Protein AF-A0A1I5VU97-F1 (afdb_monomer_lite)

Secondary structure (DSSP, 8-state):
-------------------------PPPPPTTSTTTTTTTS---------------PPPPPPP-PPPPPPPPPPPPP--S---EEEEEEEE--TT---S-PPPTT--HHHHHHHHHHHHHHHHHHHHHHHS-TT----SEEEEEE-TTTT---GGG--SHHHHHHHHHHHHHHHHHHHHHHHHTS-HHHH-SEEEEE-EEEEEEE--PPPPPPPPPPSSPPPGGGSPEEEEEEEEEEEESSSPPPTTSPPPEEEEE--B--GGGGT-SS-EEEEETTEEEEEEEETTEEEEEESB-----EEEETTEEEESB---TTSS--EEEEETHHHHHTTSGGGHHHHTTBS-S--SEEEEEESSPPP-TTTS-B-TT--EEEEEE-STT-EEEEEEPPPPS-SSS-B---S-EEPP-EEEEEEETTEEEEEEEEE--TTSPPP----------PPPPPP-------

pLDDT: mean 73.2, std 24.42, range [22.86, 98.12]

Structure (mmCIF, N/CA/C/O backbone):
data_AF-A0A1I5VU97-F1
#
_entry.id   AF-A0A1I5VU97-F1
#
loop_
_atom_site.group_PDB
_atom_site.id
_atom_site.type_symbol
_atom_site.label_atom_id
_atom_site.label_alt_id
_atom_site.label_comp_id
_atom_site.label_asym_id
_atom_site.label_entity_id
_atom_site.label_seq_id
_atom_site.pdbx_PDB_ins_code
_atom_site.Cartn_x
_atom_site.Cartn_y
_atom_site.Cartn_z
_atom_site.occupancy
_atom_site.B_iso_or_equiv
_atom_site.auth_seq_id
_atom_site.auth_comp_id
_atom_site.auth_asym_id
_atom_site.auth_atom_id
_atom_site.pdbx_PDB_model_num
ATOM 1 N N . MET A 1 1 ? 37.909 -41.795 26.032 1.00 38.03 1 MET A N 1
ATOM 2 C CA . MET A 1 1 ? 39.005 -40.942 26.532 1.00 38.03 1 MET A CA 1
ATOM 3 C C . MET A 1 1 ? 38.363 -39.740 27.180 1.00 38.03 1 MET A C 1
ATOM 5 O O . MET A 1 1 ? 37.482 -39.140 26.585 1.00 38.03 1 MET A O 1
ATOM 9 N N . THR A 1 2 ? 38.707 -39.567 28.443 1.00 28.55 2 THR A N 1
ATOM 10 C CA . THR A 1 2 ? 38.132 -38.722 29.491 1.00 28.55 2 THR A CA 1
ATOM 11 C C . THR A 1 2 ? 38.685 -37.291 29.483 1.00 28.55 2 THR A C 1
ATOM 13 O O . THR A 1 2 ? 39.663 -37.031 28.785 1.00 28.55 2 THR A O 1
ATOM 16 N N . HIS A 1 3 ? 38.088 -36.463 30.357 1.00 28.72 3 HIS A N 1
ATOM 17 C CA . HIS A 1 3 ? 38.375 -35.072 30.772 1.00 28.72 3 HIS A CA 1
ATOM 18 C C . HIS A 1 3 ? 37.527 -34.014 30.045 1.00 28.72 3 HIS A C 1
ATOM 20 O O . HIS A 1 3 ? 37.720 -33.789 28.857 1.00 28.72 3 HIS A O 1
ATOM 26 N N . GLU A 1 4 ? 36.450 -33.447 30.619 1.00 29.94 4 GLU A N 1
ATOM 27 C CA . GLU A 1 4 ? 36.291 -32.687 31.891 1.00 29.94 4 GLU A CA 1
ATOM 28 C C . GLU A 1 4 ? 37.348 -31.588 32.076 1.00 29.94 4 GLU A C 1
ATOM 30 O O . GLU A 1 4 ? 38.508 -31.905 32.316 1.00 29.94 4 GLU A O 1
ATOM 35 N N . SER A 1 5 ? 36.953 -30.308 32.047 1.00 26.81 5 SER A N 1
ATOM 36 C CA . SER A 1 5 ? 36.620 -29.583 33.287 1.00 26.81 5 SER A CA 1
ATOM 37 C C . SER A 1 5 ? 36.140 -28.148 33.029 1.00 26.81 5 SER A C 1
ATOM 39 O O . SER A 1 5 ? 36.655 -27.436 32.168 1.00 26.81 5 SER A O 1
ATOM 41 N N . GLU A 1 6 ? 35.168 -27.762 33.847 1.00 29.27 6 GLU A N 1
ATOM 42 C CA . GLU A 1 6 ? 34.619 -26.433 34.112 1.00 29.27 6 GLU A CA 1
ATOM 43 C C . GLU A 1 6 ? 35.680 -25.395 34.518 1.00 29.27 6 GLU A C 1
ATOM 45 O O . GLU A 1 6 ? 36.731 -25.757 35.046 1.00 29.27 6 GLU A O 1
ATOM 50 N N . ALA A 1 7 ? 35.363 -24.105 34.354 1.00 27.75 7 ALA A N 1
ATOM 51 C CA . ALA A 1 7 ? 35.190 -23.186 35.489 1.00 27.75 7 ALA A CA 1
ATOM 52 C C . ALA A 1 7 ? 34.899 -21.750 35.014 1.00 27.75 7 ALA A C 1
ATOM 54 O O . ALA A 1 7 ? 35.710 -21.116 34.340 1.00 27.75 7 ALA A O 1
ATOM 55 N N . ASP A 1 8 ? 33.744 -21.254 35.443 1.00 29.73 8 ASP A N 1
ATOM 56 C CA . ASP A 1 8 ? 33.472 -19.845 35.735 1.00 29.73 8 ASP A CA 1
ATOM 57 C C . ASP A 1 8 ? 34.089 -19.508 37.114 1.00 29.73 8 ASP A C 1
ATOM 59 O O . ASP A 1 8 ? 34.199 -20.406 37.961 1.00 29.73 8 ASP A O 1
ATOM 63 N N . PRO A 1 9 ? 34.509 -18.256 37.375 1.00 35.50 9 PRO A N 1
ATOM 64 C CA . PRO A 1 9 ? 33.761 -17.547 38.408 1.00 35.50 9 PRO A CA 1
ATOM 65 C C . PRO A 1 9 ? 33.562 -16.039 38.181 1.00 35.50 9 PRO A C 1
ATOM 67 O O . PRO A 1 9 ? 34.461 -15.272 37.833 1.00 35.50 9 PRO A O 1
ATOM 70 N N . ASP A 1 10 ? 32.358 -15.655 38.580 1.00 27.02 10 ASP A N 1
ATOM 71 C CA . ASP A 1 10 ? 31.843 -14.363 39.010 1.00 27.02 10 ASP A CA 1
ATOM 72 C C . ASP A 1 10 ? 32.810 -13.524 39.883 1.00 27.02 10 ASP A C 1
ATOM 74 O O . ASP A 1 10 ? 33.375 -14.026 40.859 1.00 27.02 10 ASP A O 1
ATOM 78 N N . GLN A 1 11 ? 32.934 -12.218 39.592 1.00 26.27 11 GLN A N 1
ATOM 79 C CA . GLN A 1 11 ? 32.986 -11.172 40.627 1.00 26.27 11 GLN A CA 1
ATOM 80 C C . GLN A 1 11 ? 32.808 -9.739 40.084 1.00 26.27 11 GLN A C 1
ATOM 82 O O . GLN A 1 11 ? 33.503 -9.243 39.198 1.00 26.27 11 GLN A O 1
ATOM 87 N N . THR A 1 12 ? 31.874 -9.057 40.736 1.00 29.62 12 THR A N 1
ATOM 88 C CA . THR A 1 12 ? 31.460 -7.651 40.681 1.00 29.62 12 THR A CA 1
ATOM 89 C C . THR A 1 12 ? 32.563 -6.608 40.922 1.00 29.62 12 THR A C 1
ATOM 91 O O . THR A 1 12 ? 33.326 -6.749 41.871 1.00 29.62 12 THR A O 1
ATOM 94 N N . HIS A 1 13 ? 32.521 -5.466 40.212 1.00 27.02 13 HIS A N 1
ATOM 95 C CA . HIS A 1 13 ? 32.533 -4.120 40.824 1.00 27.02 13 HIS A CA 1
ATOM 96 C C . HIS A 1 13 ? 32.249 -2.984 39.818 1.00 27.02 13 HIS A C 1
ATOM 98 O O . HIS A 1 13 ? 32.734 -2.951 38.692 1.00 27.02 13 HIS A O 1
ATOM 104 N N . ALA A 1 14 ? 31.454 -2.019 40.279 1.00 26.58 14 ALA A N 1
ATOM 105 C CA . ALA A 1 14 ? 31.013 -0.816 39.586 1.00 26.58 14 ALA A CA 1
ATOM 106 C C . ALA A 1 14 ? 32.095 0.276 39.461 1.00 26.58 14 ALA A C 1
ATOM 108 O O . ALA A 1 14 ? 32.828 0.512 40.419 1.00 26.58 14 ALA A O 1
ATOM 109 N N . ARG A 1 15 ? 32.079 1.036 38.348 1.00 25.36 15 ARG A N 1
ATOM 110 C CA . ARG A 1 15 ? 32.108 2.523 38.290 1.00 25.36 15 ARG A CA 1
ATOM 111 C C . ARG A 1 15 ? 32.260 3.055 36.852 1.00 25.36 15 ARG A C 1
ATOM 113 O O . ARG A 1 15 ? 33.275 2.845 36.209 1.00 25.36 15 ARG A O 1
ATOM 120 N N . GLY A 1 16 ? 31.284 3.863 36.432 1.00 22.91 16 GLY A N 1
ATOM 121 C CA . GLY A 1 16 ? 31.522 5.244 35.988 1.00 22.91 16 GLY A CA 1
ATOM 122 C C . GLY A 1 16 ? 32.147 5.530 34.612 1.00 22.91 16 GLY A C 1
ATOM 123 O O . GLY A 1 16 ? 33.359 5.513 34.443 1.00 22.91 16 GLY A O 1
ATOM 124 N N . THR A 1 17 ? 31.302 6.098 33.740 1.00 24.47 17 THR A N 1
ATOM 125 C CA . THR A 1 17 ? 31.590 7.203 32.791 1.00 24.47 17 THR A CA 1
ATOM 126 C C . THR A 1 17 ? 32.536 6.973 31.600 1.00 24.47 17 THR A C 1
ATOM 128 O O . THR A 1 17 ? 33.747 7.092 31.721 1.00 24.47 17 THR A O 1
ATOM 131 N N . ARG A 1 18 ? 31.951 6.880 30.393 1.00 24.06 18 ARG A N 1
ATOM 132 C CA . ARG A 1 18 ? 32.000 7.889 29.295 1.00 24.06 18 ARG A CA 1
ATOM 133 C C . ARG A 1 18 ? 31.591 7.224 27.971 1.00 24.06 18 ARG A C 1
ATOM 135 O O . ARG A 1 18 ? 32.413 6.622 27.290 1.00 24.06 18 ARG A O 1
ATOM 142 N N . ARG A 1 19 ? 30.323 7.383 27.568 1.00 24.06 19 ARG A N 1
ATOM 143 C CA . ARG A 1 19 ? 29.886 7.111 26.189 1.00 24.06 19 ARG A CA 1
ATOM 144 C C . ARG A 1 19 ? 30.467 8.196 25.278 1.00 24.06 19 ARG A C 1
ATOM 146 O O . ARG A 1 19 ? 30.020 9.338 25.317 1.00 24.06 19 ARG A O 1
ATOM 153 N N . ARG A 1 20 ? 31.477 7.847 24.478 1.00 25.44 20 ARG A N 1
ATOM 154 C CA . ARG A 1 20 ? 31.863 8.611 23.286 1.00 25.44 20 ARG A CA 1
ATOM 155 C C . ARG A 1 20 ? 31.004 8.121 22.125 1.00 25.44 20 ARG A C 1
ATOM 157 O O . ARG A 1 20 ? 31.147 6.989 21.681 1.00 25.44 20 ARG A O 1
ATOM 164 N N . SER 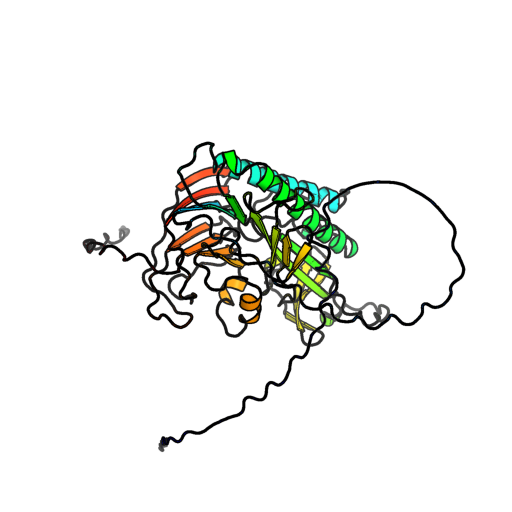A 1 21 ? 30.109 8.991 21.674 1.00 27.52 21 SER A N 1
ATOM 165 C CA . SER A 1 21 ? 29.416 8.893 20.396 1.00 27.52 21 SER A CA 1
ATOM 166 C C . SER A 1 21 ? 30.435 8.961 19.260 1.00 27.52 21 SER A C 1
ATOM 168 O O . SER A 1 21 ? 31.148 9.960 19.148 1.00 27.52 21 SER A O 1
ATOM 170 N N . LEU A 1 22 ? 30.489 7.947 18.405 1.00 23.66 22 LEU A N 1
ATOM 171 C CA . LEU A 1 22 ? 31.209 8.013 17.139 1.00 23.66 22 LEU A CA 1
ATOM 172 C C . LEU A 1 22 ? 30.379 7.335 16.048 1.00 23.66 22 LEU A C 1
ATOM 174 O O . LEU A 1 22 ? 29.815 6.270 16.270 1.00 23.66 22 LEU A O 1
ATOM 178 N N . LEU A 1 23 ? 30.379 8.002 14.888 1.00 24.00 23 LEU A N 1
ATOM 179 C CA . LEU A 1 23 ? 29.858 7.616 13.572 1.00 24.00 23 LEU A CA 1
ATOM 180 C C . LEU A 1 23 ? 28.367 7.873 13.288 1.00 24.00 23 LEU A C 1
ATOM 182 O O . LEU A 1 23 ? 27.556 6.968 13.142 1.00 24.00 23 LEU A O 1
ATOM 186 N N . LYS A 1 24 ? 28.060 9.157 13.045 1.00 25.44 24 LYS A N 1
ATOM 187 C CA . LYS A 1 24 ? 27.192 9.552 11.924 1.00 25.44 24 LYS A CA 1
ATOM 188 C C . LYS A 1 24 ? 28.055 9.574 10.658 1.00 25.44 24 LYS A C 1
ATOM 190 O O . LYS A 1 24 ? 28.861 10.485 10.495 1.00 25.44 24 LYS A O 1
ATOM 195 N N . ALA A 1 25 ? 27.891 8.588 9.784 1.00 23.70 25 ALA A N 1
ATOM 196 C CA . ALA A 1 25 ? 28.304 8.682 8.389 1.00 23.70 25 ALA A CA 1
ATOM 197 C C . ALA A 1 25 ? 27.022 8.829 7.563 1.00 23.70 25 ALA A C 1
ATOM 199 O O . ALA A 1 25 ? 26.215 7.906 7.491 1.00 23.70 25 ALA A O 1
ATOM 200 N N . GLY A 1 26 ? 26.791 10.037 7.046 1.00 22.92 26 GLY A N 1
ATOM 201 C CA . GLY A 1 26 ? 25.652 10.348 6.191 1.00 22.92 26 GLY A CA 1
ATOM 202 C C . GLY A 1 26 ? 25.842 9.709 4.823 1.00 22.92 26 GLY A C 1
ATOM 203 O O . GLY A 1 26 ? 26.776 10.058 4.105 1.00 22.92 26 GLY A O 1
ATOM 204 N N . LEU A 1 27 ? 24.958 8.777 4.481 1.00 23.53 27 LEU A N 1
ATOM 205 C CA . LEU A 1 27 ? 24.806 8.281 3.123 1.00 23.53 27 LEU A CA 1
ATOM 206 C C . LEU A 1 27 ? 23.837 9.223 2.397 1.00 23.53 27 LEU A C 1
ATOM 208 O O . LEU A 1 27 ? 22.723 9.455 2.867 1.00 23.53 27 LEU A O 1
ATOM 212 N N . ALA A 1 28 ? 24.291 9.816 1.296 1.00 23.06 28 ALA A N 1
ATOM 213 C CA . ALA A 1 28 ? 23.487 10.695 0.460 1.00 23.06 28 ALA A CA 1
ATOM 214 C C . ALA A 1 28 ? 22.327 9.917 -0.193 1.00 23.06 28 ALA A C 1
ATOM 216 O O . ALA A 1 28 ? 22.530 8.836 -0.744 1.00 23.06 28 ALA A O 1
ATOM 217 N N . LEU A 1 29 ? 21.120 10.482 -0.109 1.00 26.27 29 LEU A N 1
ATOM 218 C CA . LEU A 1 29 ? 19.880 9.973 -0.704 1.00 26.27 29 LEU A CA 1
ATOM 219 C C . LEU A 1 29 ? 19.894 10.150 -2.237 1.00 26.27 29 LEU A C 1
ATOM 221 O O . LEU A 1 29 ? 20.296 11.219 -2.707 1.00 26.27 29 LEU A O 1
ATOM 225 N N . PRO A 1 30 ? 19.414 9.180 -3.036 1.00 28.50 30 PRO A N 1
ATOM 226 C CA . PRO A 1 30 ? 19.186 9.401 -4.458 1.00 28.50 30 PRO A CA 1
ATOM 227 C C . PRO A 1 30 ? 17.975 10.328 -4.672 1.00 28.50 30 PRO A C 1
ATOM 229 O O . PRO A 1 30 ? 16.904 10.133 -4.104 1.00 28.50 30 PRO A O 1
ATOM 232 N N . LEU A 1 31 ? 18.153 11.326 -5.540 1.00 28.45 31 LEU A N 1
ATOM 233 C CA . LEU A 1 31 ? 17.228 12.412 -5.918 1.00 28.45 31 LEU A CA 1
ATOM 234 C C . LEU A 1 31 ? 15.900 11.974 -6.598 1.00 28.45 31 LEU A C 1
ATOM 236 O O . LEU A 1 31 ? 15.241 12.793 -7.234 1.00 28.45 31 LEU A O 1
ATOM 240 N N . GLY A 1 32 ? 15.488 10.707 -6.492 1.00 30.83 32 GLY A N 1
ATOM 241 C CA . GLY A 1 32 ? 14.339 10.150 -7.224 1.00 30.83 32 GLY A CA 1
ATOM 242 C C . GLY A 1 32 ? 12.992 10.181 -6.491 1.00 30.83 32 GLY A C 1
ATOM 243 O O . GLY A 1 32 ? 11.950 10.175 -7.140 1.00 30.83 32 GLY A O 1
ATOM 244 N N . THR A 1 33 ? 12.980 10.239 -5.156 1.00 36.78 33 THR A N 1
ATOM 245 C CA . THR A 1 33 ? 11.754 10.108 -4.339 1.00 36.78 33 THR A CA 1
ATOM 246 C C . THR A 1 33 ? 11.070 11.439 -4.007 1.00 36.78 33 THR A C 1
ATOM 248 O O . THR A 1 33 ? 9.874 11.465 -3.718 1.00 36.78 33 THR A O 1
ATOM 251 N N . SER A 1 34 ? 11.786 12.563 -4.099 1.00 33.72 34 SER A N 1
ATOM 252 C CA . SER A 1 34 ? 11.309 13.892 -3.669 1.00 33.72 34 SER A CA 1
ATOM 253 C C . SER A 1 34 ? 10.281 14.560 -4.598 1.00 33.72 34 SER A C 1
ATOM 255 O O . SER A 1 34 ? 9.814 15.651 -4.292 1.00 33.72 34 SER A O 1
ATOM 257 N N . ALA A 1 35 ? 9.939 13.950 -5.738 1.00 39.09 35 ALA A N 1
ATOM 258 C CA . ALA A 1 35 ? 9.003 14.517 -6.717 1.00 39.09 35 ALA A CA 1
ATOM 259 C C . ALA A 1 35 ? 7.691 13.722 -6.870 1.00 39.09 35 ALA A C 1
ATOM 261 O O . ALA A 1 35 ? 6.781 14.187 -7.553 1.00 39.09 35 ALA A O 1
ATOM 262 N N . LEU A 1 36 ? 7.568 12.541 -6.249 1.00 50.22 36 LEU A N 1
ATOM 263 C CA . LEU A 1 36 ? 6.483 11.602 -6.566 1.00 50.22 36 LEU A CA 1
ATOM 264 C C . LEU A 1 36 ? 5.145 11.972 -5.911 1.00 50.22 36 LEU A C 1
ATOM 266 O O . LEU A 1 36 ? 4.113 11.801 -6.542 1.00 50.22 36 LEU A O 1
ATOM 270 N N . LEU A 1 37 ? 5.131 12.525 -4.691 1.00 50.59 37 LEU A N 1
ATOM 271 C CA . LEU A 1 37 ? 3.867 12.822 -3.994 1.00 50.59 37 LEU A CA 1
ATOM 272 C C . LEU A 1 37 ? 3.253 14.187 -4.353 1.00 50.59 37 LEU A C 1
ATOM 274 O O . LEU A 1 37 ? 2.037 14.352 -4.230 1.00 50.59 37 LEU A O 1
ATOM 278 N N . ALA A 1 38 ? 4.064 15.145 -4.813 1.00 46.03 38 ALA A N 1
ATOM 279 C CA . ALA A 1 38 ? 3.636 16.514 -5.128 1.00 46.03 38 ALA A CA 1
ATOM 280 C C . ALA A 1 38 ? 3.144 16.699 -6.581 1.00 46.03 38 ALA A C 1
ATOM 282 O O . ALA A 1 38 ? 2.453 17.670 -6.889 1.00 46.03 38 ALA A O 1
ATOM 283 N N . ALA A 1 39 ? 3.487 15.784 -7.493 1.00 42.06 39 ALA A N 1
ATOM 284 C CA . ALA A 1 39 ? 3.278 15.947 -8.931 1.00 42.06 39 ALA A CA 1
ATOM 285 C C . ALA A 1 39 ? 1.869 15.534 -9.400 1.00 42.06 39 ALA A C 1
ATOM 287 O O . ALA A 1 39 ? 1.731 14.666 -10.251 1.00 42.06 39 ALA A O 1
ATOM 288 N N . CYS A 1 40 ? 0.814 16.154 -8.865 1.00 38.81 40 CYS A N 1
ATOM 289 C CA . CYS A 1 40 ? -0.550 16.063 -9.422 1.00 38.81 40 CYS A CA 1
ATOM 290 C C . CYS A 1 40 ? -1.382 17.352 -9.232 1.00 38.81 40 CYS A C 1
ATOM 292 O O . CYS A 1 40 ? -2.607 17.316 -9.328 1.00 38.81 40 CYS A O 1
ATOM 294 N N . GLY A 1 41 ? -0.739 18.500 -8.987 1.00 29.55 41 GLY A N 1
ATOM 295 C CA . GLY A 1 41 ? -1.403 19.802 -8.883 1.00 29.55 41 GLY A CA 1
ATOM 296 C C . GLY A 1 41 ? -1.122 20.709 -10.085 1.00 29.55 41 GLY A C 1
ATOM 297 O O . GLY A 1 41 ? -0.132 21.430 -10.083 1.00 29.55 41 GLY A O 1
ATOM 298 N N . GLY A 1 42 ? -2.015 20.717 -11.082 1.00 27.70 42 GLY A N 1
ATOM 299 C CA . GLY A 1 42 ? -2.169 21.839 -12.024 1.00 27.70 42 GLY A CA 1
ATOM 300 C C . GLY A 1 42 ? -1.597 21.659 -13.438 1.00 27.70 42 GLY A C 1
ATOM 301 O O . GLY A 1 42 ? -0.392 21.564 -13.644 1.00 27.70 42 GLY A O 1
ATOM 302 N N . GLY A 1 43 ? -2.487 21.686 -14.437 1.00 23.83 43 GLY A N 1
ATOM 303 C CA . GLY A 1 43 ? -2.155 21.841 -15.856 1.00 23.83 43 GLY A CA 1
ATOM 304 C C . GLY A 1 43 ? -2.210 23.304 -16.315 1.00 23.83 43 GLY A C 1
ATOM 305 O O . GLY A 1 43 ? -2.974 24.102 -15.776 1.00 23.83 43 GLY A O 1
ATOM 306 N N . GLY A 1 44 ? -1.427 23.641 -17.344 1.00 23.31 44 GLY A N 1
ATOM 307 C CA . GLY A 1 44 ? -1.468 24.940 -18.021 1.00 23.31 44 GLY A CA 1
ATOM 308 C C . GLY A 1 44 ? -0.412 25.062 -19.124 1.00 23.31 44 GLY A C 1
ATOM 309 O O . GLY A 1 44 ? 0.777 25.174 -18.852 1.00 23.31 44 GLY A O 1
ATOM 310 N N . SER A 1 45 ? -0.858 25.018 -20.377 1.00 25.09 45 SER A N 1
ATOM 311 C CA . SER A 1 45 ? -0.072 25.153 -21.608 1.00 25.09 45 SER A CA 1
ATOM 312 C C . SER A 1 45 ? 0.301 26.605 -21.937 1.00 25.09 45 SER A C 1
ATOM 314 O O . SER A 1 45 ? -0.585 27.455 -21.924 1.00 25.09 45 SER A O 1
ATOM 316 N N . SER A 1 46 ? 1.526 26.856 -22.418 1.00 25.56 46 SER A N 1
ATOM 317 C CA . SER A 1 46 ? 1.767 27.779 -23.546 1.00 25.56 46 SER A CA 1
ATOM 318 C C . SER A 1 46 ? 3.181 27.638 -24.123 1.00 25.56 46 SER A C 1
ATOM 320 O O . SER A 1 46 ? 4.174 27.635 -23.402 1.00 25.56 46 SER A O 1
ATOM 322 N N . SER A 1 47 ? 3.222 27.545 -25.448 1.00 25.77 47 SER A N 1
ATOM 323 C CA . SER A 1 47 ? 4.357 27.491 -26.373 1.00 25.77 47 SER A CA 1
ATOM 324 C C . SER A 1 47 ? 5.174 28.787 -26.469 1.00 25.77 47 SER A C 1
ATOM 326 O O . SER A 1 47 ? 4.596 29.872 -26.445 1.00 25.77 47 SER A O 1
ATOM 328 N N . GLY A 1 48 ? 6.475 28.675 -26.761 1.00 22.89 48 GLY A N 1
ATOM 329 C CA . GLY A 1 48 ? 7.306 29.772 -27.277 1.00 22.89 48 GLY A CA 1
ATOM 330 C C . GLY A 1 48 ? 8.716 29.301 -27.653 1.00 22.89 48 GLY A C 1
ATOM 331 O O . GLY A 1 48 ? 9.414 28.728 -26.827 1.00 22.89 48 GLY A O 1
ATOM 332 N N . PHE A 1 49 ? 9.108 29.500 -28.912 1.00 22.86 49 PHE A N 1
ATOM 333 C CA . PHE A 1 49 ? 10.319 28.970 -29.554 1.00 22.86 49 PHE A CA 1
ATOM 334 C C . PHE A 1 49 ? 11.427 30.051 -29.665 1.00 22.86 49 PHE A C 1
ATOM 336 O O . PHE A 1 49 ? 11.119 31.173 -30.056 1.00 22.86 49 PHE A O 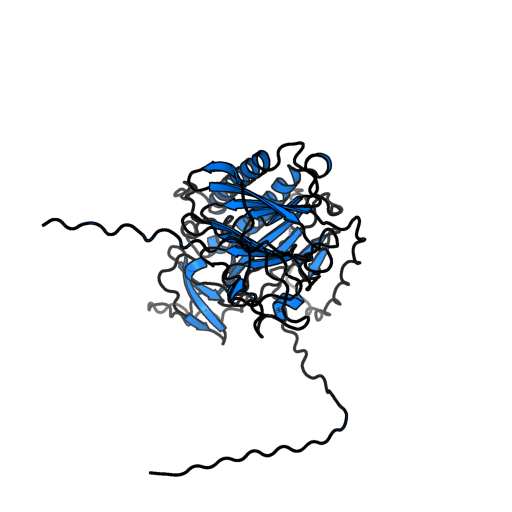1
ATOM 343 N N . SER A 1 50 ? 12.690 29.641 -29.432 1.00 25.98 50 SER A N 1
ATOM 344 C CA . SER A 1 50 ? 14.007 30.203 -29.861 1.00 25.98 50 SER A CA 1
ATOM 345 C C . SER A 1 50 ? 14.513 31.583 -29.366 1.00 25.98 50 SER A C 1
ATOM 347 O O . SER A 1 50 ? 13.700 32.429 -29.016 1.00 25.98 50 SER A O 1
ATOM 349 N N . PRO A 1 51 ? 15.848 31.881 -29.410 1.00 30.30 51 PRO A N 1
ATOM 350 C CA . PRO A 1 51 ? 17.005 31.087 -29.878 1.00 30.30 51 PRO A CA 1
ATOM 351 C C . PRO A 1 51 ? 18.165 30.916 -28.851 1.00 30.30 51 PRO A C 1
ATOM 353 O O . PRO A 1 51 ? 18.243 31.579 -27.822 1.00 30.30 51 PRO A O 1
ATOM 356 N N . THR A 1 52 ? 19.098 30.016 -29.175 1.00 33.31 52 THR A N 1
ATOM 357 C CA . THR A 1 52 ? 20.367 29.714 -28.476 1.00 33.31 52 THR A CA 1
ATOM 358 C C . THR A 1 52 ? 21.337 30.895 -28.349 1.00 33.31 52 THR A C 1
ATOM 360 O O . THR A 1 52 ? 21.579 31.573 -29.351 1.00 33.31 52 THR A O 1
ATOM 363 N N . PRO A 1 53 ? 22.050 31.010 -27.208 1.00 31.23 53 PRO A N 1
ATOM 364 C CA . PRO A 1 53 ? 23.367 31.626 -27.159 1.00 31.23 53 PRO A CA 1
ATOM 365 C C . PRO A 1 53 ? 24.489 30.655 -26.739 1.00 31.23 53 PRO A C 1
ATOM 367 O O . PRO A 1 53 ? 24.299 29.660 -26.046 1.00 31.23 53 PRO A O 1
ATOM 370 N N . VAL A 1 54 ? 25.669 31.015 -27.235 1.00 29.55 54 VAL A N 1
ATOM 371 C CA . VAL A 1 54 ? 27.024 30.464 -27.105 1.00 29.55 54 VAL A CA 1
ATOM 372 C C . VAL A 1 54 ? 27.366 29.862 -25.731 1.00 29.55 54 VAL A C 1
ATOM 374 O O . VAL A 1 54 ? 27.130 30.468 -24.689 1.00 29.55 54 VAL A O 1
ATOM 377 N N . ALA A 1 55 ? 27.997 28.683 -25.761 1.00 32.03 55 ALA A N 1
ATOM 378 C CA . ALA A 1 55 ? 28.471 27.938 -24.600 1.00 32.03 55 ALA A CA 1
ATOM 379 C C . ALA A 1 55 ? 29.574 28.688 -23.829 1.00 32.03 55 ALA A C 1
ATOM 381 O O . ALA A 1 55 ? 30.684 28.879 -24.325 1.00 32.03 55 ALA A O 1
ATOM 382 N N . VAL A 1 56 ? 29.268 29.045 -22.582 1.00 35.09 56 VAL A N 1
ATOM 383 C CA . VAL A 1 56 ? 30.240 29.393 -21.540 1.00 35.09 56 VAL A CA 1
ATOM 384 C C . VAL A 1 56 ? 30.168 28.282 -20.497 1.00 35.09 56 VAL A C 1
ATOM 386 O O . VAL A 1 56 ? 29.073 27.898 -20.085 1.00 35.09 56 VAL A O 1
ATOM 389 N N . ALA A 1 57 ? 31.319 27.727 -20.111 1.00 31.78 57 ALA A N 1
ATOM 390 C CA . ALA A 1 57 ? 31.392 26.678 -19.098 1.00 31.78 57 ALA A CA 1
ATOM 391 C C . ALA A 1 57 ? 30.685 27.134 -17.803 1.00 31.78 57 ALA A C 1
ATOM 393 O O . ALA A 1 57 ? 30.937 28.255 -17.349 1.00 31.78 57 ALA A O 1
ATOM 394 N N . PRO A 1 58 ? 29.798 26.310 -17.213 1.00 35.62 58 PRO A N 1
ATOM 395 C CA . PRO A 1 58 ? 29.104 26.687 -15.993 1.00 35.62 58 PRO A CA 1
ATOM 396 C C . PRO A 1 58 ? 30.112 26.811 -14.839 1.00 35.62 58 PRO A C 1
ATOM 398 O O . PRO A 1 58 ? 31.041 26.002 -14.747 1.00 35.62 58 PRO A O 1
ATOM 401 N N . PRO A 1 59 ? 29.961 27.809 -13.951 1.00 37.12 59 PRO A N 1
ATOM 402 C CA . PRO A 1 59 ? 30.762 27.881 -12.737 1.00 37.12 59 PRO A CA 1
ATOM 403 C C . PRO A 1 59 ? 30.521 26.631 -11.871 1.00 37.12 59 PRO A C 1
ATOM 405 O O . PRO A 1 59 ? 29.431 26.053 -11.927 1.00 37.12 59 PRO A O 1
ATOM 408 N N . PRO A 1 60 ? 31.516 26.203 -11.069 1.00 33.84 60 PRO A N 1
ATOM 409 C CA . PRO A 1 60 ? 31.375 25.047 -10.192 1.00 33.84 60 PRO A CA 1
ATOM 410 C C . PRO A 1 60 ? 30.148 25.222 -9.295 1.00 33.84 60 PRO A C 1
ATOM 412 O O . PRO A 1 60 ? 29.967 26.276 -8.678 1.00 33.84 60 PRO A O 1
ATOM 415 N N . SER A 1 61 ? 29.294 24.196 -9.254 1.00 36.91 61 SER A N 1
ATOM 416 C CA . SER A 1 61 ? 28.088 24.202 -8.433 1.00 36.91 61 SER A CA 1
ATOM 417 C C . SER A 1 61 ? 28.451 24.503 -6.976 1.00 36.91 61 SER A C 1
ATOM 419 O O . SER A 1 61 ? 29.371 23.876 -6.441 1.00 36.91 61 SER A O 1
ATOM 421 N N . PRO A 1 62 ? 27.760 25.448 -6.313 1.00 35.06 62 PRO A N 1
ATOM 422 C CA . PRO A 1 62 ? 27.954 25.663 -4.890 1.00 35.06 62 PRO A CA 1
ATOM 423 C C . PRO A 1 62 ? 27.642 24.363 -4.147 1.00 35.06 62 PRO A C 1
ATOM 425 O O . PRO A 1 62 ? 26.671 23.675 -4.466 1.00 35.06 62 PRO A O 1
ATOM 428 N N . ALA A 1 63 ? 28.492 24.021 -3.178 1.00 31.16 63 ALA A N 1
ATOM 429 C CA . ALA A 1 63 ? 28.293 22.868 -2.314 1.00 31.16 63 ALA A CA 1
ATOM 430 C C . ALA A 1 63 ? 26.864 22.887 -1.756 1.00 31.16 63 ALA A C 1
ATOM 432 O O . ALA A 1 63 ? 26.429 23.891 -1.186 1.00 31.16 63 ALA A O 1
ATOM 433 N N . VAL A 1 64 ? 26.136 21.786 -1.951 1.00 34.38 64 VAL A N 1
ATOM 434 C CA . VAL A 1 64 ? 24.792 21.600 -1.405 1.00 34.38 64 VAL A CA 1
ATOM 435 C C . VAL A 1 64 ? 24.914 21.647 0.112 1.00 34.38 64 VAL A C 1
ATOM 437 O O . VAL A 1 64 ? 25.394 20.706 0.743 1.00 34.38 64 VAL A O 1
ATOM 440 N N . VAL A 1 65 ? 24.523 22.777 0.697 1.00 33.50 65 VAL A N 1
ATOM 441 C CA . VAL A 1 65 ? 24.320 22.885 2.138 1.00 33.50 65 VAL A CA 1
ATOM 442 C C . VAL A 1 65 ? 23.157 21.946 2.462 1.00 33.50 65 VAL A C 1
ATOM 444 O O . VAL A 1 65 ? 22.081 22.136 1.890 1.00 33.50 65 VAL A O 1
ATOM 447 N N . PRO A 1 66 ? 23.339 20.917 3.309 1.00 32.50 66 PRO A N 1
ATOM 448 C CA . PRO A 1 66 ? 22.237 20.053 3.697 1.00 32.50 66 PRO A CA 1
ATOM 449 C C . PRO A 1 66 ? 21.151 20.924 4.322 1.00 32.50 66 PRO A C 1
ATOM 451 O O . PRO A 1 66 ? 21.407 21.662 5.278 1.00 32.50 66 PRO A O 1
ATOM 454 N N . THR A 1 67 ? 19.949 20.875 3.752 1.00 35.97 67 THR A N 1
ATOM 455 C CA . THR A 1 67 ? 18.781 21.488 4.369 1.00 35.97 67 THR A CA 1
ATOM 456 C C . THR A 1 67 ? 18.619 20.884 5.765 1.00 35.97 67 THR A C 1
ATOM 458 O O . THR A 1 67 ? 18.709 19.660 5.911 1.00 35.97 67 THR A O 1
ATOM 461 N N . PRO A 1 68 ? 18.436 21.710 6.810 1.00 33.72 68 PRO A N 1
ATOM 462 C CA . PRO A 1 68 ? 18.133 21.188 8.132 1.00 33.72 68 PRO A CA 1
ATOM 463 C C . PRO A 1 68 ? 16.877 20.308 8.044 1.00 33.72 68 PRO A C 1
ATOM 465 O O . PRO A 1 68 ? 16.011 20.583 7.205 1.00 33.72 68 PRO A O 1
ATOM 468 N N . PRO A 1 69 ? 16.780 19.241 8.860 1.00 40.31 69 PRO A N 1
ATOM 469 C CA . PRO A 1 69 ? 15.567 18.440 8.927 1.00 40.31 69 PRO A CA 1
ATOM 470 C C . PRO A 1 69 ? 14.386 19.381 9.166 1.00 40.31 69 PRO A C 1
ATOM 472 O O . PRO A 1 69 ? 14.429 20.221 10.063 1.00 40.31 69 PRO A O 1
ATOM 475 N N . VAL A 1 70 ? 13.382 19.288 8.295 1.00 52.72 70 VAL A N 1
ATOM 476 C CA . VAL A 1 70 ? 12.117 19.996 8.480 1.00 52.72 70 VAL A CA 1
ATOM 477 C C . VAL A 1 70 ? 11.538 19.485 9.792 1.00 52.72 70 VAL A C 1
ATOM 479 O O . VAL A 1 70 ? 11.473 18.269 9.985 1.00 52.72 70 VAL A O 1
ATOM 482 N N . ASP A 1 71 ? 11.187 20.399 10.696 1.00 47.47 71 ASP A N 1
ATOM 483 C CA . ASP A 1 71 ? 10.588 20.036 11.977 1.00 47.47 71 ASP A CA 1
ATOM 484 C C . ASP A 1 71 ? 9.392 19.095 11.742 1.00 47.47 71 ASP A C 1
ATOM 486 O O . ASP A 1 71 ? 8.631 19.308 10.784 1.00 47.47 71 ASP A O 1
ATOM 490 N N . PRO A 1 72 ? 9.224 18.049 12.575 1.00 50.84 72 PRO A N 1
ATOM 491 C CA . PRO A 1 72 ? 8.054 17.191 12.486 1.00 50.84 72 PRO A CA 1
ATOM 492 C C . PRO A 1 72 ? 6.785 18.047 12.607 1.00 50.84 72 PRO A C 1
ATOM 494 O O . PRO A 1 72 ? 6.802 19.077 13.298 1.00 50.84 72 PRO A O 1
ATOM 497 N N . PRO A 1 73 ? 5.692 17.669 11.923 1.00 50.47 73 PRO A N 1
ATOM 498 C CA . PRO A 1 73 ? 4.428 18.371 12.074 1.00 50.47 73 PRO A CA 1
ATOM 499 C C . PRO A 1 73 ? 4.043 18.445 13.563 1.00 50.47 73 PRO A C 1
ATOM 501 O O . PRO A 1 73 ? 4.366 17.545 14.341 1.00 50.47 73 PRO A O 1
ATOM 504 N N . PRO A 1 74 ? 3.400 19.540 14.005 1.00 50.19 74 PRO A N 1
ATOM 505 C CA . PRO A 1 74 ? 2.976 19.658 15.391 1.00 50.19 74 PRO A CA 1
ATOM 506 C C . PRO A 1 74 ? 2.001 18.521 15.749 1.00 50.19 74 PRO A C 1
ATOM 508 O O . PRO A 1 74 ? 1.150 18.180 14.922 1.00 50.19 74 PRO A O 1
ATOM 511 N N . PRO A 1 75 ? 2.078 17.963 16.974 1.00 52.66 75 PRO A N 1
ATOM 512 C CA . PRO A 1 75 ? 1.207 16.872 17.399 1.00 52.66 75 PRO A CA 1
ATOM 513 C C . PRO A 1 75 ? -0.265 17.277 17.286 1.00 52.66 75 PRO A C 1
ATOM 515 O O . PRO A 1 75 ? -0.664 18.368 17.713 1.00 52.66 75 PRO A O 1
ATOM 518 N N . ARG A 1 76 ? -1.077 16.399 16.691 1.00 59.78 76 ARG A N 1
ATOM 519 C CA . ARG A 1 76 ? -2.504 16.655 16.476 1.00 59.78 76 ARG A CA 1
ATOM 520 C C . ARG A 1 76 ? -3.278 16.607 17.799 1.00 59.78 76 ARG A C 1
ATOM 522 O O . ARG A 1 76 ? -3.038 15.719 18.617 1.00 59.78 76 ARG A O 1
ATOM 529 N N . PRO A 1 77 ? -4.234 17.525 18.027 1.00 52.84 77 PRO A N 1
ATOM 530 C CA . PRO A 1 77 ? -5.155 17.416 19.150 1.00 52.84 77 PRO A CA 1
ATOM 531 C C . PRO A 1 77 ? -5.997 16.141 19.023 1.00 52.84 77 PRO A C 1
ATOM 533 O O . PRO A 1 77 ? -6.610 15.912 17.982 1.00 52.84 77 PRO A O 1
ATOM 536 N N . VAL A 1 78 ? -6.073 15.342 20.089 1.00 56.06 78 VAL A N 1
ATOM 537 C CA . VAL A 1 78 ? -6.975 14.183 20.151 1.00 56.06 78 VAL A CA 1
ATOM 538 C C . VAL A 1 78 ? -8.414 14.703 20.243 1.00 56.06 78 VAL A C 1
ATOM 540 O O . VAL A 1 78 ? -8.853 15.138 21.305 1.00 56.06 78 VAL A O 1
ATOM 543 N N . GLU A 1 79 ? -9.151 14.703 19.127 1.00 55.69 79 GLU A N 1
ATOM 544 C CA . GLU A 1 79 ? -10.539 15.205 19.072 1.00 55.69 79 GLU A CA 1
ATOM 545 C C . GLU A 1 79 ? -11.502 14.378 19.939 1.00 55.69 79 GLU A C 1
ATOM 547 O O . GLU A 1 79 ? -12.461 14.911 20.498 1.00 55.69 79 GLU A O 1
ATOM 552 N N . LYS A 1 80 ? -11.262 13.067 20.037 1.00 61.84 80 LYS A N 1
ATOM 553 C CA . LYS A 1 80 ? -12.011 12.095 20.843 1.00 61.84 80 LYS A CA 1
ATOM 554 C C . LYS A 1 80 ? -11.224 10.787 20.829 1.00 61.84 80 LYS A C 1
ATOM 556 O O . LYS A 1 80 ? -10.742 10.392 19.774 1.00 61.84 80 LYS A O 1
ATOM 561 N N . ALA A 1 81 ? -11.129 10.099 21.966 1.00 70.94 81 ALA A N 1
ATOM 562 C CA . ALA A 1 81 ? -10.562 8.755 21.998 1.00 70.94 81 ALA A CA 1
ATOM 563 C C . ALA A 1 81 ? -11.370 7.830 21.073 1.00 70.94 81 ALA A C 1
ATOM 565 O O . ALA A 1 81 ? -12.554 7.592 21.327 1.00 70.94 81 ALA A O 1
ATOM 566 N N . VAL A 1 82 ? -10.735 7.349 20.006 1.00 78.00 82 VAL A N 1
ATOM 567 C CA . VAL A 1 82 ? -11.288 6.325 19.119 1.00 78.00 82 VAL A CA 1
ATOM 568 C C . VAL A 1 82 ? -11.326 5.016 19.897 1.00 78.00 82 VAL A C 1
ATOM 570 O O . VAL A 1 82 ? -10.318 4.607 20.474 1.00 78.00 82 VAL A O 1
ATOM 573 N N . LYS A 1 83 ? -12.499 4.387 19.952 1.00 82.56 83 LYS A N 1
ATOM 574 C CA . LYS A 1 83 ? -12.687 3.112 20.653 1.00 82.56 83 LYS A CA 1
ATOM 575 C C . LYS A 1 83 ? -13.211 2.030 19.735 1.00 82.56 83 LYS A C 1
ATOM 577 O O . LYS A 1 83 ? -12.798 0.893 19.872 1.00 82.56 83 LYS A O 1
ATOM 582 N N . ASN A 1 84 ? -14.059 2.391 18.778 1.00 87.25 84 ASN A N 1
ATOM 583 C CA . ASN A 1 84 ? -14.740 1.408 17.945 1.00 87.25 84 ASN A CA 1
ATOM 584 C C . ASN A 1 84 ? -14.177 1.481 16.526 1.00 87.25 84 ASN A C 1
ATOM 586 O O . ASN A 1 84 ? -14.411 2.469 15.814 1.00 87.25 84 ASN A O 1
ATOM 590 N N . VAL A 1 85 ? -13.448 0.442 16.122 1.00 91.00 85 VAL A N 1
ATOM 591 C CA . VAL A 1 85 ? -12.826 0.336 14.801 1.00 91.00 85 VAL A CA 1
ATOM 592 C C . VAL A 1 85 ? -13.621 -0.625 13.929 1.00 91.00 85 VAL A C 1
ATOM 594 O O . VAL A 1 85 ? -14.075 -1.681 14.370 1.00 91.00 85 VAL A O 1
ATOM 597 N N . ARG A 1 86 ? -13.778 -0.246 12.662 1.00 93.25 86 ARG A N 1
ATOM 598 C CA . ARG A 1 86 ? -14.298 -1.106 11.603 1.00 93.25 86 ARG A CA 1
ATOM 599 C C . ARG A 1 86 ? -13.224 -1.360 10.563 1.00 93.25 86 ARG A C 1
ATOM 601 O O . ARG A 1 86 ? -12.483 -0.445 10.206 1.00 93.25 86 ARG A O 1
ATOM 608 N N . VAL A 1 87 ? -13.169 -2.578 10.042 1.00 95.00 87 VAL A N 1
ATOM 609 C CA . VAL A 1 87 ? -12.291 -2.943 8.931 1.00 95.00 87 VAL A CA 1
ATOM 610 C C . VAL A 1 87 ? -13.130 -3.541 7.813 1.00 95.00 87 VAL A C 1
ATOM 612 O O . VAL A 1 87 ? -13.764 -4.579 7.983 1.00 95.00 87 VAL A O 1
ATOM 615 N N . LEU A 1 88 ? -13.086 -2.890 6.655 1.00 95.81 88 LEU A N 1
ATOM 616 C CA . LEU A 1 88 ? -13.546 -3.425 5.385 1.00 95.81 88 LEU A CA 1
ATOM 617 C C . LEU A 1 88 ? -12.351 -4.053 4.668 1.00 95.81 88 LEU A C 1
ATOM 619 O O . LEU A 1 88 ? -11.478 -3.347 4.164 1.00 95.81 88 LEU A O 1
ATOM 623 N N . ASN A 1 89 ? -12.293 -5.380 4.661 1.00 95.06 89 ASN A N 1
ATOM 624 C CA . ASN A 1 89 ? -11.157 -6.145 4.165 1.00 95.06 89 ASN A CA 1
ATOM 625 C C . ASN A 1 89 ? -11.526 -6.798 2.827 1.00 95.06 89 ASN A C 1
ATOM 627 O O . ASN A 1 89 ? -12.349 -7.714 2.782 1.00 95.06 89 ASN A O 1
ATOM 631 N N . LEU A 1 90 ? -10.978 -6.288 1.723 1.00 94.69 90 LEU A N 1
ATOM 632 C CA . LEU A 1 90 ? -11.266 -6.814 0.392 1.00 94.69 90 LEU A CA 1
ATOM 633 C C . LEU A 1 90 ? -10.361 -8.010 0.107 1.00 94.69 90 LEU A C 1
ATOM 635 O O . LEU A 1 90 ? -9.191 -7.831 -0.231 1.00 94.69 90 LEU A O 1
ATOM 639 N N . GLN A 1 91 ? -10.918 -9.216 0.182 1.00 92.62 91 GLN A N 1
ATOM 640 C CA . GLN A 1 91 ? -10.277 -10.401 -0.368 1.00 92.62 91 GLN A CA 1
ATOM 641 C C . GLN A 1 91 ? -10.347 -10.296 -1.884 1.00 92.62 91 GLN A C 1
ATOM 643 O O . GLN A 1 91 ? -11.430 -10.171 -2.452 1.00 92.62 91 GLN A O 1
ATOM 648 N N . THR A 1 92 ? -9.201 -10.344 -2.547 1.00 88.00 92 THR A N 1
ATOM 649 C CA . THR A 1 92 ? -9.134 -10.396 -4.004 1.00 88.00 92 THR A CA 1
ATOM 650 C C . THR A 1 92 ? -7.819 -11.035 -4.416 1.00 88.00 92 THR A C 1
ATOM 652 O O . THR A 1 92 ? -6.793 -10.693 -3.829 1.00 88.00 92 THR A O 1
ATOM 655 N N . PRO A 1 93 ? -7.798 -11.913 -5.431 1.00 79.31 93 PRO A N 1
ATOM 656 C CA . PRO A 1 93 ? -6.540 -12.408 -5.948 1.00 79.31 93 PRO A CA 1
ATOM 657 C C . PRO A 1 93 ? -5.734 -11.225 -6.490 1.00 79.31 93 PRO A C 1
ATOM 659 O O . PRO A 1 93 ? -6.238 -10.451 -7.309 1.00 79.31 93 PRO A O 1
ATOM 662 N N . SER A 1 94 ? -4.485 -11.079 -6.071 1.00 67.81 94 SER A N 1
ATOM 663 C CA . SER A 1 94 ? -3.549 -10.109 -6.638 1.00 67.81 94 SER A CA 1
ATOM 664 C C . SER A 1 94 ? -3.201 -10.454 -8.088 1.00 67.81 94 SER A C 1
ATOM 666 O O . SER A 1 94 ? -2.922 -9.563 -8.887 1.00 67.81 94 SER A O 1
ATOM 668 N N . THR A 1 95 ? -3.329 -11.735 -8.451 1.00 58.19 95 THR A N 1
ATOM 669 C CA . THR A 1 95 ? -3.221 -12.267 -9.817 1.00 58.19 95 THR A CA 1
ATOM 670 C C . THR A 1 95 ? -4.570 -12.435 -10.514 1.00 58.19 95 THR A C 1
ATOM 672 O O . THR A 1 95 ? -4.624 -13.074 -11.566 1.00 58.19 95 THR A O 1
ATOM 675 N N . ALA A 1 96 ? -5.669 -11.902 -9.952 1.00 50.91 96 ALA A N 1
ATOM 676 C CA . ALA A 1 96 ? -6.985 -12.019 -10.573 1.00 50.91 96 ALA A CA 1
ATOM 677 C C . ALA A 1 96 ? -6.852 -11.504 -12.004 1.00 50.91 96 ALA A C 1
ATOM 679 O O . ALA A 1 96 ? -6.435 -10.353 -12.182 1.00 50.91 96 ALA A O 1
ATOM 680 N N . PRO A 1 97 ? -7.141 -12.335 -13.019 1.00 44.78 97 PRO A N 1
ATOM 681 C CA . PRO A 1 97 ? -6.974 -11.930 -14.393 1.00 44.78 97 PRO A CA 1
ATOM 682 C C . PRO A 1 97 ? -7.991 -10.827 -14.643 1.00 44.78 97 PRO A C 1
ATOM 684 O O . PRO A 1 97 ? -9.158 -11.091 -14.924 1.00 44.78 97 PRO A O 1
ATOM 687 N N . LEU A 1 98 ? -7.559 -9.573 -14.550 1.00 52.00 98 LEU A N 1
ATOM 688 C CA . LEU A 1 98 ? -8.173 -8.573 -15.392 1.00 52.00 98 LEU A CA 1
ATOM 689 C C . LEU A 1 98 ? -7.806 -9.019 -16.809 1.00 52.00 98 LEU A C 1
ATOM 691 O O . LEU A 1 98 ? -6.616 -9.173 -17.096 1.00 52.00 98 LEU A O 1
ATOM 695 N N . PRO A 1 99 ? -8.803 -9.362 -17.644 1.00 51.06 99 PRO A N 1
ATOM 696 C CA . PRO A 1 99 ? -8.588 -9.929 -18.964 1.00 51.06 99 PRO A CA 1
ATOM 697 C C . PRO A 1 99 ? -8.058 -8.824 -19.862 1.00 51.06 99 PRO A C 1
ATOM 699 O O . PRO A 1 99 ? -8.798 -8.197 -20.612 1.00 51.06 99 PRO A O 1
ATOM 702 N N . ASP A 1 100 ? -6.782 -8.512 -19.711 1.00 65.06 100 ASP A N 1
ATOM 703 C CA . ASP A 1 100 ? -6.217 -7.371 -20.380 1.00 65.06 100 ASP A CA 1
ATOM 704 C C . ASP A 1 100 ? -4.759 -7.624 -20.720 1.00 65.06 100 ASP A C 1
ATOM 706 O O . ASP A 1 100 ? -3.838 -7.247 -19.998 1.00 65.06 100 ASP A O 1
ATOM 710 N N . GLN A 1 101 ? -4.553 -8.331 -21.826 1.00 81.88 101 GLN A N 1
ATOM 711 C CA . GLN A 1 101 ? -3.258 -8.369 -22.483 1.00 81.88 101 GLN A CA 1
ATOM 712 C C . GLN A 1 101 ? -3.088 -7.086 -23.293 1.00 81.88 101 GLN A C 1
ATOM 714 O O . GLN A 1 101 ? -3.991 -6.672 -24.025 1.00 81.88 101 GLN A O 1
ATOM 719 N N . ARG A 1 102 ? -1.903 -6.479 -23.198 1.00 90.06 102 ARG A N 1
ATOM 720 C CA . ARG A 1 102 ? -1.528 -5.332 -24.025 1.00 90.06 102 ARG A CA 1
ATOM 721 C C . ARG A 1 102 ? -1.655 -5.691 -25.504 1.00 90.06 102 ARG A C 1
ATOM 723 O O . ARG A 1 102 ? -1.077 -6.681 -25.957 1.00 90.06 102 ARG A O 1
ATOM 730 N N . LEU A 1 103 ? -2.364 -4.867 -26.277 1.00 90.31 103 LEU A N 1
ATOM 731 C CA . LEU A 1 103 ? -2.501 -5.106 -27.716 1.00 90.31 103 LEU A CA 1
ATOM 732 C C . LEU A 1 103 ? -1.146 -4.950 -28.426 1.00 90.31 103 LEU A C 1
ATOM 734 O O . LEU A 1 103 ? -0.254 -4.225 -27.975 1.00 90.31 103 LEU A O 1
ATOM 738 N N . LYS A 1 104 ? -0.991 -5.607 -29.583 1.00 89.19 104 LYS A N 1
ATOM 739 C CA . LYS A 1 104 ? 0.274 -5.635 -30.339 1.00 89.19 104 LYS A CA 1
ATOM 740 C C . LYS A 1 104 ? 0.871 -4.242 -30.571 1.00 89.19 104 LYS A C 1
ATOM 742 O O . LYS A 1 104 ? 2.062 -4.072 -30.347 1.00 89.19 104 LYS A O 1
ATOM 747 N N . ASP A 1 105 ? 0.060 -3.247 -30.910 1.00 92.31 105 ASP A N 1
ATOM 748 C CA . ASP A 1 105 ? 0.535 -1.895 -31.242 1.00 92.31 105 ASP A CA 1
ATOM 749 C C . ASP A 1 105 ? 0.102 -0.831 -30.209 1.00 92.31 105 ASP A C 1
ATOM 751 O O . ASP A 1 105 ? 0.222 0.367 -30.448 1.00 92.31 105 ASP A O 1
ATOM 755 N N . GLU A 1 106 ? -0.413 -1.247 -29.046 1.00 94.25 106 GLU A N 1
ATOM 756 C CA . GLU A 1 106 ? -0.806 -0.326 -27.971 1.00 94.25 106 GLU A CA 1
ATOM 757 C C . GLU A 1 106 ? 0.433 0.200 -27.235 1.00 94.25 106 GLU A C 1
ATOM 759 O O . GLU A 1 106 ? 1.329 -0.566 -26.878 1.00 94.25 106 GLU A O 1
ATOM 764 N N . ALA A 1 107 ? 0.497 1.510 -26.991 1.00 95.62 107 ALA A N 1
ATOM 765 C CA . ALA A 1 107 ? 1.548 2.117 -26.173 1.00 95.62 107 ALA A CA 1
ATOM 766 C C . ALA A 1 107 ? 1.458 1.633 -24.714 1.00 95.62 107 ALA A C 1
ATOM 768 O O . ALA A 1 107 ? 0.355 1.447 -24.189 1.00 95.62 107 ALA A O 1
ATOM 769 N N . ILE A 1 108 ? 2.603 1.447 -24.051 1.00 94.56 108 ILE A N 1
ATOM 770 C CA . ILE A 1 108 ? 2.652 0.881 -22.695 1.00 94.56 108 ILE A CA 1
ATOM 771 C C . ILE A 1 108 ? 1.866 1.735 -21.694 1.00 94.56 108 ILE A C 1
ATOM 773 O O . ILE A 1 108 ? 1.161 1.204 -20.840 1.00 94.56 108 ILE A O 1
ATOM 777 N N . GLU A 1 109 ? 1.890 3.057 -21.838 1.00 96.06 109 GLU A N 1
ATOM 778 C CA . GLU A 1 109 ? 1.184 3.989 -20.961 1.00 96.06 109 GLU A CA 1
ATOM 779 C C . GLU A 1 109 ? -0.336 3.927 -21.159 1.00 96.06 109 GLU A C 1
ATOM 781 O O . GLU A 1 109 ? -1.096 4.102 -20.207 1.00 96.06 109 GLU A O 1
ATOM 786 N N . THR A 1 110 ? -0.802 3.680 -22.389 1.00 95.69 110 THR A N 1
ATOM 787 C CA . THR A 1 110 ? -2.234 3.508 -22.690 1.00 95.69 110 THR A CA 1
ATOM 788 C C . THR A 1 110 ? -2.760 2.232 -22.046 1.00 95.69 110 THR A C 1
ATOM 790 O O . THR A 1 110 ? -3.760 2.276 -21.329 1.00 95.69 110 THR A O 1
ATOM 793 N N . TYR A 1 111 ? -2.034 1.129 -22.231 1.00 94.62 111 TYR A N 1
ATOM 794 C CA . TYR A 1 111 ? -2.343 -0.150 -21.603 1.00 94.62 111 TYR A CA 1
ATOM 795 C C . TYR A 1 111 ? -2.368 -0.044 -20.072 1.00 94.62 111 TYR A C 1
ATOM 797 O O . TYR A 1 111 ? -3.346 -0.419 -19.427 1.00 94.62 111 TYR A O 1
ATOM 805 N N . THR A 1 112 ? -1.321 0.549 -19.493 1.00 94.00 112 THR A N 1
ATOM 806 C CA . THR A 1 112 ? -1.167 0.699 -18.039 1.00 94.00 112 THR A CA 1
ATOM 807 C C . THR A 1 112 ? -2.327 1.489 -17.432 1.00 94.00 112 THR A C 1
ATOM 809 O O . THR A 1 112 ? -2.924 1.051 -16.451 1.00 94.00 112 THR A O 1
ATOM 812 N N . ARG A 1 113 ? -2.721 2.617 -18.046 1.00 95.75 113 ARG A N 1
ATOM 813 C CA . ARG A 1 113 ? -3.888 3.404 -17.603 1.00 95.75 113 ARG A CA 1
ATOM 814 C C . ARG A 1 113 ? -5.175 2.594 -17.614 1.00 95.75 113 ARG A C 1
ATOM 816 O O . ARG A 1 113 ? -5.962 2.680 -16.678 1.00 95.75 113 ARG A O 1
ATOM 823 N N . ARG A 1 114 ? -5.394 1.815 -18.672 1.00 93.12 114 ARG A N 1
ATOM 824 C CA . ARG A 1 114 ? -6.599 1.001 -18.842 1.00 93.12 114 ARG A CA 1
ATOM 825 C C . ARG A 1 114 ? -6.695 -0.092 -17.776 1.00 93.12 114 ARG A C 1
ATOM 827 O O . ARG A 1 114 ? -7.741 -0.221 -17.140 1.00 93.12 114 ARG A O 1
ATOM 834 N N . ALA A 1 115 ? -5.589 -0.787 -17.511 1.00 91.81 115 ALA A N 1
ATOM 835 C CA . ALA A 1 115 ? -5.505 -1.799 -16.462 1.00 91.81 115 ALA A CA 1
ATOM 836 C C . ALA A 1 115 ? -5.738 -1.206 -15.056 1.00 91.81 115 ALA A C 1
ATOM 838 O O . ALA A 1 115 ? -6.505 -1.756 -14.263 1.00 91.81 115 ALA A O 1
ATOM 839 N N . LEU A 1 116 ? -5.131 -0.053 -14.752 1.00 94.44 116 LEU A N 1
ATOM 840 C CA . LEU A 1 116 ? -5.301 0.630 -13.462 1.00 94.44 116 LEU A CA 1
ATOM 841 C C . LEU A 1 116 ? -6.716 1.194 -13.272 1.00 94.44 116 LEU A C 1
ATOM 843 O O . LEU A 1 116 ? -7.268 1.107 -12.175 1.00 94.44 116 LEU A O 1
ATOM 847 N N . GLN A 1 117 ? -7.347 1.686 -14.340 1.00 94.88 117 GLN A N 1
ATOM 848 C CA . GLN A 1 117 ? -8.733 2.155 -14.303 1.00 94.88 117 GLN A CA 1
ATOM 849 C C . GLN A 1 117 ? -9.710 1.026 -13.941 1.00 94.88 117 GLN A C 1
ATOM 851 O O . GLN A 1 117 ? -10.650 1.253 -13.180 1.00 94.88 117 GLN A O 1
ATOM 856 N N . ALA A 1 118 ? -9.495 -0.193 -14.444 1.00 91.25 118 ALA A N 1
ATOM 857 C CA . ALA A 1 118 ? -10.325 -1.343 -14.084 1.00 91.25 118 ALA A CA 1
ATOM 858 C C . ALA A 1 118 ? -10.207 -1.692 -12.587 1.00 91.25 118 ALA A C 1
ATOM 860 O O . ALA A 1 118 ? -11.219 -1.936 -11.929 1.00 91.25 118 ALA A O 1
ATOM 861 N N . LYS A 1 119 ? -8.991 -1.630 -12.027 1.00 92.56 119 LYS A N 1
ATOM 862 C CA . LYS A 1 119 ? -8.738 -1.816 -10.586 1.00 92.56 119 LYS A CA 1
ATOM 863 C C . LYS A 1 119 ? -9.405 -0.723 -9.747 1.00 92.56 119 LYS A C 1
ATOM 865 O O . LYS A 1 119 ? -10.040 -1.025 -8.740 1.00 92.56 119 LYS A O 1
ATOM 870 N N . PHE A 1 120 ? -9.334 0.534 -10.190 1.00 95.81 120 PHE A N 1
ATOM 871 C CA . PHE A 1 120 ? -10.047 1.642 -9.549 1.00 95.81 120 PHE A CA 1
ATOM 872 C C . PHE A 1 120 ? -11.563 1.414 -9.519 1.00 95.81 120 PHE A C 1
ATOM 874 O O . PHE A 1 120 ? -12.176 1.596 -8.468 1.00 95.81 120 PHE A O 1
ATOM 881 N N . ASN A 1 121 ? -12.160 0.986 -10.637 1.00 94.06 121 ASN A N 1
ATOM 882 C CA . ASN A 1 121 ? -13.596 0.705 -10.700 1.00 94.06 121 ASN A CA 1
ATOM 883 C C . ASN A 1 121 ? -13.986 -0.387 -9.692 1.00 94.06 121 ASN A C 1
ATOM 885 O O . ASN A 1 121 ? -14.940 -0.207 -8.944 1.00 94.06 121 ASN A O 1
ATOM 889 N N . LEU A 1 122 ? -13.193 -1.463 -9.599 1.00 92.81 122 LEU A N 1
ATOM 890 C CA . LEU A 1 122 ? -13.425 -2.536 -8.630 1.00 92.81 122 LEU A CA 1
ATOM 891 C C . LEU A 1 122 ? -13.400 -2.029 -7.180 1.00 92.81 122 LEU A C 1
ATOM 893 O O . LEU A 1 122 ? -14.295 -2.360 -6.404 1.00 92.81 122 LEU A O 1
ATOM 897 N N . LEU A 1 123 ? -12.405 -1.215 -6.802 1.00 95.12 123 LEU A N 1
ATOM 898 C CA . LEU A 1 123 ? -12.344 -0.659 -5.445 1.00 95.12 123 LEU A CA 1
ATOM 899 C C . LEU A 1 123 ? -13.490 0.314 -5.161 1.00 95.12 123 LEU A C 1
ATOM 901 O O . LEU A 1 123 ? -14.021 0.324 -4.051 1.00 95.12 123 LEU A O 1
ATOM 905 N N . SER A 1 124 ? -13.874 1.120 -6.152 1.00 95.44 124 SER A N 1
ATOM 906 C CA . SER A 1 124 ? -15.014 2.033 -6.050 1.00 95.44 124 SER A CA 1
ATOM 907 C C . SER A 1 124 ? -16.309 1.261 -5.785 1.00 95.44 124 SER A C 1
ATOM 909 O O . SER A 1 124 ? -17.045 1.599 -4.858 1.00 95.44 124 SER A O 1
ATOM 911 N N . ASP A 1 125 ? -16.557 0.193 -6.545 1.00 93.19 125 ASP A N 1
ATOM 912 C CA . ASP A 1 125 ? -17.742 -0.655 -6.390 1.00 93.19 125 ASP A CA 1
ATOM 913 C C . ASP A 1 125 ? -17.740 -1.410 -5.054 1.00 93.19 125 ASP A C 1
ATOM 915 O O . ASP A 1 125 ? -18.788 -1.530 -4.412 1.00 93.19 125 ASP A O 1
ATOM 919 N N . ALA A 1 126 ? -16.569 -1.881 -4.608 1.00 93.56 126 ALA A N 1
ATOM 920 C CA . ALA A 1 126 ? -16.394 -2.526 -3.309 1.00 93.56 126 ALA A CA 1
ATOM 921 C C . ALA A 1 126 ? -16.763 -1.579 -2.161 1.00 93.56 126 ALA A C 1
ATOM 923 O O . ALA A 1 126 ? -17.623 -1.894 -1.338 1.00 93.56 126 ALA A O 1
ATOM 924 N N . LEU A 1 127 ? -16.148 -0.395 -2.123 1.00 93.19 127 LEU A N 1
ATOM 925 C CA . LEU A 1 127 ? -16.400 0.596 -1.079 1.00 93.19 127 LEU A CA 1
ATOM 926 C C . LEU A 1 127 ? -17.849 1.085 -1.090 1.00 93.19 127 LEU A C 1
ATOM 928 O O . LEU A 1 127 ? -18.448 1.213 -0.025 1.00 93.19 127 LEU A O 1
ATOM 932 N N . ALA A 1 128 ? -18.441 1.303 -2.268 1.00 92.44 128 ALA A N 1
ATOM 933 C CA . ALA A 1 128 ? -19.840 1.709 -2.381 1.00 92.44 128 ALA A CA 1
ATOM 934 C C . ALA A 1 128 ? -20.807 0.677 -1.771 1.00 92.44 128 ALA A C 1
ATOM 936 O O . ALA A 1 128 ? -21.833 1.058 -1.206 1.00 92.44 128 ALA A O 1
ATOM 937 N N . GLN A 1 129 ? -20.474 -0.615 -1.846 1.00 90.00 129 GLN A N 1
ATOM 938 C CA . GLN A 1 129 ? -21.260 -1.692 -1.236 1.00 90.00 129 GLN A CA 1
ATOM 939 C C . GLN A 1 129 ? -20.967 -1.870 0.261 1.00 90.00 129 GLN A C 1
ATOM 941 O O . GLN A 1 129 ? -21.890 -2.109 1.037 1.00 90.00 129 GLN A O 1
ATOM 946 N N . GLY A 1 130 ? -19.706 -1.727 0.683 1.00 86.25 130 GLY A N 1
ATOM 947 C CA . GLY A 1 130 ? -19.288 -1.882 2.082 1.00 86.25 130 GLY A CA 1
ATOM 948 C C . GLY A 1 130 ? -19.613 -0.691 2.986 1.00 86.25 130 GLY A C 1
ATOM 949 O O . GLY A 1 130 ? -19.756 -0.855 4.199 1.00 86.25 130 GLY A O 1
ATOM 950 N N . LEU A 1 131 ? -19.768 0.508 2.423 1.00 85.12 131 LEU A N 1
ATOM 951 C CA . LEU A 1 131 ? -20.113 1.738 3.142 1.00 85.12 131 LEU A CA 1
ATOM 952 C C . LEU A 1 131 ? -21.522 2.237 2.776 1.00 85.12 131 LEU A C 1
ATOM 954 O O . LEU A 1 131 ? -21.665 3.337 2.231 1.00 85.12 131 LEU A O 1
ATOM 958 N N . PRO A 1 132 ? -22.597 1.482 3.080 1.00 68.75 132 PRO A N 1
ATOM 959 C CA . PRO A 1 132 ? -23.943 1.985 2.867 1.00 68.75 132 PRO A CA 1
ATOM 960 C C . PRO A 1 132 ? -24.182 3.204 3.769 1.00 68.75 132 PRO A C 1
ATOM 962 O O . PRO A 1 132 ? -23.829 3.212 4.952 1.00 68.75 132 PRO A O 1
ATOM 965 N N . LYS A 1 133 ? -24.806 4.249 3.215 1.00 58.62 133 LYS A N 1
ATOM 966 C CA . LYS A 1 133 ? -25.181 5.460 3.963 1.00 58.62 133 LYS A CA 1
ATOM 967 C C . LYS A 1 133 ? -25.987 5.054 5.207 1.00 58.62 133 LYS A C 1
ATOM 969 O O . LYS A 1 133 ? -27.003 4.378 5.061 1.00 58.62 133 LYS A O 1
ATOM 974 N N . LYS A 1 134 ? -25.576 5.521 6.398 1.00 55.38 134 LYS A N 1
ATOM 975 C CA . LYS A 1 134 ? -26.094 5.133 7.738 1.00 55.38 134 LYS A CA 1
ATOM 976 C C . LYS A 1 134 ? -25.560 3.803 8.312 1.00 55.38 134 LYS A C 1
ATOM 978 O O . LYS A 1 134 ? -26.299 3.097 8.997 1.00 55.38 134 LYS A O 1
ATOM 983 N N . SER A 1 135 ? -24.297 3.459 8.066 1.00 55.84 135 SER A N 1
ATOM 984 C CA . SER A 1 135 ? -23.614 2.368 8.778 1.00 55.84 135 SER A CA 1
ATOM 985 C C . SER A 1 135 ? -23.572 2.595 10.301 1.00 55.84 135 SER A C 1
ATOM 987 O O . SER A 1 135 ? -23.736 3.722 10.774 1.00 55.84 135 SER A O 1
ATOM 989 N N . ALA A 1 136 ? -23.356 1.518 11.066 1.00 57.56 136 ALA A N 1
ATOM 990 C CA . ALA A 1 136 ? -23.202 1.560 12.523 1.00 57.56 136 ALA A CA 1
ATOM 991 C C . ALA A 1 136 ? -22.192 2.645 12.967 1.00 57.56 136 ALA A C 1
ATOM 993 O O . ALA A 1 136 ? -21.232 2.905 12.237 1.00 57.56 136 ALA A O 1
ATOM 994 N N . PRO A 1 137 ? -22.385 3.282 14.138 1.00 63.91 137 PRO A N 1
ATOM 995 C CA . PRO A 1 137 ? -21.500 4.341 14.608 1.00 63.91 137 PRO A CA 1
ATOM 996 C C . PRO A 1 137 ? -20.116 3.769 14.940 1.00 63.91 137 PRO A C 1
ATOM 998 O O . PRO A 1 137 ? -19.905 3.196 16.007 1.00 63.91 137 PRO A O 1
ATOM 1001 N N . THR A 1 138 ? -19.173 3.931 14.018 1.00 75.81 138 THR A N 1
ATOM 1002 C CA . THR A 1 138 ? -17.751 3.634 14.220 1.00 75.81 138 THR A CA 1
ATOM 1003 C C . THR A 1 138 ? -16.990 4.937 14.337 1.00 75.81 138 THR A C 1
ATOM 1005 O O . THR A 1 138 ? -17.287 5.895 13.621 1.00 75.81 138 THR A O 1
ATOM 1008 N N . ASP A 1 139 ? -15.988 4.972 15.208 1.00 85.12 139 ASP A N 1
ATOM 1009 C CA . ASP A 1 139 ? -15.136 6.151 15.331 1.00 85.12 139 ASP A CA 1
ATOM 1010 C C . ASP A 1 139 ? -14.145 6.235 14.148 1.00 85.12 139 ASP A C 1
ATOM 1012 O O . ASP A 1 139 ? -13.795 7.340 13.731 1.00 85.12 139 ASP A O 1
ATOM 1016 N N . LEU A 1 140 ? -13.742 5.087 13.579 1.00 90.12 140 LEU A N 1
ATOM 1017 C CA . LEU A 1 140 ? -12.860 4.975 12.411 1.00 90.12 140 LEU A CA 1
ATOM 1018 C C . LEU A 1 140 ? -13.141 3.691 11.614 1.00 90.12 140 LEU A C 1
ATOM 1020 O O . LEU A 1 140 ? -13.260 2.608 12.187 1.00 90.12 140 LEU A O 1
ATOM 1024 N N . CYS A 1 141 ? -13.196 3.811 10.288 1.00 93.56 141 CYS A N 1
ATOM 1025 C CA . CYS A 1 141 ? -13.216 2.689 9.357 1.00 93.56 141 CYS A CA 1
ATOM 1026 C C . CYS A 1 141 ? -11.907 2.630 8.559 1.00 93.56 141 CYS A C 1
ATOM 1028 O O . CYS A 1 141 ? -11.504 3.627 7.962 1.00 93.56 141 CYS A O 1
ATOM 1030 N N . PHE A 1 142 ? -11.288 1.454 8.481 1.00 96.00 142 PHE A N 1
ATOM 1031 C CA . PHE A 1 142 ? -10.218 1.161 7.531 1.00 96.00 142 PHE A CA 1
ATOM 1032 C C . PHE A 1 142 ? -10.768 0.382 6.339 1.00 96.00 142 PHE A C 1
ATOM 1034 O O . PHE A 1 142 ? -11.590 -0.515 6.513 1.00 96.00 142 PHE A O 1
ATOM 1041 N N . PHE A 1 143 ? -10.293 0.692 5.138 1.00 96.94 143 PHE A N 1
ATOM 1042 C CA . PHE A 1 143 ? -10.479 -0.147 3.957 1.00 96.94 143 PHE A CA 1
ATOM 1043 C C . PHE A 1 143 ? -9.135 -0.701 3.510 1.00 96.94 143 PHE A C 1
ATOM 1045 O O . PHE A 1 143 ? -8.224 0.069 3.204 1.00 96.94 143 PHE A O 1
ATOM 1052 N N . VAL A 1 144 ? -9.019 -2.024 3.489 1.00 97.12 144 VAL A N 1
ATOM 1053 C CA . VAL A 1 144 ? -7.750 -2.736 3.326 1.00 97.12 144 VAL A CA 1
ATOM 1054 C C . VAL A 1 144 ? -7.834 -3.666 2.125 1.00 97.12 144 VAL A C 1
ATOM 1056 O O . VAL A 1 144 ? -8.819 -4.383 1.947 1.00 97.12 144 VAL A O 1
ATOM 1059 N N . VAL A 1 145 ? -6.789 -3.651 1.306 1.00 96.12 145 VAL A N 1
ATOM 1060 C CA . VAL A 1 145 ? -6.663 -4.398 0.046 1.00 96.12 145 VAL A CA 1
ATOM 1061 C C . VAL A 1 145 ? -5.249 -5.020 0.006 1.00 96.12 145 VAL A C 1
ATOM 1063 O O . VAL A 1 145 ? -4.331 -4.419 0.570 1.00 96.12 145 VAL A O 1
ATOM 1066 N N . PRO A 1 146 ? -5.035 -6.204 -0.605 1.00 94.62 146 PRO A N 1
ATOM 1067 C CA . PRO A 1 146 ? -3.780 -6.951 -0.457 1.00 94.62 146 PRO A CA 1
ATOM 1068 C C . PRO A 1 146 ? -2.573 -6.350 -1.193 1.00 94.62 146 PRO A C 1
ATOM 1070 O O . PRO A 1 146 ? -2.681 -5.416 -1.996 1.00 94.62 146 PRO A O 1
ATOM 1073 N N . GLU A 1 147 ? -1.398 -6.940 -0.944 1.00 93.31 147 GLU A N 1
ATOM 1074 C CA . GLU A 1 147 ? -0.184 -6.677 -1.726 1.00 93.31 147 GLU A CA 1
ATOM 1075 C C . GLU A 1 147 ? -0.424 -6.951 -3.221 1.00 93.31 147 GLU A C 1
ATOM 1077 O O . GLU A 1 147 ? -1.178 -7.849 -3.598 1.00 93.31 147 GLU A O 1
ATOM 1082 N N . PHE A 1 148 ? 0.226 -6.159 -4.076 1.00 90.56 148 PHE A N 1
ATOM 1083 C CA . PHE A 1 148 ? 0.189 -6.229 -5.539 1.00 90.56 148 PHE A CA 1
ATOM 1084 C C . PHE A 1 148 ? -1.161 -5.937 -6.186 1.00 90.56 148 PHE A C 1
ATOM 1086 O O . PHE A 1 148 ? -1.285 -6.057 -7.406 1.00 90.56 148 PHE A O 1
ATOM 1093 N N . PHE A 1 149 ? -2.165 -5.492 -5.427 1.00 92.50 149 PHE A N 1
ATOM 1094 C CA . PHE A 1 149 ? -3.455 -5.149 -6.011 1.00 92.50 149 PHE A CA 1
ATOM 1095 C C . PHE A 1 149 ? -3.338 -4.150 -7.163 1.00 92.50 149 PHE A C 1
ATOM 1097 O O . PHE A 1 149 ? -4.050 -4.306 -8.149 1.00 92.50 149 PHE A O 1
ATOM 1104 N N . TRP A 1 150 ? -2.442 -3.161 -7.091 1.00 93.69 150 TRP A N 1
ATOM 1105 C CA . TRP A 1 150 ? -2.254 -2.180 -8.164 1.00 93.69 150 TRP A CA 1
ATOM 1106 C C . TRP A 1 150 ? -1.303 -2.634 -9.272 1.00 93.69 150 TRP A C 1
ATOM 1108 O O . TRP A 1 150 ? -1.208 -1.946 -10.287 1.00 93.69 150 TRP A O 1
ATOM 1118 N N . ASN A 1 151 ? -0.631 -3.779 -9.134 1.00 90.06 151 ASN A N 1
ATOM 1119 C CA . ASN A 1 151 ? 0.343 -4.223 -10.126 1.00 90.06 151 ASN A CA 1
ATOM 1120 C C . ASN A 1 151 ? -0.314 -4.440 -11.489 1.00 90.06 151 ASN A C 1
ATOM 1122 O O . ASN A 1 151 ? -1.394 -5.024 -11.603 1.00 90.06 151 ASN A O 1
ATOM 1126 N N . VAL A 1 152 ? 0.378 -3.997 -12.529 1.00 88.56 152 VAL A N 1
ATOM 1127 C CA . VAL A 1 152 ? 0.086 -4.335 -13.922 1.00 88.56 152 VAL A CA 1
ATOM 1128 C C . VAL A 1 152 ? 1.141 -5.349 -14.367 1.00 88.56 152 VAL A C 1
ATOM 1130 O O . VAL A 1 152 ? 2.274 -5.283 -13.896 1.00 88.56 152 VAL A O 1
ATOM 1133 N N . ASN A 1 153 ? 0.772 -6.315 -15.213 1.00 85.06 153 ASN A N 1
ATOM 1134 C CA . ASN A 1 153 ? 1.682 -7.402 -15.576 1.00 85.06 153 ASN A CA 1
ATOM 1135 C C . ASN A 1 153 ? 2.937 -6.856 -16.288 1.00 85.06 153 ASN A C 1
ATOM 1137 O O . ASN A 1 153 ? 2.839 -6.152 -17.298 1.00 85.06 153 ASN A O 1
ATOM 1141 N N . TRP A 1 154 ? 4.104 -7.219 -15.761 1.00 86.06 154 TRP A N 1
ATOM 1142 C CA . TRP A 1 154 ? 5.410 -6.877 -16.304 1.00 86.06 154 TRP A CA 1
ATOM 1143 C C . TRP A 1 154 ? 5.692 -7.494 -17.680 1.00 86.06 154 TRP A C 1
ATOM 1145 O O . TRP A 1 154 ? 6.442 -6.895 -18.449 1.00 86.06 154 TRP A O 1
ATOM 1155 N N . ASP A 1 155 ? 5.021 -8.588 -18.058 1.00 85.12 155 ASP A N 1
ATOM 1156 C CA . ASP A 1 155 ? 5.082 -9.173 -19.411 1.00 85.12 155 ASP A CA 1
ATOM 1157 C C . ASP A 1 155 ? 4.658 -8.193 -20.515 1.00 85.12 155 ASP A C 1
ATOM 1159 O O . ASP A 1 155 ? 4.958 -8.383 -21.696 1.00 85.12 155 ASP A O 1
ATOM 1163 N N . ALA A 1 156 ? 3.927 -7.132 -20.155 1.00 87.38 156 ALA A N 1
ATOM 1164 C CA . ALA A 1 156 ? 3.531 -6.097 -21.096 1.00 87.38 156 ALA A CA 1
ATOM 1165 C C . ALA A 1 156 ? 4.700 -5.198 -21.529 1.00 87.38 156 ALA A C 1
ATOM 1167 O O . ALA A 1 156 ? 4.566 -4.510 -22.545 1.00 87.38 156 ALA A O 1
ATOM 1168 N N . VAL A 1 157 ? 5.808 -5.174 -20.783 1.00 89.75 157 VAL A N 1
ATOM 1169 C CA . VAL A 1 157 ? 6.995 -4.357 -21.063 1.00 89.75 157 VAL A CA 1
ATOM 1170 C C . VAL A 1 157 ? 7.878 -5.052 -22.097 1.00 89.75 157 VAL A C 1
ATOM 1172 O O . VAL A 1 157 ? 8.174 -6.239 -21.986 1.00 89.75 157 VAL A O 1
ATOM 1175 N N . ARG A 1 158 ? 8.300 -4.313 -23.131 1.00 88.88 158 ARG A N 1
ATOM 1176 C CA . ARG A 1 158 ? 8.989 -4.886 -24.299 1.00 88.88 158 ARG A CA 1
ATOM 1177 C C . ARG A 1 158 ? 10.439 -4.463 -24.485 1.00 88.88 158 ARG A C 1
ATOM 1179 O O . ARG A 1 158 ? 11.094 -4.966 -25.386 1.00 88.88 158 ARG A O 1
ATOM 1186 N N . ASN A 1 159 ? 10.916 -3.476 -23.744 1.00 89.31 159 ASN A N 1
ATOM 1187 C CA . ASN A 1 159 ? 12.291 -2.986 -23.823 1.00 89.31 159 ASN A CA 1
ATOM 1188 C C . ASN A 1 159 ? 12.612 -2.137 -22.587 1.00 89.31 159 ASN A C 1
ATOM 1190 O O . ASN A 1 159 ? 11.738 -1.855 -21.764 1.00 89.31 159 ASN A O 1
ATOM 1194 N N . GLU A 1 160 ? 13.877 -1.742 -22.456 1.00 86.69 160 GLU A N 1
ATOM 1195 C CA . GLU A 1 160 ? 14.356 -0.959 -21.317 1.00 86.69 160 GLU A CA 1
ATOM 1196 C C . GLU A 1 160 ? 13.705 0.435 -21.255 1.00 86.69 160 GLU A C 1
ATOM 1198 O O . GLU A 1 160 ? 13.399 0.931 -20.169 1.00 86.69 160 GLU A O 1
ATOM 1203 N N . GLU A 1 161 ? 13.439 1.069 -22.403 1.00 88.81 161 GLU A N 1
ATOM 1204 C CA . GLU A 1 161 ? 12.784 2.378 -22.462 1.00 88.81 161 GLU A CA 1
ATOM 1205 C C . GLU A 1 161 ? 11.368 2.334 -21.871 1.00 88.81 161 GLU A C 1
ATOM 1207 O O . GLU A 1 161 ? 10.955 3.244 -21.140 1.00 88.81 161 GLU A O 1
ATOM 1212 N N . GLU A 1 162 ? 10.636 1.252 -22.137 1.00 92.56 162 GLU A N 1
ATOM 1213 C CA . GLU A 1 162 ? 9.288 1.042 -21.622 1.00 92.56 162 GLU A CA 1
ATOM 1214 C C . GLU A 1 162 ? 9.256 0.799 -20.109 1.00 92.56 162 GLU A C 1
ATOM 1216 O O . GLU A 1 162 ? 8.260 1.173 -19.494 1.00 92.56 162 GLU A O 1
ATOM 1221 N N . ILE A 1 163 ? 10.322 0.283 -19.476 1.00 91.56 163 ILE A N 1
ATOM 1222 C CA . ILE A 1 163 ? 10.381 0.129 -18.006 1.00 91.56 163 ILE A CA 1
ATOM 1223 C C . ILE A 1 163 ? 10.130 1.481 -17.330 1.00 91.56 163 ILE A C 1
ATOM 1225 O O . ILE A 1 163 ? 9.304 1.597 -16.424 1.00 91.56 163 ILE A O 1
ATOM 1229 N N . LYS A 1 164 ? 10.803 2.539 -17.798 1.00 91.06 164 LYS A N 1
ATOM 1230 C CA . LYS A 1 164 ? 10.643 3.884 -17.231 1.00 91.06 164 LYS A CA 1
ATOM 1231 C C . LYS A 1 164 ? 9.239 4.436 -17.468 1.00 91.06 164 LYS A C 1
ATOM 1233 O O . LYS A 1 164 ? 8.654 5.013 -16.548 1.00 91.06 164 LYS A O 1
ATOM 1238 N N . ALA A 1 165 ? 8.717 4.299 -18.686 1.00 93.50 165 ALA A N 1
ATOM 1239 C CA . ALA A 1 165 ? 7.388 4.792 -19.045 1.00 93.50 165 ALA A CA 1
ATOM 1240 C C . ALA A 1 165 ? 6.284 4.077 -18.248 1.00 93.50 165 ALA A C 1
ATOM 1242 O O . ALA A 1 165 ? 5.393 4.731 -17.700 1.00 93.50 165 ALA A O 1
ATOM 1243 N N . PHE A 1 166 ? 6.397 2.755 -18.114 1.00 93.06 166 PHE A N 1
ATOM 1244 C CA . PHE A 1 166 ? 5.526 1.911 -17.305 1.00 93.06 166 PHE A CA 1
ATOM 1245 C C . PHE A 1 166 ? 5.556 2.324 -15.832 1.00 93.06 166 PHE A C 1
ATOM 1247 O O . PHE A 1 166 ? 4.531 2.746 -15.300 1.00 93.06 166 PHE A O 1
ATOM 1254 N N . SER A 1 167 ? 6.737 2.313 -15.200 1.00 94.06 167 SER A N 1
ATOM 1255 C CA . SER A 1 167 ? 6.901 2.673 -13.787 1.00 94.06 167 SER A CA 1
ATOM 1256 C C . SER A 1 167 ? 6.367 4.075 -13.487 1.00 94.06 167 SER A C 1
ATOM 1258 O O . SER A 1 167 ? 5.650 4.274 -12.509 1.00 94.06 167 SER A O 1
ATOM 1260 N N . THR A 1 168 ? 6.664 5.050 -14.353 1.00 94.50 168 THR A N 1
ATOM 1261 C CA . THR A 1 168 ? 6.189 6.433 -14.189 1.00 94.50 168 THR A CA 1
ATOM 1262 C C . THR A 1 168 ? 4.664 6.512 -14.294 1.00 94.50 168 THR A C 1
ATOM 1264 O O . THR A 1 168 ? 4.025 7.183 -13.485 1.00 94.50 168 THR A O 1
ATOM 1267 N N . THR A 1 169 ? 4.070 5.807 -15.262 1.00 95.75 169 THR A N 1
ATOM 1268 C CA . THR A 1 169 ? 2.611 5.773 -15.441 1.00 95.75 169 THR A CA 1
ATOM 1269 C C . THR A 1 169 ? 1.926 5.120 -14.244 1.00 95.75 169 THR A C 1
ATOM 1271 O O . THR A 1 169 ? 0.956 5.680 -13.736 1.00 95.75 169 THR A O 1
ATOM 1274 N N . CYS A 1 170 ? 2.453 3.995 -13.747 1.00 95.19 170 CYS A N 1
ATOM 1275 C CA . CYS A 1 170 ? 1.944 3.331 -12.549 1.00 95.19 170 CYS A CA 1
ATOM 1276 C C . CYS A 1 170 ? 1.933 4.272 -11.343 1.00 95.19 170 CYS A C 1
ATOM 1278 O O . CYS A 1 170 ? 0.895 4.408 -10.698 1.00 95.19 170 CYS A O 1
ATOM 1280 N N . VAL A 1 171 ? 3.039 4.971 -11.060 1.00 94.94 171 VAL A N 1
ATOM 1281 C CA . VAL A 1 171 ? 3.087 5.861 -9.889 1.00 94.94 171 VAL A CA 1
ATOM 1282 C C . VAL A 1 171 ? 2.065 6.994 -9.990 1.00 94.94 171 VAL A C 1
ATOM 1284 O O . VAL A 1 171 ? 1.315 7.226 -9.039 1.00 94.94 171 VAL A O 1
ATOM 1287 N N . ILE A 1 172 ? 1.998 7.666 -11.144 1.00 95.62 172 ILE A N 1
ATOM 1288 C CA . ILE A 1 172 ? 1.088 8.801 -11.358 1.00 95.62 172 ILE A CA 1
ATOM 1289 C C . ILE A 1 172 ? -0.376 8.359 -11.251 1.00 95.62 172 ILE A C 1
ATOM 1291 O O . ILE A 1 172 ? -1.167 8.972 -10.530 1.00 95.62 172 ILE A O 1
ATOM 1295 N N . GLU A 1 173 ? -0.760 7.299 -11.964 1.00 97.38 173 GLU A N 1
ATOM 1296 C CA . GLU A 1 173 ? -2.167 6.901 -12.045 1.00 97.38 173 GLU A CA 1
ATOM 1297 C C . GLU A 1 173 ? -2.643 6.222 -10.758 1.00 97.38 173 GLU A C 1
ATOM 1299 O O . GLU A 1 173 ? -3.758 6.499 -10.327 1.00 97.38 173 GLU A O 1
ATOM 1304 N N . VAL A 1 174 ? -1.812 5.422 -10.074 1.00 97.44 174 VAL A N 1
ATOM 1305 C CA . VAL A 1 174 ? -2.176 4.860 -8.758 1.00 97.44 174 VAL A CA 1
ATOM 1306 C C . VAL A 1 174 ? -2.433 5.981 -7.756 1.00 97.44 174 VAL A C 1
ATOM 1308 O O . VAL A 1 174 ? -3.466 5.977 -7.087 1.00 97.44 174 VAL A O 1
ATOM 1311 N N . GLN A 1 175 ? -1.559 6.991 -7.684 1.00 96.38 175 GLN A N 1
ATOM 1312 C CA . GLN A 1 175 ? -1.775 8.122 -6.781 1.00 96.38 175 GLN A CA 1
ATOM 1313 C C . GLN A 1 175 ? -3.076 8.869 -7.111 1.00 96.38 175 GLN A C 1
ATOM 1315 O O . GLN A 1 175 ? -3.870 9.172 -6.216 1.00 96.38 175 GLN A O 1
ATOM 1320 N N . LYS A 1 176 ? -3.325 9.142 -8.395 1.00 96.69 176 LYS A N 1
ATOM 1321 C CA . LYS A 1 176 ? -4.557 9.786 -8.865 1.00 96.69 176 LYS A CA 1
ATOM 1322 C C . LYS A 1 176 ? -5.801 8.962 -8.525 1.00 96.69 176 LYS A C 1
ATOM 1324 O O . LYS A 1 176 ? -6.777 9.530 -8.039 1.00 96.69 176 LYS A O 1
ATOM 1329 N N . HIS A 1 177 ? -5.770 7.648 -8.732 1.00 98.12 177 HIS A N 1
ATOM 1330 C CA . HIS A 1 177 ? -6.878 6.750 -8.418 1.00 98.12 177 HIS A CA 1
ATOM 1331 C C . HIS A 1 177 ? -7.156 6.676 -6.919 1.00 98.12 177 HIS A C 1
ATOM 1333 O O . HIS A 1 177 ? -8.310 6.794 -6.526 1.00 98.12 177 HIS A O 1
ATOM 1339 N N . VAL A 1 178 ? -6.128 6.566 -6.075 1.00 97.94 178 VAL A N 1
ATOM 1340 C CA . VAL A 1 178 ? -6.288 6.551 -4.611 1.00 97.94 178 VAL A CA 1
ATOM 1341 C C . VAL A 1 178 ? -6.895 7.866 -4.104 1.00 97.94 178 VAL A C 1
ATOM 1343 O O . VAL A 1 178 ? -7.820 7.852 -3.290 1.00 97.94 178 VAL A O 1
ATOM 1346 N N . ARG A 1 179 ? -6.450 9.011 -4.640 1.00 96.94 179 ARG A N 1
ATOM 1347 C CA . ARG A 1 179 ? -7.033 10.330 -4.330 1.00 96.94 179 ARG A CA 1
ATOM 1348 C C . ARG A 1 179 ? -8.477 10.465 -4.810 1.00 96.94 179 ARG A C 1
ATOM 1350 O O . ARG A 1 179 ? -9.312 11.001 -4.086 1.00 96.94 179 ARG A O 1
ATOM 1357 N N . ALA A 1 180 ? -8.775 9.992 -6.017 1.00 97.62 180 ALA A N 1
ATOM 1358 C CA . ALA A 1 180 ? -10.136 9.990 -6.540 1.00 97.62 180 ALA A CA 1
ATOM 1359 C C . ALA A 1 180 ? -11.049 9.087 -5.701 1.00 97.62 180 ALA A C 1
ATOM 1361 O O . ALA A 1 180 ? -12.178 9.470 -5.415 1.00 97.62 180 ALA A O 1
ATOM 1362 N N . LEU A 1 181 ? -10.545 7.931 -5.259 1.00 97.75 181 LEU A N 1
ATOM 1363 C CA . LEU A 1 181 ? -11.303 6.944 -4.500 1.00 97.75 181 LEU A CA 1
ATOM 1364 C C . LEU A 1 181 ? -11.765 7.508 -3.157 1.00 97.75 181 LEU A C 1
ATOM 1366 O O . LEU A 1 181 ? -12.957 7.474 -2.875 1.00 97.75 181 LEU A O 1
ATOM 1370 N N . ILE A 1 182 ? -10.864 8.095 -2.359 1.00 96.12 182 ILE A N 1
ATOM 1371 C CA . ILE A 1 182 ? -11.249 8.685 -1.065 1.00 96.12 182 ILE A CA 1
ATOM 1372 C C . ILE A 1 182 ? -12.235 9.853 -1.230 1.00 96.12 182 ILE A C 1
ATOM 1374 O O . ILE A 1 182 ? -13.122 10.045 -0.400 1.00 96.12 182 ILE A O 1
ATOM 1378 N N . ALA A 1 183 ? -12.126 10.619 -2.321 1.00 95.50 183 ALA A N 1
ATOM 1379 C CA . ALA A 1 183 ? -12.988 11.769 -2.577 1.00 95.50 183 ALA A CA 1
ATOM 1380 C C . ALA A 1 183 ? -14.456 11.379 -2.838 1.00 95.50 183 ALA A C 1
ATOM 1382 O O . ALA A 1 183 ? -15.345 12.202 -2.624 1.00 95.50 183 ALA A O 1
ATOM 1383 N N . LEU A 1 184 ? -14.724 10.132 -3.249 1.00 95.06 184 LEU A N 1
ATOM 1384 C CA . LEU A 1 184 ? -16.085 9.603 -3.412 1.00 95.06 184 LEU A CA 1
ATOM 1385 C C . LEU A 1 184 ? -16.821 9.416 -2.074 1.00 95.06 184 LEU A C 1
ATOM 1387 O O . LEU A 1 184 ? -18.052 9.344 -2.060 1.00 95.06 184 LEU A O 1
ATOM 1391 N N . PHE A 1 185 ? -16.088 9.371 -0.956 1.00 93.81 185 PHE A N 1
ATOM 1392 C CA . PHE A 1 185 ? -16.616 9.054 0.371 1.00 93.81 185 PHE A CA 1
ATOM 1393 C C . PHE A 1 185 ? -16.346 10.194 1.367 1.00 93.81 185 PHE A C 1
ATOM 1395 O O . PHE A 1 185 ? -15.513 10.049 2.264 1.00 93.81 185 PHE A O 1
ATOM 1402 N N . PRO A 1 186 ? -17.020 11.353 1.242 1.00 92.31 186 PRO A N 1
ATOM 1403 C CA . PRO A 1 186 ? -16.818 12.475 2.151 1.00 92.31 186 PRO A CA 1
ATOM 1404 C C . PRO A 1 186 ? -17.255 12.151 3.592 1.00 92.31 186 PRO A C 1
ATOM 1406 O O . PRO A 1 186 ? -18.240 11.446 3.833 1.00 92.31 186 PRO A O 1
ATOM 1409 N N . GLN A 1 187 ? -16.501 12.678 4.562 1.00 90.31 187 GLN A N 1
ATOM 1410 C CA . GLN A 1 187 ? -16.632 12.344 5.986 1.00 90.31 187 GLN A CA 1
ATOM 1411 C C . GLN A 1 187 ? -18.035 12.606 6.557 1.00 90.31 187 GLN A C 1
ATOM 1413 O O . GLN A 1 187 ? -18.513 11.843 7.392 1.00 90.31 187 GLN A O 1
ATOM 1418 N N . ASP A 1 188 ? -18.710 13.665 6.112 1.00 88.75 188 ASP A N 1
ATOM 1419 C CA . ASP A 1 188 ? -20.048 14.058 6.571 1.00 88.75 188 ASP A CA 1
ATOM 1420 C C . ASP A 1 188 ? -21.135 13.023 6.233 1.00 88.75 188 ASP A C 1
ATOM 1422 O O . ASP A 1 188 ? -22.151 12.946 6.924 1.00 88.75 188 ASP A O 1
ATOM 1426 N N . GLN A 1 189 ? -20.920 12.211 5.195 1.00 88.31 189 GLN A N 1
ATOM 1427 C CA . GLN A 1 189 ? -21.874 11.195 4.741 1.00 88.31 189 GLN A CA 1
ATOM 1428 C C . GLN A 1 189 ? -21.485 9.771 5.142 1.00 88.31 189 GLN A C 1
ATOM 1430 O O . GLN A 1 189 ? -22.374 8.940 5.341 1.00 88.31 189 GLN A O 1
ATOM 1435 N N . TYR A 1 190 ? -20.184 9.488 5.236 1.00 89.62 190 TYR A N 1
ATOM 1436 C CA . TYR A 1 190 ? -19.660 8.127 5.402 1.00 89.62 190 TYR A CA 1
ATOM 1437 C C . TYR A 1 190 ? -18.872 7.917 6.701 1.00 89.62 190 TYR A C 1
ATOM 1439 O O . TYR A 1 190 ? -18.447 6.799 6.982 1.00 89.62 190 TYR A O 1
ATOM 1447 N N . GLY A 1 191 ? -18.698 8.960 7.516 1.00 89.25 191 GLY A N 1
ATOM 1448 C CA . GLY A 1 191 ? -17.854 8.911 8.707 1.00 89.25 191 GLY A CA 1
ATOM 1449 C C . GLY A 1 191 ? -16.360 8.951 8.375 1.00 89.25 191 GLY A C 1
ATOM 1450 O O . GLY A 1 191 ? -15.959 9.195 7.235 1.00 89.25 191 GLY A O 1
ATOM 1451 N N . LYS A 1 192 ? -15.522 8.750 9.397 1.00 90.81 192 LYS A N 1
ATOM 1452 C CA . LYS A 1 192 ? -14.059 8.765 9.265 1.00 90.81 192 LYS A CA 1
ATOM 1453 C C . LYS A 1 192 ? -13.586 7.483 8.566 1.00 90.81 192 LYS A C 1
ATOM 1455 O O . LYS A 1 192 ? -13.816 6.387 9.074 1.00 90.81 192 LYS A O 1
ATOM 1460 N N . LEU A 1 193 ? -12.926 7.635 7.418 1.00 93.50 193 LEU A N 1
ATOM 1461 C CA . LEU A 1 193 ? -12.428 6.546 6.574 1.00 93.50 193 LEU A CA 1
ATOM 1462 C C . LEU A 1 193 ? -10.943 6.748 6.265 1.00 93.50 193 LEU A C 1
ATOM 1464 O O . LEU A 1 193 ? -10.563 7.814 5.780 1.00 93.50 193 LEU A O 1
ATOM 1468 N N . ALA A 1 194 ? -10.142 5.706 6.481 1.00 95.06 194 ALA A N 1
ATOM 1469 C CA . ALA A 1 194 ? -8.757 5.601 6.031 1.00 95.06 194 ALA A CA 1
ATOM 1470 C C . ALA A 1 194 ? -8.606 4.438 5.035 1.00 95.06 194 ALA A C 1
ATOM 1472 O O . ALA A 1 194 ? -9.184 3.366 5.225 1.00 95.06 194 ALA A O 1
ATOM 1473 N N . LEU A 1 195 ? -7.838 4.640 3.965 1.00 96.94 195 LEU A N 1
ATOM 1474 C CA . LEU A 1 195 ? -7.596 3.640 2.924 1.00 96.94 195 LEU A CA 1
ATOM 1475 C C . LEU A 1 195 ? -6.163 3.119 3.004 1.00 96.94 195 LEU A C 1
ATOM 1477 O O . LEU A 1 195 ? -5.218 3.904 2.993 1.00 96.94 195 LEU A O 1
ATOM 1481 N N . LEU A 1 196 ? -6.026 1.795 2.976 1.00 97.38 196 LEU A N 1
ATOM 1482 C CA . LEU A 1 196 ? -4.811 1.050 2.660 1.00 97.38 196 LEU A CA 1
ATOM 1483 C C . LEU A 1 196 ? -5.127 0.209 1.409 1.00 97.38 196 LEU A C 1
ATOM 1485 O O . LEU A 1 196 ? -5.357 -0.998 1.507 1.00 97.38 196 LEU A O 1
ATOM 1489 N N . PRO A 1 197 ? -5.226 0.835 0.221 1.00 95.44 197 PRO A N 1
ATOM 1490 C CA . PRO A 1 197 ? -5.834 0.244 -0.962 1.00 95.44 197 PRO A CA 1
ATOM 1491 C C . PRO A 1 197 ? -4.874 -0.703 -1.698 1.00 95.44 197 PRO A C 1
ATOM 1493 O O . PRO A 1 197 ? -4.949 -0.819 -2.914 1.00 95.44 197 PRO A O 1
ATOM 1496 N N . GLY A 1 198 ? -4.002 -1.404 -0.972 1.00 94.94 198 GLY A N 1
ATOM 1497 C CA . GLY A 1 198 ? -3.056 -2.365 -1.521 1.00 94.94 198 GLY A CA 1
ATOM 1498 C C . GLY A 1 198 ? -1.794 -1.710 -2.052 1.00 94.94 198 GLY A C 1
ATOM 1499 O O . GLY A 1 198 ? -1.635 -0.485 -2.011 1.00 94.94 198 GLY A O 1
ATOM 1500 N N . THR A 1 199 ? -0.870 -2.539 -2.532 1.00 95.25 199 THR A N 1
ATOM 1501 C CA . THR A 1 199 ? 0.440 -2.060 -2.979 1.00 95.25 199 THR A CA 1
ATOM 1502 C C . THR A 1 199 ? 0.575 -1.990 -4.493 1.00 95.25 199 THR A C 1
ATOM 1504 O O . THR A 1 199 ? -0.131 -2.676 -5.237 1.00 95.25 199 THR A O 1
ATOM 1507 N N . SER A 1 200 ? 1.490 -1.128 -4.933 1.00 93.81 200 SER A N 1
ATOM 1508 C CA . SER A 1 200 ? 1.968 -1.023 -6.309 1.00 93.81 200 SER A CA 1
ATOM 1509 C C . SER A 1 200 ? 3.466 -1.283 -6.328 1.00 93.81 200 SER A C 1
ATOM 1511 O O . SER A 1 200 ? 4.198 -0.697 -5.531 1.00 93.81 200 SER A O 1
ATOM 1513 N N . GLN A 1 201 ? 3.920 -2.143 -7.231 1.00 91.88 201 GLN A N 1
ATOM 1514 C CA . GLN A 1 201 ? 5.328 -2.410 -7.472 1.00 91.88 201 GLN A CA 1
ATOM 1515 C C . GLN A 1 201 ? 5.772 -1.804 -8.803 1.00 91.88 201 GLN A C 1
ATOM 1517 O O . GLN A 1 201 ? 5.188 -2.060 -9.853 1.00 91.88 201 GLN A O 1
ATOM 1522 N N . VAL A 1 202 ? 6.855 -1.032 -8.760 1.00 93.12 202 VAL A N 1
ATOM 1523 C CA . VAL A 1 202 ? 7.507 -0.439 -9.932 1.00 93.12 202 VAL A CA 1
ATOM 1524 C C . VAL A 1 202 ? 9.025 -0.612 -9.858 1.00 93.12 202 VAL A C 1
ATOM 1526 O O . VAL A 1 202 ? 9.580 -0.871 -8.789 1.00 93.12 202 VAL A O 1
ATOM 1529 N N . LEU A 1 203 ? 9.712 -0.443 -10.988 1.00 92.38 203 LEU A N 1
ATOM 1530 C CA . LEU A 1 203 ? 11.174 -0.469 -11.074 1.00 92.38 203 LEU A CA 1
ATOM 1531 C C . LEU A 1 203 ? 11.724 0.946 -11.247 1.00 92.38 203 LEU A C 1
ATOM 1533 O O . LEU A 1 203 ? 11.316 1.681 -12.151 1.00 92.38 203 LEU A O 1
ATOM 1537 N N . MET A 1 204 ? 12.687 1.310 -10.407 1.00 87.94 204 MET A N 1
ATOM 1538 C CA . MET A 1 204 ? 13.449 2.550 -10.491 1.00 87.94 204 MET A CA 1
ATOM 1539 C C . MET A 1 204 ? 14.880 2.213 -10.899 1.00 87.94 204 MET A C 1
ATOM 1541 O O . MET A 1 204 ? 15.555 1.428 -10.232 1.00 87.94 204 MET A O 1
ATOM 1545 N N . LYS A 1 205 ? 15.361 2.786 -12.005 1.00 78.12 205 LYS A N 1
ATOM 1546 C CA . LYS A 1 205 ? 16.751 2.584 -12.432 1.00 78.12 205 LYS A CA 1
ATOM 1547 C C . LYS A 1 205 ? 17.679 3.112 -11.341 1.00 78.12 205 LYS A C 1
ATOM 1549 O O . LYS A 1 205 ? 17.569 4.284 -10.972 1.00 78.12 205 LYS A O 1
ATOM 1554 N N . GLN A 1 206 ? 18.578 2.272 -10.823 1.00 68.00 206 GLN A N 1
ATOM 1555 C CA . GLN A 1 206 ? 19.570 2.768 -9.877 1.00 68.00 206 GLN A CA 1
ATOM 1556 C C . GLN A 1 206 ? 20.535 3.676 -10.638 1.00 68.00 206 GLN A C 1
ATOM 1558 O O . GLN A 1 206 ? 21.192 3.256 -11.588 1.00 68.00 206 GLN A O 1
ATOM 1563 N N . LEU A 1 207 ? 20.623 4.937 -10.211 1.00 55.12 207 LEU A N 1
ATOM 1564 C CA . LEU A 1 207 ? 21.674 5.857 -10.637 1.00 55.12 207 LEU A CA 1
ATOM 1565 C C . LEU A 1 207 ? 22.970 5.489 -9.903 1.00 55.12 207 LEU A C 1
ATOM 1567 O O . LEU A 1 207 ? 23.477 6.249 -9.087 1.00 55.12 207 LEU A O 1
ATOM 1571 N N . VAL A 1 208 ? 23.483 4.287 -10.146 1.00 51.84 208 VAL A N 1
ATOM 1572 C CA . VAL A 1 208 ? 24.922 4.063 -10.036 1.00 51.84 208 VAL A CA 1
ATOM 1573 C C . VAL A 1 208 ? 25.443 4.467 -11.405 1.00 51.84 208 VAL A C 1
ATOM 1575 O O . VAL A 1 208 ? 24.942 3.947 -12.403 1.00 51.84 208 VAL A O 1
ATOM 1578 N N . GLU A 1 209 ? 26.339 5.456 -11.481 1.00 45.16 209 GLU A N 1
ATOM 1579 C CA . GLU A 1 209 ? 26.966 5.799 -12.761 1.00 45.16 209 GLU A CA 1
ATOM 1580 C C . GLU A 1 209 ? 27.469 4.497 -13.394 1.00 45.16 209 GLU A C 1
ATOM 1582 O O . GLU A 1 209 ? 28.266 3.794 -12.763 1.00 45.16 209 GLU A O 1
ATOM 1587 N N . PRO A 1 210 ? 26.965 4.107 -14.577 1.00 46.62 210 PRO A N 1
ATOM 1588 C CA . PRO A 1 210 ? 27.431 2.881 -15.185 1.00 46.62 210 PRO A CA 1
ATOM 1589 C C . PRO A 1 210 ? 28.922 3.070 -15.484 1.00 46.62 210 PRO A C 1
ATOM 1591 O O . PRO A 1 210 ? 29.285 4.091 -16.083 1.00 46.62 210 PRO A O 1
ATOM 1594 N N . PRO A 1 211 ? 29.811 2.126 -15.126 1.00 47.34 211 PRO A N 1
ATOM 1595 C CA . PRO A 1 211 ? 31.094 2.082 -15.802 1.00 47.34 211 PRO A CA 1
ATOM 1596 C C . PRO A 1 211 ? 30.806 1.976 -17.304 1.00 47.34 211 PRO A C 1
ATOM 1598 O O . PRO A 1 211 ? 29.903 1.245 -17.720 1.00 47.34 211 PRO A O 1
ATOM 1601 N N . ALA A 1 212 ? 31.515 2.769 -18.110 1.00 43.22 212 ALA A N 1
ATOM 1602 C CA . ALA A 1 212 ? 31.320 2.796 -19.554 1.00 43.22 212 ALA A CA 1
ATOM 1603 C C . ALA A 1 212 ? 31.339 1.362 -20.104 1.00 43.22 212 ALA A C 1
ATOM 1605 O O . ALA A 1 212 ? 32.317 0.638 -19.905 1.00 43.22 212 ALA A O 1
ATOM 1606 N N . ALA A 1 213 ? 30.253 0.951 -20.763 1.00 51.72 213 ALA A N 1
ATOM 1607 C CA . ALA A 1 213 ? 30.159 -0.386 -21.325 1.00 51.72 213 ALA A CA 1
ATOM 1608 C C . ALA A 1 213 ? 31.305 -0.599 -22.332 1.00 51.72 213 ALA A C 1
ATOM 1610 O O . ALA A 1 213 ? 31.474 0.225 -23.241 1.00 51.72 213 ALA A O 1
ATOM 1611 N N . PRO A 1 214 ? 32.100 -1.678 -22.217 1.00 52.50 214 PRO A N 1
ATOM 1612 C CA . PRO A 1 214 ? 32.963 -2.082 -23.312 1.00 52.50 214 PRO A CA 1
ATOM 1613 C C . PRO A 1 214 ? 32.091 -2.482 -24.512 1.00 52.50 214 PRO A C 1
ATOM 1615 O O . PRO A 1 214 ? 31.025 -3.078 -24.358 1.00 52.50 214 PRO A O 1
ATOM 1618 N N . ALA A 1 215 ? 32.537 -2.127 -25.719 1.00 50.38 215 ALA A N 1
ATOM 1619 C CA . ALA A 1 215 ? 31.830 -2.457 -26.954 1.00 50.38 215 ALA A CA 1
ATOM 1620 C C . ALA A 1 215 ? 31.615 -3.983 -27.084 1.00 50.38 215 ALA A C 1
ATOM 1622 O O . ALA A 1 215 ? 32.506 -4.746 -26.695 1.00 50.38 215 ALA A O 1
ATOM 1623 N N . PRO A 1 216 ? 30.490 -4.455 -27.661 1.00 56.53 216 PRO A N 1
ATOM 1624 C CA . PRO A 1 216 ? 30.195 -5.881 -27.713 1.00 56.53 216 PRO A CA 1
ATOM 1625 C C . PRO A 1 216 ? 31.223 -6.627 -28.570 1.00 56.53 216 PRO A C 1
ATOM 1627 O O . PRO A 1 216 ? 31.344 -6.396 -29.773 1.00 56.53 216 PRO A O 1
ATOM 1630 N N . GLN A 1 217 ? 31.920 -7.578 -27.957 1.00 52.16 217 GLN A N 1
ATOM 1631 C CA . GLN A 1 217 ? 32.415 -8.768 -28.642 1.00 52.16 217 GLN A CA 1
ATOM 1632 C C . GLN A 1 217 ? 31.358 -9.841 -28.367 1.00 52.16 217 GLN A C 1
ATOM 1634 O O . GLN A 1 217 ? 31.040 -10.059 -27.205 1.00 52.16 217 GLN A O 1
ATOM 1639 N N . GLY A 1 218 ? 30.756 -10.417 -29.417 1.00 53.41 218 GLY A N 1
ATOM 1640 C CA . GLY A 1 218 ? 29.511 -11.213 -29.406 1.00 53.41 218 GLY A CA 1
ATOM 1641 C C . GLY A 1 218 ? 29.486 -12.506 -28.574 1.00 53.41 218 GLY A C 1
ATOM 1642 O O . GLY A 1 218 ? 29.185 -13.569 -29.111 1.00 53.41 218 GLY A O 1
ATOM 1643 N N . GLY A 1 219 ? 29.788 -12.421 -27.281 1.00 59.41 219 GLY A N 1
ATOM 1644 C CA . GLY A 1 219 ? 29.546 -13.443 -26.269 1.00 59.41 219 GLY A CA 1
ATOM 1645 C C . GLY A 1 219 ? 28.328 -13.110 -25.395 1.00 59.41 219 GLY A C 1
ATOM 1646 O O . GLY A 1 219 ? 27.797 -12.000 -25.476 1.00 59.41 219 GLY A O 1
ATOM 1647 N N . PRO A 1 220 ? 27.866 -14.065 -24.568 1.00 66.62 220 PRO A N 1
ATOM 1648 C CA . PRO A 1 220 ? 26.781 -13.832 -23.618 1.00 66.62 220 PRO A CA 1
ATOM 1649 C C . PRO A 1 220 ? 27.160 -12.730 -22.617 1.00 66.62 220 PRO A C 1
ATOM 1651 O O . PRO A 1 220 ? 28.292 -12.697 -22.128 1.00 66.62 220 PRO A O 1
ATOM 1654 N N . VAL A 1 221 ? 26.209 -11.839 -22.320 1.00 71.94 221 VAL A N 1
ATOM 1655 C CA . VAL A 1 221 ? 26.340 -10.833 -21.255 1.00 71.94 221 VAL A CA 1
ATOM 1656 C C . VAL A 1 221 ? 26.466 -11.576 -19.928 1.00 71.94 221 VAL A C 1
ATOM 1658 O O . VAL A 1 221 ? 25.696 -12.500 -19.668 1.00 7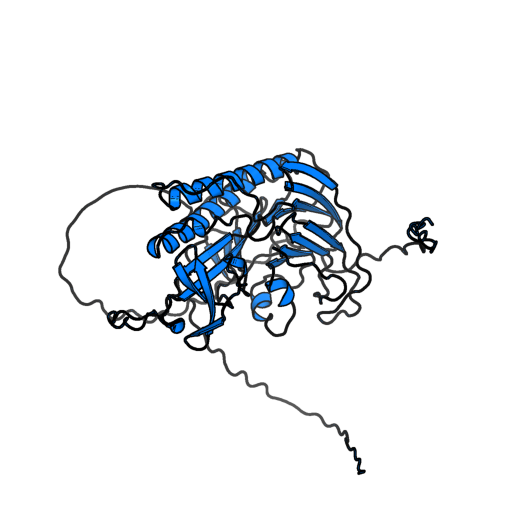1.94 221 VAL A O 1
ATOM 1661 N N . LYS A 1 222 ? 27.457 -11.216 -19.111 1.00 83.12 222 LYS A N 1
ATOM 1662 C CA . LYS A 1 222 ? 27.606 -11.821 -17.787 1.00 83.12 222 LYS A CA 1
ATOM 1663 C C . LYS A 1 222 ? 26.548 -11.267 -16.839 1.00 83.12 222 LYS A C 1
ATOM 1665 O O . LYS A 1 222 ? 26.137 -10.118 -16.980 1.00 83.12 222 LYS A O 1
ATOM 1670 N N . ASP A 1 223 ? 26.145 -12.054 -15.848 1.00 83.31 223 ASP A N 1
ATOM 1671 C CA . ASP A 1 223 ? 25.096 -11.654 -14.906 1.00 83.31 223 ASP A CA 1
ATOM 1672 C C . ASP A 1 223 ? 25.456 -10.364 -14.149 1.00 83.31 223 ASP A C 1
ATOM 1674 O O . ASP A 1 223 ? 24.594 -9.518 -13.924 1.00 83.31 223 ASP A O 1
ATOM 1678 N N . GLU A 1 224 ? 26.733 -10.154 -13.818 1.00 80.00 224 GLU A N 1
ATOM 1679 C CA . GLU A 1 224 ? 27.220 -8.924 -13.183 1.00 80.00 224 GLU A CA 1
ATOM 1680 C C . GLU A 1 224 ? 27.123 -7.672 -14.078 1.00 80.00 224 GLU A C 1
ATOM 1682 O O . GLU A 1 224 ? 27.058 -6.548 -13.569 1.00 80.00 224 GLU A O 1
ATOM 1687 N N . ASP A 1 225 ? 27.055 -7.846 -15.398 1.00 83.25 225 ASP A N 1
ATOM 1688 C CA . ASP A 1 225 ? 26.970 -6.760 -16.379 1.00 83.25 225 ASP A CA 1
ATOM 1689 C C . ASP A 1 225 ? 25.515 -6.354 -16.677 1.00 83.25 225 ASP A C 1
ATOM 1691 O O . ASP A 1 225 ? 25.275 -5.349 -17.350 1.00 83.25 225 ASP A O 1
ATOM 1695 N N . LEU A 1 226 ? 24.531 -7.082 -16.134 1.00 86.50 226 LEU A N 1
ATOM 1696 C CA . LEU A 1 226 ? 23.114 -6.779 -16.315 1.00 86.50 226 LEU A CA 1
ATOM 1697 C C . LEU A 1 226 ? 22.719 -5.421 -15.682 1.00 86.50 226 LEU A C 1
ATOM 1699 O O . LEU A 1 226 ? 23.298 -5.004 -14.660 1.00 86.50 226 LEU A O 1
ATOM 1703 N N . PRO A 1 227 ? 21.725 -4.711 -16.258 1.00 88.00 227 PRO A N 1
ATOM 1704 C CA . PRO A 1 227 ? 21.273 -3.416 -15.753 1.00 88.00 227 PRO A CA 1
ATOM 1705 C C . PRO A 1 227 ? 20.692 -3.506 -14.326 1.00 88.00 227 PRO A C 1
ATOM 1707 O O . PRO A 1 227 ? 19.778 -4.303 -14.093 1.00 88.00 227 PRO A O 1
ATOM 1710 N N . PRO A 1 228 ? 21.178 -2.692 -13.367 1.00 89.50 228 PRO A N 1
ATOM 1711 C CA . PRO A 1 228 ? 20.682 -2.703 -11.996 1.00 89.50 228 PRO A CA 1
ATOM 1712 C C . PRO A 1 228 ? 19.473 -1.778 -11.786 1.00 89.50 228 PRO A C 1
ATOM 1714 O O . PRO A 1 228 ? 19.467 -0.603 -12.167 1.00 89.50 228 PRO A O 1
ATOM 1717 N N . TYR A 1 229 ? 18.479 -2.301 -11.078 1.00 91.44 229 TYR A N 1
ATOM 1718 C CA . TYR A 1 229 ? 17.260 -1.618 -10.668 1.00 91.44 229 TYR A CA 1
ATOM 1719 C C . TYR A 1 229 ? 17.021 -1.762 -9.166 1.00 91.44 229 TYR A C 1
ATOM 1721 O O . TYR A 1 229 ? 17.460 -2.708 -8.513 1.00 91.44 229 TYR A O 1
ATOM 1729 N N . GLU A 1 230 ? 16.275 -0.812 -8.621 1.00 91.56 230 GLU A N 1
ATOM 1730 C CA . GLU A 1 230 ? 15.649 -0.913 -7.313 1.00 91.56 230 GLU A CA 1
ATOM 1731 C C . GLU A 1 230 ? 14.139 -1.055 -7.493 1.00 91.56 230 GLU A C 1
ATOM 1733 O O . GLU A 1 230 ? 13.523 -0.296 -8.244 1.00 91.56 230 GLU A O 1
ATOM 1738 N N . ALA A 1 231 ? 13.539 -2.020 -6.801 1.00 91.38 231 ALA A N 1
ATOM 1739 C CA . ALA A 1 231 ? 12.091 -2.139 -6.749 1.00 91.38 231 ALA A CA 1
ATOM 1740 C C . ALA A 1 231 ? 11.519 -1.156 -5.725 1.00 91.38 231 ALA A C 1
ATOM 1742 O O . ALA A 1 231 ? 11.992 -1.083 -4.591 1.00 91.38 231 ALA A O 1
ATOM 1743 N N . LEU A 1 232 ? 10.459 -0.454 -6.111 1.00 92.44 232 LEU A N 1
ATOM 1744 C CA . LEU A 1 232 ? 9.595 0.286 -5.204 1.00 92.44 232 LEU A CA 1
ATOM 1745 C C . LEU A 1 232 ? 8.247 -0.431 -5.156 1.00 92.44 232 LEU A C 1
ATOM 1747 O O . LEU A 1 232 ? 7.418 -0.251 -6.042 1.00 92.44 232 LEU A O 1
ATOM 1751 N N . ASN A 1 233 ? 8.046 -1.259 -4.133 1.00 93.44 233 ASN A N 1
ATOM 1752 C CA . ASN A 1 233 ? 6.746 -1.826 -3.777 1.00 93.44 233 ASN A CA 1
ATOM 1753 C C . ASN A 1 233 ? 6.210 -1.024 -2.592 1.00 93.44 233 ASN A C 1
ATOM 1755 O O . ASN A 1 233 ? 6.896 -0.938 -1.583 1.00 93.44 233 ASN A O 1
ATOM 1759 N N . TYR A 1 234 ? 5.062 -0.368 -2.717 1.00 95.00 234 TYR A N 1
ATOM 1760 C CA . TYR A 1 234 ? 4.598 0.591 -1.714 1.00 95.00 234 TYR A CA 1
ATOM 1761 C C . TYR A 1 234 ? 3.083 0.599 -1.578 1.00 95.00 234 TYR A C 1
ATOM 1763 O O . TYR A 1 234 ? 2.368 0.401 -2.559 1.00 95.00 234 TYR A O 1
ATOM 1771 N N . VAL A 1 235 ? 2.600 0.895 -0.371 1.00 96.50 235 VAL A N 1
ATOM 1772 C CA . VAL A 1 235 ? 1.205 1.279 -0.125 1.00 96.50 235 VAL A CA 1
ATOM 1773 C C . VAL A 1 235 ? 1.106 2.796 -0.010 1.00 96.50 235 VAL A C 1
ATOM 1775 O O . VAL A 1 235 ? 1.994 3.457 0.537 1.00 96.50 235 VAL A O 1
ATOM 1778 N N . LEU A 1 236 ? 0.010 3.349 -0.524 1.00 96.81 236 LEU A N 1
ATOM 1779 C CA . LEU A 1 236 ? -0.404 4.716 -0.233 1.00 96.81 236 LEU A CA 1
ATOM 1780 C C . LEU A 1 236 ? -1.478 4.699 0.846 1.00 96.81 236 LEU A C 1
ATOM 1782 O O . LEU A 1 236 ? -2.447 3.960 0.719 1.00 96.81 236 LEU A O 1
ATOM 1786 N N . VAL A 1 237 ? -1.340 5.539 1.864 1.00 96.19 237 VAL A N 1
ATOM 1787 C CA . VAL A 1 237 ? -2.339 5.696 2.919 1.00 96.19 237 VAL A CA 1
ATOM 1788 C C . VAL A 1 237 ? -2.925 7.095 2.860 1.00 96.19 237 VAL A C 1
ATOM 1790 O O . VAL A 1 237 ? -2.197 8.085 2.797 1.00 96.19 237 VAL A O 1
ATOM 1793 N N . ILE A 1 238 ? -4.250 7.168 2.814 1.00 95.88 238 ILE A N 1
ATOM 1794 C CA . ILE A 1 238 ? -5.008 8.412 2.671 1.00 95.88 238 ILE A CA 1
ATOM 1795 C C . ILE A 1 238 ? -6.295 8.325 3.478 1.00 95.88 238 ILE A C 1
ATOM 1797 O O . ILE A 1 238 ? -6.838 7.238 3.672 1.00 95.88 238 ILE A O 1
ATOM 1801 N N . ASP A 1 239 ? -6.824 9.468 3.889 1.00 94.94 239 ASP A N 1
ATOM 1802 C CA . ASP A 1 239 ? -8.060 9.535 4.651 1.00 94.94 239 ASP A CA 1
ATOM 1803 C C . ASP A 1 239 ? -8.976 10.696 4.206 1.00 94.94 239 ASP A C 1
ATOM 1805 O O . ASP A 1 239 ? -8.571 11.592 3.455 1.00 94.94 239 ASP A O 1
ATOM 1809 N N . ASN A 1 240 ? -10.246 10.656 4.630 1.00 93.94 240 ASN A N 1
ATOM 1810 C CA . ASN A 1 240 ? -11.257 11.664 4.280 1.00 93.94 240 ASN A CA 1
ATOM 1811 C C . ASN A 1 240 ? -11.458 12.770 5.334 1.00 93.94 240 ASN A C 1
ATOM 1813 O O . ASN A 1 240 ? -12.322 13.630 5.130 1.00 93.94 240 ASN A O 1
ATOM 1817 N N . PHE A 1 241 ? -10.701 12.770 6.433 1.00 91.75 241 PHE A N 1
ATOM 1818 C CA . PHE A 1 241 ? -10.969 13.600 7.614 1.00 91.75 241 PHE A CA 1
ATOM 1819 C C . PHE A 1 241 ? -9.829 14.563 7.968 1.00 91.75 241 PHE A C 1
ATOM 1821 O O . PHE A 1 241 ? -10.085 15.656 8.473 1.00 91.75 241 PHE A O 1
ATOM 1828 N N . SER A 1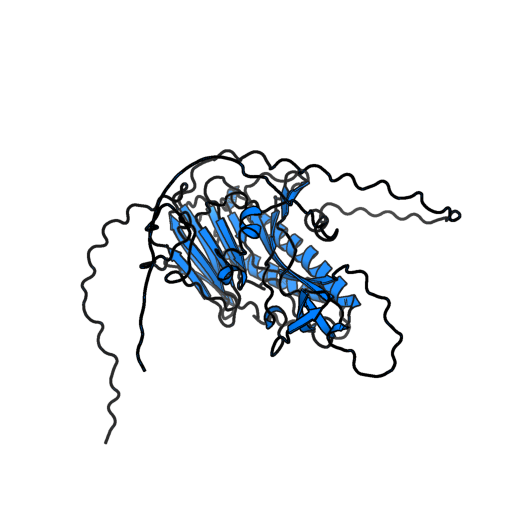 242 ? -8.587 14.218 7.643 1.00 90.50 242 SER A N 1
ATOM 1829 C CA . SER A 1 242 ? -7.402 15.051 7.790 1.00 90.50 242 SER A CA 1
ATOM 1830 C C . SER A 1 242 ? -7.567 16.328 6.987 1.00 90.50 242 SER A C 1
ATOM 1832 O O . SER A 1 242 ? -8.109 16.337 5.874 1.00 90.50 242 SER A O 1
ATOM 1834 N N . LYS A 1 243 ? -7.081 17.432 7.553 1.00 89.88 243 LYS A N 1
ATOM 1835 C CA . LYS A 1 243 ? -7.140 18.754 6.932 1.00 89.88 243 LYS A CA 1
ATOM 1836 C C . LYS A 1 243 ? -6.580 18.698 5.507 1.00 89.88 243 LYS A C 1
ATOM 1838 O O . LYS A 1 243 ? -5.463 18.241 5.289 1.00 89.88 243 LYS A O 1
ATOM 1843 N N . ALA A 1 244 ? -7.362 19.181 4.543 1.00 91.94 244 ALA A N 1
ATOM 1844 C CA . ALA A 1 244 ? -6.928 19.250 3.154 1.00 91.94 244 ALA A CA 1
ATOM 1845 C C . ALA A 1 244 ? -5.727 20.198 2.982 1.00 91.94 244 ALA A C 1
ATOM 1847 O O . ALA A 1 244 ? -5.597 21.211 3.676 1.00 91.94 244 ALA A O 1
ATOM 1848 N N . ASN A 1 245 ? -4.879 19.872 2.013 1.00 90.69 245 ASN A N 1
ATOM 1849 C CA . ASN A 1 245 ? -3.806 20.720 1.521 1.00 90.69 245 ASN A CA 1
ATOM 1850 C C . ASN A 1 245 ? -4.361 22.028 0.925 1.00 90.69 245 ASN A C 1
ATOM 1852 O O . ASN A 1 245 ? -5.539 22.094 0.561 1.00 90.69 245 ASN A O 1
ATOM 1856 N N . PRO A 1 246 ? -3.518 23.065 0.751 1.00 91.38 246 PRO A N 1
ATOM 1857 C CA . PRO A 1 246 ? -3.930 24.321 0.118 1.00 91.38 246 PRO A CA 1
ATOM 1858 C C . PRO A 1 246 ? -4.517 24.164 -1.294 1.00 91.38 246 PRO A C 1
ATOM 1860 O O . PRO A 1 246 ? -5.320 24.993 -1.712 1.00 91.38 246 PRO A O 1
ATOM 1863 N N . ASP A 1 247 ? -4.137 23.110 -2.021 1.00 88.44 247 ASP A N 1
ATOM 1864 C CA . ASP A 1 247 ? -4.660 22.777 -3.353 1.00 88.44 247 ASP A CA 1
ATOM 1865 C C . ASP A 1 247 ? -5.988 21.989 -3.320 1.00 88.44 247 ASP A C 1
ATOM 1867 O O . ASP A 1 247 ? -6.509 21.603 -4.364 1.00 88.44 247 ASP A O 1
ATOM 1871 N N . GLY A 1 248 ? -6.540 21.739 -2.128 1.00 89.50 248 GLY A N 1
ATOM 1872 C CA . GLY A 1 248 ? -7.767 20.972 -1.910 1.00 89.50 248 GLY A CA 1
ATOM 1873 C C . GLY A 1 248 ? -7.573 19.454 -1.866 1.00 89.50 248 GLY A C 1
ATOM 1874 O O . GLY A 1 248 ? -8.519 18.734 -1.544 1.00 89.50 248 GLY A O 1
ATOM 1875 N N . SER A 1 249 ? -6.371 18.940 -2.144 1.00 90.44 249 SER A N 1
ATOM 1876 C CA . SER A 1 249 ? -6.082 17.508 -2.047 1.00 90.44 249 SER A CA 1
ATOM 1877 C C . SER A 1 249 ? -5.988 17.052 -0.585 1.00 90.44 249 SER A C 1
ATOM 1879 O O . SER A 1 249 ? -5.601 17.815 0.297 1.00 90.44 249 SER A O 1
ATOM 1881 N N . ARG A 1 250 ? -6.329 15.792 -0.291 1.00 92.19 250 ARG A N 1
ATOM 1882 C CA . ARG A 1 250 ? -6.118 15.225 1.054 1.00 92.19 250 ARG A CA 1
ATOM 1883 C C . ARG A 1 250 ? -4.640 14.886 1.287 1.00 92.19 250 ARG A C 1
ATOM 1885 O O . ARG A 1 250 ? -3.943 14.575 0.313 1.00 92.19 250 ARG A O 1
ATOM 1892 N N . PRO A 1 251 ? -4.144 14.927 2.532 1.00 92.56 251 PRO A N 1
ATOM 1893 C CA . PRO A 1 251 ? -2.819 14.412 2.840 1.00 92.56 251 PRO A CA 1
ATOM 1894 C C . PRO A 1 251 ? -2.670 12.942 2.445 1.00 92.56 251 PRO A C 1
ATOM 1896 O O . PRO A 1 251 ? -3.654 12.208 2.417 1.00 92.56 251 PRO A O 1
ATOM 1899 N N . ILE A 1 252 ? -1.463 12.521 2.078 1.00 94.12 252 ILE A N 1
ATOM 1900 C CA . ILE A 1 252 ? -1.207 11.141 1.646 1.00 94.12 252 ILE A CA 1
ATOM 1901 C C . ILE A 1 252 ? 0.178 10.691 2.093 1.00 94.12 252 ILE A C 1
ATOM 1903 O O . ILE A 1 252 ? 1.161 11.410 1.901 1.00 94.12 252 ILE A O 1
ATOM 1907 N N . ALA A 1 253 ? 0.254 9.504 2.681 1.00 94.44 253 ALA A N 1
ATOM 1908 C CA . ALA A 1 253 ? 1.491 8.867 3.106 1.00 94.44 253 ALA A CA 1
ATOM 1909 C C . ALA A 1 253 ? 1.857 7.719 2.162 1.00 94.44 253 ALA A C 1
ATOM 1911 O O . ALA A 1 253 ? 0.988 7.067 1.592 1.00 94.44 253 ALA A O 1
ATOM 1912 N N . MET A 1 254 ? 3.150 7.468 1.999 1.00 95.06 254 MET A N 1
ATOM 1913 C CA . MET A 1 254 ? 3.699 6.336 1.267 1.00 95.06 254 MET A CA 1
ATOM 1914 C C . MET A 1 254 ? 4.534 5.498 2.226 1.00 95.06 254 MET A C 1
ATOM 1916 O O . MET A 1 254 ? 5.508 5.996 2.798 1.00 95.06 254 MET A O 1
ATOM 1920 N N . TRP A 1 255 ? 4.196 4.217 2.337 1.00 95.00 255 TRP A N 1
ATOM 1921 C CA . TRP A 1 255 ? 5.001 3.237 3.054 1.00 95.00 255 TRP A CA 1
ATOM 1922 C C . TRP A 1 255 ? 5.587 2.226 2.059 1.00 95.00 255 TRP A C 1
ATOM 1924 O O . TRP A 1 255 ? 4.835 1.438 1.478 1.00 95.00 255 TRP A O 1
ATOM 1934 N N . PRO A 1 256 ? 6.906 2.264 1.789 1.00 93.19 256 PRO A N 1
ATOM 1935 C CA . PRO A 1 256 ? 7.550 1.306 0.895 1.00 93.19 256 PRO A CA 1
ATOM 1936 C C . PRO A 1 256 ? 7.796 -0.021 1.623 1.00 93.19 256 PRO A C 1
ATOM 1938 O O . PRO A 1 256 ? 7.939 -0.004 2.839 1.00 93.19 256 PRO A O 1
ATOM 1941 N N . LYS A 1 257 ? 7.925 -1.133 0.893 1.00 92.19 257 LYS A N 1
ATOM 1942 C CA . LYS A 1 257 ? 8.477 -2.448 1.277 1.00 92.19 257 LYS A CA 1
ATOM 1943 C C . LYS A 1 257 ? 9.999 -2.416 1.136 1.00 92.19 257 LYS A C 1
ATOM 1945 O O . LYS A 1 257 ? 10.514 -1.785 0.215 1.00 92.19 257 LYS A O 1
ATOM 1950 N N . ARG A 1 258 ? 10.725 -3.098 2.025 1.00 88.81 258 ARG A N 1
ATOM 1951 C CA . ARG A 1 258 ? 12.198 -3.099 2.038 1.00 88.81 258 ARG A CA 1
ATOM 1952 C C . ARG A 1 258 ? 12.759 -4.397 1.496 1.00 88.81 258 ARG A C 1
ATOM 1954 O O . ARG A 1 258 ? 13.685 -4.358 0.695 1.00 88.81 258 ARG A O 1
ATOM 1961 N N . ASN A 1 259 ? 12.230 -5.528 1.945 1.00 89.94 259 ASN A N 1
ATOM 1962 C CA . ASN A 1 259 ? 12.753 -6.842 1.596 1.00 89.94 259 ASN A CA 1
ATOM 1963 C C . ASN A 1 259 ? 12.072 -7.335 0.319 1.00 89.94 259 ASN A C 1
ATOM 1965 O O . ASN A 1 259 ? 10.929 -7.776 0.359 1.00 89.94 259 ASN A O 1
ATOM 1969 N N . VAL A 1 260 ? 12.756 -7.239 -0.817 1.00 89.31 260 VAL A N 1
ATOM 1970 C CA . VAL A 1 260 ? 12.223 -7.622 -2.130 1.00 89.31 260 VAL A CA 1
ATOM 1971 C C . VAL A 1 260 ? 12.336 -9.132 -2.306 1.00 89.31 260 VAL A C 1
ATOM 1973 O O . VAL A 1 260 ? 13.410 -9.708 -2.109 1.00 89.31 260 VAL A O 1
ATOM 1976 N N . SER A 1 261 ? 11.241 -9.777 -2.707 1.00 86.25 261 SER A N 1
ATOM 1977 C CA . SER A 1 261 ? 11.265 -11.196 -3.061 1.00 86.25 261 SER A CA 1
ATOM 1978 C C . SER A 1 261 ? 11.463 -11.372 -4.559 1.00 86.25 261 SER A C 1
ATOM 1980 O O . SER A 1 261 ? 10.992 -10.562 -5.354 1.00 86.25 261 SER A O 1
ATOM 1982 N N . TRP A 1 262 ? 12.096 -12.472 -4.961 1.00 80.62 262 TRP A N 1
ATOM 1983 C CA . TRP A 1 262 ? 12.189 -12.843 -6.375 1.00 80.62 262 TRP A CA 1
ATOM 1984 C C . TRP A 1 262 ? 10.815 -13.174 -6.984 1.00 80.62 262 TRP A C 1
ATOM 1986 O O . TRP A 1 262 ? 10.602 -12.927 -8.170 1.00 80.62 262 TRP A O 1
ATOM 1996 N N . ILE A 1 263 ? 9.860 -13.656 -6.171 1.00 79.50 263 ILE A N 1
ATOM 1997 C CA . ILE A 1 263 ? 8.479 -13.919 -6.622 1.00 79.50 263 ILE A CA 1
ATOM 1998 C C . ILE A 1 263 ? 7.745 -12.635 -7.006 1.00 79.50 263 ILE A C 1
ATOM 2000 O O . ILE A 1 263 ? 6.753 -12.700 -7.724 1.00 79.50 263 ILE A O 1
ATOM 2004 N N . ASP A 1 264 ? 8.227 -11.468 -6.555 1.00 81.81 264 ASP A N 1
ATOM 2005 C CA . ASP A 1 264 ? 7.579 -10.195 -6.852 1.00 81.81 264 ASP A CA 1
ATOM 2006 C C . ASP A 1 264 ? 7.630 -9.870 -8.368 1.00 81.81 264 ASP A C 1
ATOM 2008 O O . ASP A 1 264 ? 6.952 -8.950 -8.809 1.00 81.81 264 ASP A O 1
ATOM 2012 N N . PHE A 1 265 ? 8.429 -10.595 -9.165 1.00 79.00 265 PHE A N 1
ATOM 2013 C CA . PHE A 1 265 ? 8.593 -10.402 -10.615 1.00 79.00 265 PHE A CA 1
ATOM 2014 C C . PHE A 1 265 ? 8.292 -11.662 -11.448 1.00 79.00 265 PHE A C 1
ATOM 2016 O O . PHE A 1 265 ? 8.739 -11.738 -12.585 1.00 79.00 265 PHE A O 1
ATOM 2023 N N . ASP A 1 266 ? 7.561 -12.637 -10.890 1.00 64.44 266 ASP A N 1
ATOM 2024 C CA . ASP A 1 266 ? 7.131 -13.874 -11.576 1.00 64.44 266 ASP A CA 1
ATOM 2025 C C . ASP A 1 266 ? 8.281 -14.660 -12.242 1.00 64.44 266 ASP A C 1
ATOM 2027 O O . ASP A 1 266 ? 8.254 -15.005 -13.421 1.00 64.44 266 ASP A O 1
ATOM 2031 N N . THR A 1 267 ? 9.352 -14.909 -11.482 1.00 64.12 267 THR A N 1
ATOM 2032 C CA . THR A 1 267 ? 10.539 -15.615 -11.987 1.00 64.12 267 THR A CA 1
ATOM 2033 C C . THR A 1 267 ? 10.665 -16.990 -11.369 1.00 64.12 267 THR A C 1
ATOM 2035 O O . THR A 1 267 ? 10.718 -17.091 -10.157 1.00 64.12 267 THR A O 1
ATOM 2038 N N . ASP A 1 268 ? 10.776 -18.061 -12.154 1.00 57.59 268 ASP A N 1
ATOM 2039 C CA . ASP A 1 268 ? 11.058 -19.393 -11.608 1.00 57.59 268 ASP A CA 1
ATOM 2040 C C . ASP A 1 268 ? 12.510 -19.467 -11.098 1.00 57.59 268 ASP A C 1
ATOM 2042 O O . ASP A 1 268 ? 13.449 -19.730 -11.849 1.00 57.59 268 ASP A O 1
ATOM 2046 N N . GLY A 1 269 ? 12.697 -19.232 -9.796 1.00 59.62 269 GLY A N 1
ATOM 2047 C CA . GLY A 1 269 ? 13.982 -19.375 -9.110 1.00 59.62 269 GLY A CA 1
ATOM 2048 C C . GLY A 1 269 ? 14.875 -18.139 -9.221 1.00 59.62 269 GLY A C 1
ATOM 2049 O O . GLY A 1 269 ? 15.729 -18.035 -10.101 1.00 59.62 269 GLY A O 1
ATOM 2050 N N . GLY A 1 270 ? 14.736 -17.219 -8.261 1.00 67.88 270 GLY A N 1
ATOM 2051 C CA . GLY A 1 270 ? 15.609 -16.052 -8.146 1.00 67.88 270 GLY A CA 1
ATOM 2052 C C . GLY A 1 270 ? 17.076 -16.452 -7.984 1.00 67.88 270 GLY A C 1
ATOM 2053 O O . GLY A 1 270 ? 17.479 -16.970 -6.942 1.00 67.88 270 GLY A O 1
ATOM 2054 N N . THR A 1 271 ? 17.897 -16.185 -9.000 1.00 87.19 271 THR A N 1
ATOM 2055 C CA . THR A 1 271 ? 19.353 -16.333 -8.890 1.00 87.19 271 THR A CA 1
ATOM 2056 C C . THR A 1 271 ? 19.912 -15.106 -8.187 1.00 87.19 271 THR A C 1
ATOM 2058 O O . THR A 1 271 ? 19.690 -13.978 -8.628 1.00 87.19 271 THR A O 1
ATOM 2061 N N . GLN A 1 272 ? 20.631 -15.308 -7.084 1.00 91.50 272 GLN A N 1
ATOM 2062 C CA . GLN A 1 272 ? 21.279 -14.209 -6.379 1.00 91.50 272 GLN A CA 1
ATOM 2063 C C . GLN A 1 272 ? 22.596 -13.835 -7.070 1.00 91.50 272 GLN A C 1
ATOM 2065 O O . GLN A 1 272 ? 23.472 -14.679 -7.255 1.00 91.50 272 GLN A O 1
ATOM 2070 N N . VAL A 1 273 ? 22.755 -12.552 -7.384 1.00 90.81 273 VAL A N 1
ATOM 2071 C CA . VAL A 1 273 ? 23.960 -11.976 -7.991 1.00 90.81 273 VAL A CA 1
ATOM 2072 C C . VAL A 1 273 ? 24.544 -10.933 -7.041 1.00 90.81 273 VAL A C 1
ATOM 2074 O O . VAL A 1 273 ? 23.819 -10.109 -6.481 1.00 90.81 273 VAL A O 1
ATOM 2077 N N . LEU A 1 274 ? 25.863 -10.961 -6.844 1.00 89.88 274 LEU A N 1
ATOM 2078 C CA . LEU A 1 274 ? 26.581 -9.926 -6.102 1.00 89.88 274 LEU A CA 1
ATOM 2079 C C . LEU A 1 274 ? 27.197 -8.924 -7.077 1.00 89.88 274 LEU A C 1
ATOM 2081 O O . LEU A 1 274 ? 27.998 -9.300 -7.929 1.00 89.88 274 LEU A O 1
ATOM 2085 N N . LYS A 1 275 ? 26.861 -7.644 -6.912 1.00 84.75 275 LYS A N 1
ATOM 2086 C CA . LYS A 1 275 ? 27.400 -6.530 -7.703 1.00 84.75 275 LYS A CA 1
ATOM 2087 C C . LYS A 1 275 ? 27.680 -5.352 -6.780 1.00 84.75 275 LYS A C 1
ATOM 2089 O O . LYS A 1 275 ? 26.830 -4.974 -5.979 1.00 84.75 275 LYS A O 1
ATOM 2094 N N . ASP A 1 276 ? 28.897 -4.818 -6.832 1.00 83.88 276 ASP A N 1
ATOM 2095 C CA . ASP A 1 276 ? 29.330 -3.673 -6.015 1.00 83.88 276 ASP A CA 1
ATOM 2096 C C . ASP A 1 276 ? 29.066 -3.841 -4.503 1.00 83.88 276 ASP A C 1
ATOM 2098 O O . ASP A 1 276 ? 28.664 -2.912 -3.802 1.00 83.88 276 ASP A O 1
ATOM 2102 N N . GLY A 1 277 ? 29.249 -5.064 -3.991 1.00 85.00 277 GLY A N 1
ATOM 2103 C CA . GLY A 1 277 ? 29.018 -5.399 -2.580 1.00 85.00 277 GLY A CA 1
ATOM 2104 C C . GLY A 1 277 ? 27.544 -5.456 -2.161 1.00 85.00 277 GLY A C 1
ATOM 2105 O O . GLY A 1 277 ? 27.260 -5.571 -0.971 1.00 85.00 277 GLY A O 1
ATOM 2106 N N . ARG A 1 278 ? 26.605 -5.388 -3.112 1.00 88.19 278 ARG A N 1
ATOM 2107 C CA . ARG A 1 278 ? 25.161 -5.512 -2.879 1.00 88.19 278 ARG A CA 1
ATOM 2108 C C . ARG A 1 278 ? 24.618 -6.785 -3.514 1.00 88.19 278 ARG A C 1
ATOM 2110 O O . ARG A 1 278 ? 25.136 -7.259 -4.525 1.00 88.19 278 ARG A O 1
ATOM 2117 N N . ALA A 1 279 ? 23.568 -7.324 -2.905 1.00 91.00 279 ALA A N 1
ATOM 2118 C CA . ALA A 1 279 ? 22.881 -8.514 -3.380 1.00 91.00 279 ALA A CA 1
ATOM 2119 C C . ALA A 1 279 ? 21.655 -8.143 -4.220 1.00 91.00 279 ALA A C 1
ATOM 2121 O O . ALA A 1 279 ? 20.841 -7.308 -3.816 1.00 91.00 279 ALA A O 1
ATOM 2122 N N . TYR A 1 280 ? 21.537 -8.788 -5.376 1.00 92.06 280 TYR A N 1
ATOM 2123 C CA . TYR A 1 280 ? 20.457 -8.605 -6.333 1.00 92.06 280 TYR A CA 1
ATOM 2124 C C . TYR A 1 280 ? 19.812 -9.946 -6.659 1.00 92.06 280 TYR A C 1
ATOM 2126 O O . TYR A 1 280 ? 20.489 -10.972 -6.694 1.00 92.06 280 TYR A O 1
ATOM 2134 N N . TRP A 1 281 ? 18.525 -9.914 -6.976 1.00 92.25 281 TRP A N 1
ATOM 2135 C CA . TRP A 1 281 ? 17.872 -10.966 -7.737 1.00 92.25 281 TRP A CA 1
ATOM 2136 C C . TRP A 1 281 ? 18.112 -10.720 -9.225 1.00 92.25 281 TRP A C 1
ATOM 2138 O O . TRP A 1 281 ? 17.811 -9.634 -9.720 1.00 92.25 281 TRP A O 1
ATOM 2148 N N . LYS A 1 282 ? 18.626 -11.716 -9.946 1.00 90.31 282 LYS A N 1
ATOM 2149 C CA . LYS A 1 282 ? 18.488 -11.765 -11.401 1.00 90.31 282 LYS A CA 1
ATOM 2150 C C . LYS A 1 282 ? 17.051 -12.152 -11.712 1.00 90.31 282 LYS A C 1
ATOM 2152 O O . LYS A 1 282 ? 16.592 -13.200 -11.257 1.00 90.31 282 LYS A O 1
ATOM 2157 N N . VAL A 1 283 ? 16.364 -11.303 -12.466 1.00 88.44 283 VAL A N 1
ATOM 2158 C CA . VAL A 1 283 ? 14.969 -11.515 -12.844 1.00 88.44 283 VAL A CA 1
ATOM 2159 C C . VAL A 1 283 ? 14.788 -11.380 -14.348 1.00 88.44 283 VAL A C 1
ATOM 2161 O O . VAL A 1 283 ? 15.459 -10.571 -14.991 1.00 88.44 283 VAL A O 1
ATOM 2164 N N . LEU A 1 284 ? 13.860 -12.171 -14.882 1.00 83.94 284 LEU A N 1
ATOM 2165 C CA . LEU A 1 284 ? 13.410 -12.092 -16.262 1.00 83.94 284 LEU A CA 1
ATOM 2166 C C . LEU A 1 284 ? 12.107 -11.293 -16.307 1.00 83.94 284 LEU A C 1
ATOM 2168 O O . LEU A 1 284 ? 11.058 -11.778 -15.900 1.00 83.94 284 LEU A O 1
ATOM 2172 N N . LEU A 1 285 ? 12.179 -10.062 -16.800 1.00 81.44 285 LEU A N 1
ATOM 2173 C CA . LEU A 1 285 ? 11.028 -9.186 -16.975 1.00 81.44 285 LEU A CA 1
ATOM 2174 C C . LEU A 1 285 ? 10.463 -9.368 -18.387 1.00 81.44 285 LEU A C 1
ATOM 2176 O O . LEU A 1 285 ? 10.917 -8.717 -19.334 1.00 81.44 285 LEU A O 1
ATOM 2180 N N . GLY A 1 286 ? 9.536 -10.313 -18.554 1.00 75.75 286 GLY A N 1
ATOM 2181 C CA . GLY A 1 286 ? 9.070 -10.764 -19.865 1.00 75.75 286 GLY A CA 1
ATOM 2182 C C . GLY A 1 286 ? 10.198 -11.429 -20.665 1.00 75.75 286 GLY A C 1
ATOM 2183 O O . GLY A 1 286 ? 10.363 -12.643 -20.639 1.00 75.75 286 GLY A O 1
ATOM 2184 N N . HIS A 1 287 ? 10.996 -10.632 -21.381 1.00 78.62 287 HIS A N 1
ATOM 2185 C CA . HIS A 1 287 ? 12.169 -11.097 -22.138 1.00 78.62 287 HIS A CA 1
ATOM 2186 C C . HIS A 1 287 ? 13.460 -10.318 -21.833 1.00 78.62 287 HIS A C 1
ATOM 2188 O O . HIS A 1 287 ? 14.438 -10.436 -22.571 1.00 78.62 287 HIS A O 1
ATOM 2194 N N . LEU A 1 288 ? 13.461 -9.496 -20.781 1.00 85.62 288 LEU A N 1
ATOM 2195 C CA . LEU A 1 288 ? 14.607 -8.686 -20.376 1.00 85.62 288 LEU A CA 1
ATOM 2196 C C . LEU A 1 288 ? 15.238 -9.257 -19.108 1.00 85.62 288 LEU A C 1
ATOM 2198 O O . LEU A 1 288 ? 14.588 -9.307 -18.068 1.00 85.62 288 LEU A O 1
ATOM 2202 N N . ASP A 1 289 ? 16.514 -9.626 -19.178 1.00 87.31 289 ASP A N 1
ATOM 2203 C CA . ASP A 1 289 ? 17.303 -9.934 -17.987 1.00 87.31 289 ASP A CA 1
ATOM 2204 C C . ASP A 1 289 ? 17.738 -8.635 -17.297 1.00 87.31 289 ASP A C 1
ATOM 2206 O O . ASP A 1 289 ? 18.392 -7.778 -17.899 1.00 87.31 289 ASP A O 1
ATOM 2210 N N . ILE A 1 290 ? 17.400 -8.494 -16.016 1.00 88.50 290 ILE A N 1
ATOM 2211 C CA . ILE A 1 290 ? 17.804 -7.354 -15.185 1.00 88.50 290 ILE A CA 1
ATOM 2212 C C . ILE A 1 290 ? 18.214 -7.817 -13.783 1.00 88.50 290 ILE A C 1
ATOM 2214 O O . ILE A 1 290 ? 17.911 -8.935 -13.359 1.00 88.50 290 ILE A O 1
ATOM 2218 N N . LEU A 1 291 ? 18.880 -6.934 -13.037 1.00 91.00 291 LEU A N 1
ATOM 2219 C CA . LEU A 1 291 ? 19.162 -7.131 -11.615 1.00 91.00 291 LEU A CA 1
ATOM 2220 C C . LEU A 1 291 ? 18.244 -6.248 -10.775 1.00 91.00 291 LEU A C 1
ATOM 2222 O O . LEU A 1 291 ? 18.182 -5.043 -11.000 1.00 91.00 291 LEU A O 1
ATOM 2226 N N . VAL A 1 292 ? 17.595 -6.814 -9.760 1.00 91.62 292 VAL A N 1
ATOM 2227 C CA . VAL A 1 292 ? 16.765 -6.072 -8.802 1.00 91.62 292 VAL A CA 1
ATOM 2228 C C . VAL A 1 292 ? 17.359 -6.170 -7.405 1.00 91.62 292 VAL A C 1
ATOM 2230 O O . VAL A 1 292 ? 17.598 -7.262 -6.898 1.00 91.62 292 VAL A O 1
ATOM 2233 N N . LEU A 1 293 ? 17.608 -5.023 -6.776 1.00 91.50 293 LEU A N 1
ATOM 2234 C CA . LEU A 1 293 ? 18.193 -4.950 -5.440 1.00 91.50 293 LEU A CA 1
ATOM 2235 C C . LEU A 1 293 ? 17.302 -5.664 -4.408 1.00 91.50 293 LEU A C 1
ATOM 2237 O O . LEU A 1 293 ? 16.115 -5.363 -4.304 1.00 91.50 293 LEU A O 1
ATOM 2241 N N . MET A 1 294 ? 17.887 -6.576 -3.625 1.00 90.75 294 MET A N 1
ATOM 2242 C CA . MET A 1 294 ? 17.142 -7.390 -2.651 1.00 90.75 294 MET A CA 1
ATOM 2243 C C . MET A 1 294 ? 16.632 -6.590 -1.444 1.00 90.75 294 MET A C 1
ATOM 2245 O O . MET A 1 294 ? 15.600 -6.924 -0.868 1.00 90.75 294 MET A O 1
ATOM 2249 N N . GLU A 1 295 ? 17.351 -5.538 -1.047 1.00 88.81 295 GLU A N 1
ATOM 2250 C CA . GLU A 1 295 ? 16.960 -4.642 0.045 1.00 88.81 295 GLU A CA 1
ATOM 2251 C C . GLU A 1 295 ? 16.806 -3.215 -0.497 1.00 88.81 295 GLU A C 1
ATOM 2253 O O . GLU A 1 295 ? 17.802 -2.526 -0.725 1.00 88.81 295 GLU A O 1
ATOM 2258 N N . SER A 1 296 ? 15.564 -2.766 -0.703 1.00 87.44 296 SER A N 1
ATOM 2259 C CA . SER A 1 296 ? 15.278 -1.395 -1.135 1.00 87.44 296 SER A CA 1
ATOM 2260 C C . SER A 1 296 ? 15.815 -0.376 -0.122 1.00 87.44 296 SER A C 1
ATOM 2262 O O . SER A 1 296 ? 15.801 -0.578 1.097 1.00 87.44 296 SER A O 1
ATOM 2264 N N . THR A 1 297 ? 16.294 0.744 -0.653 1.00 86.69 297 THR A N 1
ATOM 2265 C CA . THR A 1 297 ? 16.801 1.896 0.095 1.00 86.69 297 THR A CA 1
ATOM 2266 C C . THR A 1 297 ? 15.762 3.009 0.230 1.00 86.69 297 THR A C 1
ATOM 2268 O O . THR A 1 297 ? 16.025 4.027 0.872 1.00 86.69 297 THR A O 1
ATOM 2271 N N . THR A 1 298 ? 14.575 2.820 -0.350 1.00 87.12 298 THR A N 1
ATOM 2272 C CA . THR A 1 298 ? 13.506 3.815 -0.356 1.00 87.12 298 THR A CA 1
ATOM 2273 C C . THR A 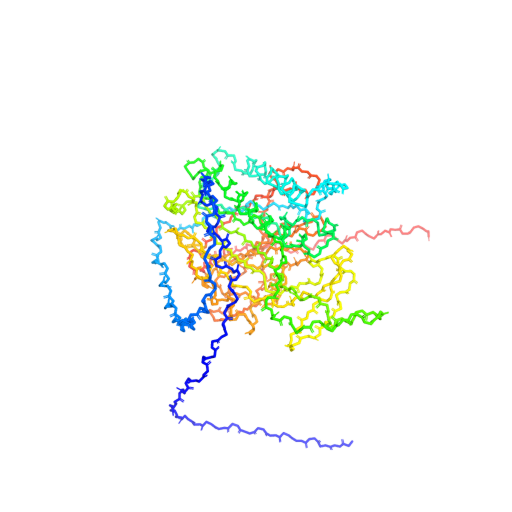1 298 ? 12.917 4.009 1.040 1.00 87.12 298 THR A C 1
ATOM 2275 O O . THR A 1 298 ? 12.638 3.054 1.764 1.00 87.12 298 THR A O 1
ATOM 2278 N N . THR A 1 299 ? 12.713 5.269 1.417 1.00 88.50 299 THR A N 1
ATOM 2279 C CA . THR A 1 299 ? 12.166 5.664 2.719 1.00 88.50 299 THR A CA 1
ATOM 2280 C C . THR A 1 299 ? 10.713 6.105 2.611 1.00 88.50 299 THR A C 1
ATOM 2282 O O . THR A 1 299 ? 10.270 6.573 1.561 1.00 88.50 299 THR A O 1
ATOM 2285 N N . ALA A 1 300 ? 9.986 6.009 3.721 1.00 91.94 300 ALA A N 1
ATOM 2286 C CA . ALA A 1 300 ? 8.643 6.545 3.841 1.00 91.94 300 ALA A CA 1
ATOM 2287 C C . ALA A 1 300 ? 8.613 8.066 3.645 1.00 91.94 300 ALA A C 1
ATOM 2289 O O . ALA A 1 300 ? 9.562 8.786 3.985 1.00 91.94 300 ALA A O 1
ATOM 2290 N N . ALA A 1 301 ? 7.506 8.539 3.086 1.00 92.06 301 ALA A N 1
ATOM 2291 C CA . ALA A 1 301 ? 7.261 9.952 2.860 1.00 92.06 301 ALA A CA 1
ATOM 2292 C C . ALA A 1 301 ? 5.784 10.275 3.067 1.00 92.06 301 ALA A C 1
ATOM 2294 O O . ALA A 1 301 ? 4.912 9.454 2.786 1.00 92.06 301 ALA A O 1
ATOM 2295 N N . TYR A 1 302 ? 5.507 11.502 3.485 1.00 91.62 302 TYR A N 1
ATOM 2296 C CA . TYR A 1 302 ? 4.157 12.005 3.696 1.00 91.62 302 TYR A CA 1
ATOM 2297 C C . TYR A 1 302 ? 4.007 13.383 3.058 1.00 91.62 302 TYR A C 1
ATOM 2299 O O . TYR A 1 302 ? 4.931 14.190 3.103 1.00 91.62 302 TYR A O 1
ATOM 2307 N N . TYR A 1 303 ? 2.868 13.658 2.426 1.00 91.56 303 TYR A N 1
ATOM 2308 C CA . TYR A 1 303 ? 2.571 14.957 1.829 1.00 91.56 303 TYR A CA 1
ATOM 2309 C C . TYR A 1 303 ? 1.360 15.592 2.507 1.00 91.56 303 TYR A C 1
ATOM 2311 O O . TYR A 1 303 ? 0.250 15.069 2.393 1.00 91.56 303 TYR A O 1
ATOM 2319 N N . ALA A 1 304 ? 1.578 16.727 3.170 1.00 90.19 304 ALA A N 1
ATOM 2320 C CA . ALA A 1 304 ? 0.579 17.481 3.925 1.00 90.19 304 ALA A CA 1
ATOM 2321 C C . ALA A 1 304 ? 0.890 18.981 3.925 1.00 90.19 304 ALA A C 1
ATOM 2323 O O . ALA A 1 304 ? 2.015 19.389 3.657 1.00 90.19 304 ALA A O 1
ATOM 2324 N N . ASP A 1 305 ? -0.109 19.822 4.194 1.00 88.25 305 ASP A N 1
ATOM 2325 C CA . ASP A 1 305 ? -0.009 21.287 4.162 1.00 88.25 305 ASP A CA 1
ATOM 2326 C C . ASP A 1 305 ? 0.731 21.847 2.920 1.00 88.25 305 ASP A C 1
ATOM 2328 O O . ASP A 1 305 ? 1.394 22.886 2.970 1.00 88.25 305 ASP A O 1
ATOM 2332 N N . GLY A 1 306 ? 0.620 21.153 1.781 1.00 87.44 306 GLY A N 1
ATOM 2333 C CA . GLY A 1 306 ? 1.290 21.517 0.529 1.00 87.44 306 GLY A CA 1
ATOM 2334 C C . GLY A 1 306 ? 2.791 21.189 0.458 1.00 87.44 306 GLY A C 1
ATOM 2335 O O . GLY A 1 306 ? 3.468 21.652 -0.462 1.00 87.44 306 GLY A O 1
ATOM 2336 N N . LYS A 1 307 ? 3.335 20.421 1.410 1.00 90.62 307 LYS A N 1
ATOM 2337 C CA . LYS A 1 307 ? 4.764 20.093 1.545 1.00 90.62 307 LYS A CA 1
ATOM 2338 C C . LYS A 1 307 ? 4.991 18.595 1.739 1.00 90.62 307 LYS A C 1
ATOM 2340 O O . LYS A 1 307 ? 4.130 17.878 2.236 1.00 90.62 307 LYS A O 1
ATOM 2345 N N . GLN A 1 308 ? 6.181 18.134 1.361 1.00 89.62 308 GLN A N 1
ATOM 2346 C CA . GLN A 1 308 ? 6.632 16.767 1.616 1.00 89.62 308 GLN A CA 1
ATOM 2347 C C . GLN A 1 308 ? 7.440 16.699 2.920 1.00 89.62 308 GLN A C 1
ATOM 2349 O O . GLN A 1 308 ? 8.311 17.535 3.162 1.00 89.62 308 GLN A O 1
ATOM 2354 N N . TYR A 1 309 ? 7.170 15.669 3.713 1.00 89.38 309 TYR A N 1
ATOM 2355 C CA . TYR A 1 309 ? 7.815 15.320 4.971 1.00 89.38 309 TYR A CA 1
ATOM 2356 C C . TYR A 1 309 ? 8.446 13.930 4.861 1.00 89.38 309 TYR A C 1
ATOM 2358 O O . TYR A 1 309 ? 8.001 13.083 4.080 1.00 89.38 309 TYR A O 1
ATOM 2366 N N . THR A 1 310 ? 9.496 13.696 5.645 1.00 88.94 310 THR A N 1
ATOM 2367 C CA . THR A 1 310 ? 10.115 12.375 5.799 1.00 88.94 310 THR A CA 1
ATOM 2368 C C . THR A 1 310 ? 9.402 11.578 6.881 1.00 88.94 310 THR A C 1
ATOM 2370 O O . THR A 1 310 ? 9.081 12.146 7.922 1.00 88.94 310 THR A O 1
ATOM 2373 N N . GLY A 1 311 ? 9.250 10.271 6.675 1.00 89.38 311 GLY A N 1
ATOM 2374 C CA . GLY A 1 311 ? 8.571 9.385 7.620 1.00 89.38 311 GLY A CA 1
ATOM 2375 C C . GLY A 1 311 ? 7.136 9.063 7.207 1.00 89.38 311 GLY A C 1
ATOM 2376 O O . GLY A 1 311 ? 6.706 9.369 6.093 1.00 89.38 311 GLY A O 1
ATOM 2377 N N . PHE A 1 312 ? 6.429 8.392 8.105 1.00 91.12 312 PHE A N 1
ATOM 2378 C CA . PHE A 1 312 ? 5.109 7.827 7.901 1.00 91.12 312 PHE A CA 1
ATOM 2379 C C . PHE A 1 312 ? 4.186 8.274 9.025 1.00 91.12 312 PHE A C 1
ATOM 2381 O O . PHE A 1 312 ? 4.352 7.871 10.177 1.00 91.12 312 PHE A O 1
ATOM 2388 N N . ASP A 1 313 ? 3.223 9.109 8.651 1.00 88.69 313 ASP A N 1
ATOM 2389 C CA . ASP A 1 313 ? 2.121 9.494 9.515 1.00 88.69 313 ASP A CA 1
ATOM 2390 C C . ASP A 1 313 ? 1.172 8.298 9.666 1.00 88.69 313 ASP A C 1
ATOM 2392 O O . ASP A 1 313 ? 0.426 7.954 8.744 1.00 88.69 313 ASP A O 1
ATOM 2396 N N . ASN A 1 314 ? 1.249 7.645 10.823 1.00 90.25 314 ASN A N 1
ATOM 2397 C CA . ASN A 1 314 ? 0.487 6.445 11.136 1.00 90.25 314 ASN A CA 1
ATOM 2398 C C . ASN A 1 314 ? -0.588 6.657 12.204 1.00 90.25 314 ASN A C 1
ATOM 2400 O O . ASN A 1 314 ? -1.199 5.686 12.639 1.00 90.25 314 ASN A O 1
ATOM 2404 N N . ASP A 1 315 ? -0.824 7.899 12.625 1.00 86.56 315 ASP A N 1
ATOM 2405 C CA . ASP A 1 315 ? -1.888 8.246 13.569 1.00 86.56 315 ASP A CA 1
ATOM 2406 C C . ASP A 1 315 ? -2.627 9.516 13.120 1.00 86.56 315 ASP A C 1
ATOM 2408 O O . ASP A 1 315 ? -2.600 10.554 13.798 1.00 86.56 315 ASP A O 1
ATOM 2412 N N . PRO A 1 316 ? -3.304 9.469 11.957 1.00 74.56 316 PRO A N 1
ATOM 2413 C CA . PRO A 1 316 ? -3.926 10.643 11.360 1.00 74.56 316 PRO A CA 1
ATOM 2414 C C . PRO A 1 316 ? -5.056 11.238 12.222 1.00 74.56 316 PRO A C 1
ATOM 2416 O O . PRO A 1 316 ? -5.399 12.410 12.057 1.00 74.56 316 PRO A O 1
ATOM 2419 N N . LEU A 1 317 ? -5.617 10.465 13.165 1.00 71.06 317 LEU A N 1
ATOM 2420 C CA . LEU A 1 317 ? -6.704 10.885 14.059 1.00 71.06 317 LEU A CA 1
ATOM 2421 C C . LEU A 1 317 ? -6.283 11.265 15.476 1.00 71.06 317 LEU A C 1
ATOM 2423 O O . LEU A 1 317 ? -7.074 11.912 16.166 1.00 71.06 317 LEU A O 1
ATOM 2427 N N . GLY A 1 318 ? -5.088 10.874 15.911 1.00 68.06 318 GLY A N 1
ATOM 2428 C CA . GLY A 1 318 ? -4.735 10.902 17.322 1.00 68.06 318 GLY A CA 1
ATOM 2429 C C . GLY A 1 318 ? -5.439 9.771 18.081 1.00 68.06 318 GLY A C 1
ATOM 2430 O O . GLY A 1 318 ? -6.645 9.829 18.328 1.00 68.06 318 GLY A O 1
ATOM 2431 N N . GLY A 1 319 ? -4.685 8.757 18.500 1.00 73.06 319 GLY A N 1
ATOM 2432 C CA . GLY A 1 319 ? -5.132 7.706 19.418 1.00 73.06 319 GLY A CA 1
ATOM 2433 C C . GLY A 1 319 ? -5.430 6.331 18.808 1.00 73.06 319 GLY A C 1
ATOM 2434 O O . GLY A 1 319 ? -5.789 5.435 19.572 1.00 73.06 319 GLY A O 1
ATOM 2435 N N . VAL A 1 320 ? -5.262 6.128 17.492 1.00 84.31 320 VAL A N 1
ATOM 2436 C CA . VAL A 1 320 ? -5.176 4.774 16.881 1.00 84.31 320 VAL A CA 1
ATOM 2437 C C . VAL A 1 320 ? -3.985 4.717 15.933 1.00 84.31 320 VAL A C 1
ATOM 2439 O O . VAL A 1 320 ? -4.163 4.604 14.717 1.00 84.31 320 VAL A O 1
ATOM 2442 N N . PRO A 1 321 ? -2.762 4.788 16.477 1.00 89.31 321 PRO A N 1
ATOM 2443 C CA . PRO A 1 321 ? -1.579 4.519 15.687 1.00 89.31 321 PRO A CA 1
ATOM 2444 C C . PRO A 1 321 ? -1.651 3.104 15.099 1.00 89.31 321 PRO A C 1
ATOM 2446 O O . PRO A 1 321 ? -2.037 2.154 15.795 1.00 89.31 321 PRO A O 1
ATOM 2449 N N . PHE A 1 322 ? -1.284 2.951 13.826 1.00 93.25 322 PHE A N 1
ATOM 2450 C CA . PHE A 1 322 ? -1.252 1.655 13.138 1.00 93.25 322 PHE A CA 1
ATOM 2451 C C . PHE A 1 322 ? 0.119 1.338 12.518 1.00 93.25 322 PHE A C 1
ATOM 2453 O O . PHE A 1 322 ? 0.880 2.229 12.159 1.00 93.25 322 PHE A O 1
ATOM 2460 N N . GLY A 1 323 ? 0.456 0.058 12.418 1.00 93.00 323 GLY A N 1
ATOM 2461 C CA . GLY A 1 323 ? 1.615 -0.462 11.695 1.00 93.00 323 GLY A CA 1
ATOM 2462 C C . GLY A 1 323 ? 1.212 -0.961 10.311 1.00 93.00 323 GLY A C 1
ATOM 2463 O O . GLY A 1 323 ? 0.038 -1.249 10.068 1.00 93.00 323 GLY A O 1
ATOM 2464 N N . VAL A 1 324 ? 2.174 -1.038 9.390 1.00 94.31 324 VAL A N 1
ATOM 2465 C CA . VAL A 1 324 ? 1.975 -1.698 8.098 1.00 94.31 324 VAL A CA 1
ATOM 2466 C C . VAL A 1 324 ? 3.198 -2.537 7.759 1.00 94.31 324 VAL A C 1
ATOM 2468 O O . VAL A 1 324 ? 4.288 -2.007 7.545 1.00 94.31 324 VAL A O 1
ATOM 2471 N N . ASP A 1 325 ? 2.981 -3.832 7.597 1.00 93.06 325 ASP A N 1
ATOM 2472 C CA . ASP A 1 325 ? 3.958 -4.777 7.089 1.00 93.06 325 ASP A CA 1
ATOM 2473 C C . ASP A 1 325 ? 3.551 -5.261 5.697 1.00 93.06 325 ASP A C 1
ATOM 2475 O O . ASP A 1 325 ? 2.439 -5.743 5.470 1.00 93.06 325 ASP A O 1
ATOM 2479 N N . VAL A 1 326 ? 4.474 -5.147 4.739 1.00 93.69 326 VAL A N 1
ATOM 2480 C CA . VAL A 1 326 ? 4.263 -5.619 3.366 1.00 93.69 326 VAL A CA 1
ATOM 2481 C C . VAL A 1 326 ? 5.009 -6.937 3.166 1.00 93.69 326 VAL A C 1
ATOM 2483 O O . VAL A 1 326 ? 6.220 -6.961 2.928 1.00 93.69 326 VAL A O 1
ATOM 2486 N N . CYS A 1 327 ? 4.268 -8.041 3.255 1.00 92.44 327 CYS A N 1
ATOM 2487 C CA . CYS A 1 327 ? 4.729 -9.402 2.984 1.00 92.44 327 CYS A CA 1
ATOM 2488 C C . CYS A 1 327 ? 6.040 -9.768 3.692 1.00 92.44 327 CYS A C 1
ATOM 2490 O O . CYS A 1 327 ? 6.030 -9.909 4.908 1.00 92.44 327 CYS A O 1
ATOM 2492 N N . LEU A 1 328 ? 7.165 -9.927 2.983 1.00 89.50 328 LEU A N 1
ATOM 2493 C CA . LEU A 1 328 ? 8.456 -10.289 3.590 1.00 89.50 328 LEU A CA 1
ATOM 2494 C C . LEU A 1 328 ? 8.913 -9.328 4.694 1.00 89.50 328 LEU A C 1
ATOM 2496 O O . LEU A 1 328 ? 9.665 -9.751 5.574 1.00 89.50 328 LEU A O 1
ATOM 2500 N N . ASP A 1 329 ? 8.452 -8.073 4.681 1.00 89.81 329 ASP A N 1
ATOM 2501 C CA . ASP A 1 329 ? 8.745 -7.144 5.770 1.00 89.81 329 ASP A CA 1
ATOM 2502 C C . ASP A 1 329 ? 8.219 -7.672 7.111 1.00 89.81 329 ASP A C 1
ATOM 2504 O O . ASP A 1 329 ? 8.958 -7.567 8.080 1.00 89.81 329 ASP A O 1
ATOM 2508 N N . TYR A 1 330 ? 7.081 -8.381 7.138 1.00 89.56 330 TYR A N 1
ATOM 2509 C CA . TYR A 1 330 ? 6.530 -9.038 8.332 1.00 89.56 330 TYR A CA 1
ATOM 2510 C C . TYR A 1 330 ? 7.487 -10.057 8.953 1.00 89.56 330 TYR A C 1
ATOM 2512 O O . TYR A 1 330 ? 7.672 -10.096 10.161 1.00 89.56 330 TYR A O 1
ATOM 2520 N N . MET A 1 331 ? 8.162 -10.884 8.148 1.00 83.50 331 MET A N 1
ATOM 2521 C CA . MET A 1 331 ? 9.140 -11.842 8.689 1.00 83.50 331 MET A CA 1
ATOM 2522 C C . MET A 1 331 ? 10.391 -11.151 9.228 1.00 83.50 331 MET A C 1
ATOM 2524 O O . MET A 1 331 ? 11.024 -11.641 10.164 1.00 83.50 331 MET A O 1
ATOM 2528 N N . ALA A 1 332 ? 10.767 -10.032 8.611 1.00 78.44 332 ALA A N 1
ATOM 2529 C CA . ALA A 1 332 ? 11.844 -9.187 9.097 1.00 78.44 332 ALA A CA 1
ATOM 2530 C C . ALA A 1 332 ? 11.401 -8.316 10.282 1.00 78.44 332 ALA A C 1
ATOM 2532 O O . ALA A 1 332 ? 12.266 -7.706 10.932 1.00 78.44 332 ALA A O 1
ATOM 2533 N N . SER A 1 333 ? 10.093 -8.268 10.567 1.00 71.06 333 SER A N 1
ATOM 2534 C CA . SER A 1 333 ? 9.550 -7.450 11.625 1.00 71.06 333 SER A CA 1
ATOM 2535 C C . SER A 1 333 ? 10.098 -7.842 12.976 1.00 71.06 333 SER A C 1
ATOM 2537 O O . SER A 1 333 ? 10.292 -9.011 13.309 1.00 71.06 333 SER A O 1
ATOM 2539 N N . TYR A 1 334 ? 10.439 -6.809 13.736 1.00 65.94 334 TYR A N 1
ATOM 2540 C CA . TYR A 1 334 ? 10.854 -6.894 15.118 1.00 65.94 334 TYR A CA 1
ATOM 2541 C C . TYR A 1 334 ? 12.167 -7.673 15.343 1.00 65.94 334 TYR A C 1
ATOM 2543 O O . TYR A 1 334 ? 12.406 -8.239 16.413 1.00 65.94 334 TYR A O 1
ATOM 2551 N N . THR A 1 335 ? 13.051 -7.660 14.335 1.00 64.69 335 THR A N 1
ATOM 2552 C CA . THR A 1 335 ? 14.449 -8.132 14.399 1.00 64.69 335 THR A CA 1
ATOM 2553 C C . THR A 1 335 ? 15.441 -6.966 14.571 1.00 64.69 335 THR A C 1
ATOM 2555 O O . THR A 1 335 ? 15.091 -5.805 14.370 1.00 64.69 335 THR A O 1
ATOM 2558 N N . GLU A 1 336 ? 16.715 -7.237 14.897 1.00 51.38 336 GLU A N 1
ATOM 2559 C CA . GLU A 1 336 ? 17.756 -6.194 15.068 1.00 51.38 336 GLU A CA 1
ATOM 2560 C C . GLU A 1 336 ? 17.926 -5.274 13.838 1.00 51.38 336 GLU A C 1
ATOM 2562 O O . GLU A 1 336 ? 18.339 -4.122 13.967 1.00 51.38 336 GLU A O 1
ATOM 2567 N N . LYS A 1 337 ? 17.561 -5.745 12.637 1.00 48.19 337 LYS A N 1
ATOM 2568 C CA . LYS A 1 337 ? 17.633 -4.974 11.384 1.00 48.19 337 LYS A CA 1
ATOM 2569 C C . LYS A 1 337 ? 16.512 -3.931 11.233 1.00 48.19 337 LYS A C 1
ATOM 2571 O O . LYS A 1 337 ? 16.562 -3.121 10.307 1.00 48.19 337 LYS A O 1
ATOM 2576 N N . GLN A 1 338 ? 15.518 -3.919 12.125 1.00 54.94 338 GLN A N 1
ATOM 2577 C CA . GLN A 1 338 ? 14.287 -3.142 11.967 1.00 54.94 338 GLN A CA 1
ATOM 2578 C C . GLN A 1 338 ? 14.271 -1.771 12.665 1.00 54.94 338 GLN A C 1
ATOM 2580 O O . GLN A 1 338 ? 13.356 -0.984 12.415 1.00 54.94 338 GLN A O 1
ATOM 2585 N N . TYR A 1 339 ? 15.295 -1.414 13.455 1.00 57.44 339 TYR A N 1
ATOM 2586 C CA . TYR A 1 339 ? 15.408 -0.062 14.037 1.00 57.44 339 TYR A CA 1
ATOM 2587 C C . TYR A 1 339 ? 15.282 1.048 12.977 1.00 57.44 339 TYR A C 1
ATOM 2589 O O . TYR A 1 339 ? 14.732 2.109 13.257 1.00 57.44 339 TYR A O 1
ATOM 2597 N N . LEU A 1 340 ? 15.728 0.780 11.743 1.00 58.50 340 LEU A N 1
ATOM 2598 C CA . LEU A 1 340 ? 15.638 1.703 10.606 1.00 58.50 340 LEU A CA 1
ATOM 2599 C C . LEU A 1 340 ? 14.214 1.900 10.063 1.00 58.50 340 LEU A C 1
ATOM 2601 O O . LEU A 1 340 ? 13.953 2.900 9.395 1.00 58.50 340 LEU A O 1
ATOM 2605 N N . ARG A 1 341 ? 13.303 0.947 10.288 1.00 72.62 341 ARG A N 1
ATOM 2606 C CA . ARG A 1 341 ? 11.891 1.061 9.892 1.00 72.62 341 ARG A CA 1
ATOM 2607 C C . ARG A 1 341 ? 11.072 1.731 10.972 1.00 72.62 341 ARG A C 1
ATOM 2609 O O . ARG A 1 341 ? 10.346 2.668 10.668 1.00 72.62 341 ARG A O 1
ATOM 2616 N N . MET A 1 342 ? 11.284 1.335 12.223 1.00 72.94 342 MET A N 1
ATOM 2617 C CA . MET A 1 342 ? 10.651 1.992 13.363 1.00 72.94 342 MET A CA 1
ATOM 2618 C C . MET A 1 342 ? 11.010 3.478 13.443 1.00 72.94 342 MET A C 1
ATOM 2620 O O . MET A 1 342 ? 10.165 4.282 13.804 1.00 72.94 342 MET A O 1
ATOM 2624 N N . SER A 1 343 ? 12.220 3.874 13.029 1.00 77.06 343 SER A N 1
ATOM 2625 C CA . SER A 1 343 ? 12.603 5.292 12.961 1.00 77.06 343 SER A CA 1
ATOM 2626 C C . SER A 1 343 ? 11.876 6.102 11.882 1.00 77.06 343 SER A C 1
ATOM 2628 O O . SER A 1 343 ? 12.061 7.313 11.818 1.00 77.06 343 SER A O 1
ATOM 2630 N N . GLN A 1 344 ? 11.140 5.449 10.980 1.00 84.12 344 GLN A N 1
ATOM 2631 C CA . GLN A 1 344 ? 10.352 6.106 9.936 1.00 84.12 344 GLN A CA 1
ATO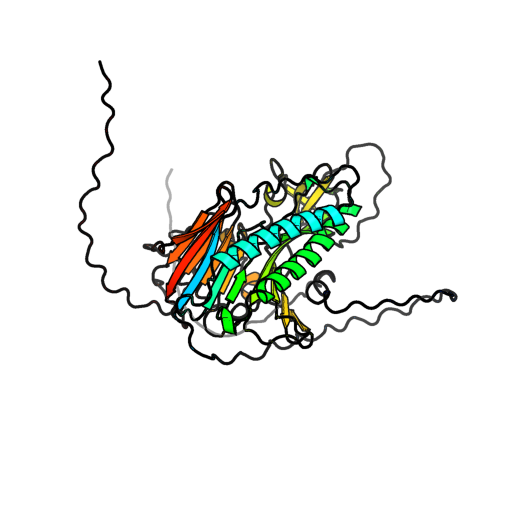M 2632 C C . GLN A 1 344 ? 8.870 6.205 10.304 1.00 84.12 344 GLN A C 1
ATOM 2634 O O . GLN A 1 344 ? 8.145 6.874 9.581 1.00 84.12 344 GLN A O 1
ATOM 2639 N N . ILE A 1 345 ? 8.424 5.560 11.384 1.00 86.50 345 ILE A N 1
ATOM 2640 C CA . ILE A 1 345 ? 7.048 5.634 11.884 1.00 86.50 345 ILE A CA 1
ATOM 2641 C C . ILE A 1 345 ? 6.970 6.759 12.917 1.00 86.50 345 ILE A C 1
ATOM 2643 O O . ILE A 1 345 ? 7.868 6.888 13.748 1.00 86.50 345 ILE A O 1
ATOM 2647 N N . GLU A 1 346 ? 5.916 7.573 12.855 1.00 84.62 346 GLU A N 1
ATOM 2648 C CA . GLU A 1 346 ? 5.721 8.684 13.788 1.00 84.62 346 GLU A CA 1
ATOM 2649 C C . GLU A 1 346 ? 5.408 8.201 15.213 1.00 84.62 346 GLU A C 1
ATOM 2651 O O . GLU A 1 346 ? 6.131 8.555 16.146 1.00 84.62 346 GLU A O 1
ATOM 2656 N N . ASP A 1 347 ? 4.395 7.344 15.383 1.00 85.44 347 ASP A N 1
ATOM 2657 C CA . ASP A 1 347 ? 4.086 6.707 16.665 1.00 85.44 347 ASP A CA 1
ATOM 2658 C C . ASP A 1 347 ? 4.403 5.209 16.634 1.00 85.44 347 ASP A C 1
ATOM 2660 O O . ASP A 1 347 ? 3.718 4.388 16.016 1.00 85.44 347 ASP A O 1
ATOM 2664 N N . THR A 1 348 ? 5.466 4.846 17.348 1.00 83.44 348 THR A N 1
ATOM 2665 C CA . THR A 1 348 ? 5.946 3.470 17.466 1.00 83.44 348 THR A CA 1
ATOM 2666 C C . THR A 1 348 ? 5.093 2.595 18.386 1.00 83.44 348 THR A C 1
ATOM 2668 O O . THR A 1 348 ? 5.339 1.396 18.454 1.00 83.44 348 THR A O 1
ATOM 2671 N N . ASN A 1 349 ? 4.122 3.160 19.111 1.00 82.69 349 ASN A N 1
ATOM 2672 C CA . ASN A 1 349 ? 3.208 2.434 19.998 1.00 82.69 349 ASN A CA 1
ATOM 2673 C C . ASN A 1 349 ? 1.875 2.115 19.307 1.00 82.69 349 ASN A C 1
ATOM 2675 O O . ASN A 1 349 ? 0.808 2.213 19.918 1.00 82.69 349 ASN A O 1
ATOM 2679 N N . TYR A 1 350 ? 1.921 1.725 18.033 1.00 88.06 350 TYR A N 1
ATOM 2680 C CA . TYR A 1 350 ? 0.718 1.356 17.300 1.00 88.06 350 TYR A CA 1
ATOM 2681 C C . TYR A 1 350 ? -0.006 0.153 17.901 1.00 88.06 350 TYR A C 1
ATOM 2683 O O . TYR A 1 350 ? 0.603 -0.748 18.486 1.00 88.06 350 TYR A O 1
ATOM 2691 N N . ILE A 1 351 ? -1.332 0.168 17.764 1.00 90.44 351 ILE A N 1
ATOM 2692 C CA . ILE A 1 351 ? -2.243 -0.792 18.397 1.00 90.44 351 ILE A CA 1
ATOM 2693 C C . ILE A 1 351 ? -2.893 -1.754 17.397 1.00 90.44 351 ILE A C 1
ATOM 2695 O O . ILE A 1 351 ? -3.406 -2.795 17.800 1.00 90.44 351 ILE A O 1
ATOM 2699 N N . ILE A 1 352 ? -2.837 -1.447 16.101 1.00 93.50 352 ILE A N 1
ATOM 2700 C CA . ILE A 1 352 ? -3.245 -2.339 15.009 1.00 93.50 352 ILE A CA 1
ATOM 2701 C C . ILE A 1 352 ? -2.054 -2.480 14.069 1.00 93.50 352 ILE A C 1
ATOM 2703 O O . ILE A 1 352 ? -1.443 -1.473 13.734 1.00 93.50 352 ILE A O 1
ATOM 2707 N N . ASP A 1 353 ? -1.737 -3.690 13.625 1.00 93.75 353 ASP A N 1
ATOM 2708 C CA . ASP A 1 353 ? -0.725 -3.927 12.594 1.00 93.75 353 ASP A CA 1
ATOM 2709 C C . ASP A 1 353 ? -1.379 -4.533 11.347 1.00 93.75 353 ASP A C 1
ATOM 2711 O O . ASP A 1 353 ? -2.103 -5.532 11.432 1.00 93.75 353 ASP A O 1
ATOM 2715 N N . PHE A 1 354 ? -1.166 -3.910 10.189 1.00 96.75 354 PHE A N 1
ATOM 2716 C CA . PHE A 1 354 ? -1.724 -4.362 8.918 1.00 96.75 354 PHE A CA 1
ATOM 2717 C C . PHE A 1 354 ? -0.689 -5.165 8.137 1.00 96.75 354 PHE A C 1
ATOM 2719 O O . PHE A 1 354 ? 0.290 -4.612 7.647 1.00 96.75 354 PHE A O 1
ATOM 2726 N N . LEU A 1 355 ? -0.951 -6.454 7.937 1.00 96.00 355 LEU A N 1
ATOM 2727 C CA . LEU A 1 355 ? -0.171 -7.312 7.054 1.00 96.00 355 LEU A CA 1
ATOM 2728 C C . LEU A 1 355 ? -0.802 -7.336 5.657 1.00 96.00 355 LEU A C 1
ATOM 2730 O O . LEU A 1 355 ? -1.772 -8.061 5.416 1.00 96.00 355 LEU A O 1
ATOM 2734 N N . LEU A 1 356 ? -0.228 -6.568 4.729 1.00 95.94 356 LEU A N 1
ATOM 2735 C CA . LEU A 1 356 ? -0.573 -6.624 3.307 1.00 95.94 356 LEU A CA 1
ATOM 2736 C C . LEU A 1 356 ? 0.293 -7.697 2.648 1.00 95.94 356 LEU A C 1
ATOM 2738 O O . LEU A 1 356 ? 1.512 -7.549 2.552 1.00 95.94 356 LEU A O 1
ATOM 2742 N N . ALA A 1 357 ? -0.323 -8.795 2.228 1.00 93.25 357 ALA A N 1
ATOM 2743 C CA . ALA A 1 357 ? 0.380 -10.008 1.841 1.00 93.25 357 ALA A CA 1
ATOM 2744 C C . ALA A 1 357 ? 0.051 -10.464 0.417 1.00 93.25 357 ALA A C 1
ATOM 2746 O O . ALA A 1 357 ? -1.060 -10.286 -0.084 1.00 93.25 357 ALA A O 1
ATOM 2747 N N . ALA A 1 358 ? 1.027 -11.131 -0.191 1.00 89.38 358 ALA A N 1
ATOM 2748 C CA . ALA A 1 358 ? 0.839 -12.105 -1.252 1.00 89.38 358 ALA A CA 1
ATOM 2749 C C . ALA A 1 358 ? 1.568 -13.400 -0.846 1.00 89.38 358 ALA A C 1
ATOM 2751 O O . ALA A 1 358 ? 2.762 -13.566 -1.077 1.00 89.38 358 ALA A O 1
ATOM 2752 N N . GLY A 1 359 ? 0.852 -14.298 -0.167 1.00 87.88 359 GLY A N 1
ATOM 2753 C CA . GLY A 1 359 ? 1.326 -15.615 0.267 1.00 87.88 359 GLY A CA 1
ATOM 2754 C C . GLY A 1 359 ? 1.935 -15.630 1.670 1.00 87.88 359 GLY A C 1
ATOM 2755 O O . GLY A 1 359 ? 2.183 -16.701 2.223 1.00 87.88 359 GLY A O 1
ATOM 2756 N N . MET A 1 360 ? 2.132 -14.461 2.289 1.00 89.44 360 MET A N 1
ATOM 2757 C CA . MET A 1 360 ? 2.590 -14.367 3.675 1.00 89.44 360 MET A CA 1
ATOM 2758 C C . MET A 1 360 ? 1.458 -14.722 4.641 1.00 89.44 360 MET A C 1
ATOM 2760 O O . MET A 1 360 ? 0.369 -14.150 4.567 1.00 89.44 360 MET A O 1
ATOM 2764 N N . THR A 1 361 ? 1.708 -15.653 5.560 1.00 89.19 361 THR A N 1
ATOM 2765 C CA . THR A 1 361 ? 0.744 -16.067 6.594 1.00 89.19 361 THR A CA 1
ATOM 2766 C C . THR A 1 361 ? 0.939 -15.232 7.859 1.00 89.19 361 THR A C 1
ATOM 2768 O O . THR A 1 361 ? 2.074 -14.942 8.233 1.00 89.19 361 THR A O 1
ATOM 2771 N N . ALA A 1 362 ? -0.154 -14.852 8.526 1.00 87.69 362 ALA A N 1
ATOM 2772 C CA . ALA A 1 362 ? -0.068 -14.284 9.869 1.00 87.69 362 ALA A CA 1
ATOM 2773 C C . ALA A 1 362 ? 0.198 -15.413 10.866 1.00 87.69 362 ALA A C 1
ATOM 2775 O O . ALA A 1 362 ? -0.494 -16.428 10.861 1.00 87.69 362 ALA A O 1
ATOM 2776 N N . ASP A 1 363 ? 1.183 -15.218 11.733 1.00 86.62 363 ASP A N 1
ATOM 2777 C CA . ASP A 1 363 ? 1.542 -16.179 12.778 1.00 86.62 363 ASP A CA 1
ATOM 2778 C C . ASP A 1 363 ? 1.381 -15.526 14.157 1.00 86.62 363 ASP A C 1
ATOM 2780 O O . ASP A 1 363 ? 2.372 -15.125 14.767 1.00 86.62 363 ASP A O 1
ATOM 2784 N N . PRO A 1 364 ? 0.138 -15.376 14.645 1.00 84.06 364 PRO A N 1
ATOM 2785 C CA . PRO A 1 364 ? -0.128 -14.685 15.902 1.00 84.06 364 PRO A CA 1
ATOM 2786 C C . PRO A 1 364 ? 0.481 -15.411 17.116 1.00 84.06 364 PRO A C 1
ATOM 2788 O O . PRO A 1 364 ? 0.820 -14.777 18.114 1.00 84.06 364 PRO A O 1
ATOM 2791 N N . GLU A 1 365 ? 0.689 -16.727 17.026 1.00 80.50 365 GLU A N 1
ATOM 2792 C CA . GLU A 1 365 ? 1.159 -17.548 18.144 1.00 80.50 365 GLU A CA 1
ATOM 2793 C C . GLU A 1 365 ? 2.679 -17.486 18.325 1.00 80.50 365 GLU A C 1
ATOM 2795 O O . GLU A 1 365 ? 3.174 -17.434 19.457 1.00 80.50 365 GLU A O 1
ATOM 2800 N N . THR A 1 366 ? 3.445 -17.527 17.226 1.00 79.44 366 THR A N 1
ATOM 2801 C CA . THR A 1 366 ? 4.908 -17.651 17.308 1.00 79.44 366 THR A CA 1
ATOM 2802 C C . THR A 1 366 ? 5.682 -16.439 16.816 1.00 79.44 366 THR A C 1
ATOM 2804 O O . THR A 1 366 ? 6.860 -16.302 17.178 1.00 79.44 366 THR A O 1
ATOM 2807 N N . HIS A 1 367 ? 5.040 -15.530 16.080 1.00 83.38 367 HIS A N 1
ATOM 2808 C CA . HIS A 1 367 ? 5.629 -14.239 15.761 1.00 83.38 367 HIS A CA 1
ATOM 2809 C C . HIS A 1 367 ? 5.735 -13.364 17.017 1.00 83.38 367 HIS A C 1
ATOM 2811 O O . HIS A 1 367 ? 5.057 -13.582 18.024 1.00 83.38 367 HIS A O 1
ATOM 2817 N N . LYS A 1 368 ? 6.651 -12.394 16.990 1.00 83.44 368 LYS A N 1
ATOM 2818 C CA . LYS A 1 368 ? 6.851 -11.474 18.110 1.00 83.44 368 LYS A CA 1
ATOM 2819 C C . LYS A 1 368 ? 6.181 -10.144 17.793 1.00 83.44 368 LYS A C 1
ATOM 2821 O O . LYS A 1 368 ? 6.408 -9.614 16.719 1.00 83.44 368 LYS A O 1
ATOM 2826 N N . TYR A 1 369 ? 5.455 -9.574 18.750 1.00 84.00 369 TYR A N 1
ATOM 2827 C CA . TYR A 1 369 ? 4.769 -8.290 18.570 1.00 84.00 369 TYR A CA 1
ATOM 2828 C C . TYR A 1 369 ? 5.169 -7.255 19.620 1.00 84.00 369 TYR A C 1
ATOM 2830 O O . TYR A 1 369 ? 5.453 -7.603 20.773 1.00 84.00 369 TYR A O 1
ATOM 2838 N N . LEU A 1 370 ? 5.138 -5.974 19.235 1.00 83.00 370 LEU A N 1
ATOM 2839 C CA . LEU A 1 370 ? 5.282 -4.842 20.157 1.00 83.00 370 LEU A CA 1
ATOM 2840 C C . LEU A 1 370 ? 4.170 -4.857 21.213 1.00 83.00 370 LEU A C 1
ATOM 2842 O O . LEU A 1 370 ? 3.017 -5.060 20.828 1.00 83.00 370 LEU A O 1
ATOM 2846 N N . PRO A 1 371 ? 4.456 -4.597 22.508 1.00 82.19 371 PRO A N 1
ATOM 2847 C CA . PRO A 1 371 ? 3.477 -4.664 23.604 1.00 82.19 371 PRO A CA 1
ATOM 2848 C C . PRO A 1 371 ? 2.142 -3.957 23.328 1.00 82.19 371 PRO A C 1
ATOM 2850 O O . PRO A 1 371 ? 1.090 -4.464 23.715 1.00 82.19 371 PRO A O 1
ATOM 2853 N N . SER A 1 372 ? 2.185 -2.834 22.608 1.00 84.75 372 SER A N 1
ATOM 2854 C CA . SER A 1 372 ? 1.027 -2.008 22.254 1.00 84.75 372 SER A CA 1
ATOM 2855 C C . SER A 1 372 ? 0.062 -2.653 21.255 1.00 84.75 372 SER A C 1
ATOM 2857 O O . SER A 1 372 ? -1.127 -2.336 21.291 1.00 84.75 372 SER A O 1
ATOM 2859 N N . VAL A 1 373 ? 0.541 -3.544 20.378 1.00 88.88 373 VAL A N 1
ATOM 2860 C CA . VAL A 1 373 ? -0.248 -4.109 19.271 1.00 88.88 373 VAL A CA 1
ATOM 2861 C C . VAL A 1 373 ? -1.324 -5.030 19.821 1.00 88.88 373 VAL A C 1
ATOM 2863 O O . VAL A 1 373 ? -1.003 -6.095 20.326 1.00 88.88 373 VAL A O 1
ATOM 2866 N N . GLN A 1 374 ? -2.588 -4.644 19.697 1.00 91.12 374 GLN A N 1
ATOM 2867 C CA . GLN A 1 374 ? -3.751 -5.420 20.131 1.00 91.12 374 GLN A CA 1
ATOM 2868 C C . GLN A 1 374 ? -4.316 -6.292 19.007 1.00 91.12 374 GLN A C 1
ATOM 2870 O O . GLN A 1 374 ? -4.906 -7.331 19.289 1.00 91.12 374 GLN A O 1
ATOM 2875 N N . TYR A 1 375 ? -4.150 -5.885 17.745 1.00 94.12 375 TYR A N 1
ATOM 2876 C CA . TYR A 1 375 ? -4.741 -6.576 16.599 1.00 94.12 375 TYR A CA 1
ATOM 2877 C C . TYR A 1 375 ? -3.770 -6.712 15.432 1.00 94.12 375 TYR A C 1
ATOM 2879 O O . TYR A 1 375 ? -3.037 -5.775 15.123 1.00 94.12 375 TYR A O 1
ATOM 2887 N N . ILE A 1 376 ? -3.848 -7.849 14.738 1.00 94.56 376 ILE A N 1
ATOM 2888 C CA . ILE A 1 376 ? -3.236 -8.066 13.423 1.00 94.56 376 ILE A CA 1
ATOM 2889 C C . ILE A 1 376 ? -4.347 -8.201 12.397 1.00 94.56 376 ILE A C 1
ATOM 2891 O O . ILE A 1 376 ? -5.208 -9.073 12.526 1.00 94.56 376 ILE A O 1
ATOM 2895 N N . VAL A 1 377 ? -4.315 -7.362 11.368 1.00 96.69 377 VAL A N 1
ATOM 2896 C CA . VAL A 1 377 ? -5.231 -7.419 10.230 1.00 96.69 377 VAL A CA 1
ATOM 2897 C C . VAL A 1 377 ? -4.442 -7.885 9.018 1.00 96.69 377 VAL A C 1
ATOM 2899 O O . VAL A 1 377 ? -3.625 -7.149 8.474 1.00 96.69 377 VAL A O 1
ATOM 2902 N N . ARG A 1 378 ? -4.692 -9.113 8.577 1.00 95.81 378 ARG A N 1
ATOM 2903 C CA . ARG A 1 378 ? -4.083 -9.694 7.385 1.00 95.81 378 ARG A CA 1
ATOM 2904 C C . ARG A 1 378 ? -5.020 -9.567 6.191 1.00 95.81 378 ARG A C 1
ATOM 2906 O O . ARG A 1 378 ? -6.202 -9.916 6.269 1.00 95.81 378 ARG A O 1
ATOM 2913 N N . ASN A 1 379 ? -4.462 -9.129 5.069 1.00 95.44 379 ASN A N 1
ATOM 2914 C CA . ASN A 1 379 ? -5.089 -9.234 3.761 1.00 95.44 379 ASN A CA 1
ATOM 2915 C C . ASN A 1 379 ? -4.110 -9.875 2.778 1.00 95.44 379 ASN A C 1
ATOM 2917 O O . ASN A 1 379 ? -3.104 -9.269 2.414 1.00 95.44 379 ASN A O 1
ATOM 2921 N N . ASP A 1 380 ? -4.405 -11.108 2.383 1.00 91.94 380 ASP A N 1
ATOM 2922 C CA . ASP A 1 380 ? -3.616 -11.879 1.438 1.00 91.94 380 ASP A CA 1
ATOM 2923 C C . ASP A 1 380 ? -4.284 -11.930 0.068 1.00 91.94 380 ASP A C 1
ATOM 2925 O O . ASP A 1 380 ? -5.438 -12.343 -0.053 1.00 91.94 380 ASP A O 1
ATOM 2929 N N . GLY A 1 381 ? -3.531 -11.540 -0.959 1.00 83.44 381 GLY A N 1
ATOM 2930 C CA . GLY A 1 381 ? -3.955 -11.596 -2.352 1.00 83.44 381 GLY A CA 1
ATOM 2931 C C . GLY A 1 381 ? -3.516 -12.858 -3.091 1.00 83.44 381 GLY A C 1
ATOM 2932 O O . GLY A 1 381 ? -3.886 -13.040 -4.244 1.00 83.44 381 GLY A O 1
ATOM 2933 N N . TYR A 1 382 ? -2.719 -13.747 -2.502 1.00 81.12 382 TYR A N 1
ATOM 2934 C CA . TYR A 1 382 ? -2.172 -14.876 -3.257 1.00 81.12 382 TYR A CA 1
ATOM 2935 C C . TYR A 1 382 ? -3.195 -16.005 -3.467 1.00 81.12 382 TYR A C 1
ATOM 2937 O O . TYR A 1 382 ? -3.925 -16.394 -2.555 1.00 81.12 382 TYR A O 1
ATOM 2945 N N . TYR A 1 383 ? -3.251 -16.550 -4.687 1.00 75.88 383 TYR A N 1
ATOM 2946 C CA . TYR A 1 383 ? -4.252 -17.534 -5.128 1.00 75.88 383 TYR A CA 1
ATOM 2947 C C . TYR A 1 383 ? -5.704 -17.110 -4.848 1.00 75.88 383 TYR A C 1
ATOM 2949 O O . TYR A 1 383 ? -6.210 -16.194 -5.481 1.00 75.88 383 TYR A O 1
ATOM 2957 N N . VAL A 1 384 ? -6.414 -17.797 -3.949 1.00 72.19 384 VAL A N 1
ATOM 2958 C CA . VAL A 1 384 ? -7.799 -17.448 -3.586 1.00 72.19 384 VAL A CA 1
ATOM 2959 C C . VAL A 1 384 ? -7.863 -16.257 -2.630 1.00 72.19 384 VAL A C 1
ATOM 2961 O O . VAL A 1 384 ? -8.942 -15.702 -2.427 1.00 72.19 384 VAL A O 1
ATOM 2964 N N . GLY A 1 385 ? -6.717 -15.859 -2.075 1.00 76.19 385 GLY A N 1
ATOM 2965 C CA . GLY A 1 385 ? -6.597 -14.850 -1.042 1.00 76.19 385 GLY A CA 1
ATOM 2966 C C . GLY A 1 385 ? -7.222 -15.272 0.286 1.00 76.19 385 GLY A C 1
ATOM 2967 O O . GLY A 1 385 ? -7.944 -16.268 0.384 1.00 76.19 385 GLY A O 1
ATOM 2968 N N . ALA A 1 386 ? -6.940 -14.500 1.329 1.00 86.50 386 ALA A N 1
ATOM 2969 C CA . ALA A 1 386 ? -7.550 -14.678 2.638 1.00 86.50 386 ALA A CA 1
ATOM 2970 C C . ALA A 1 386 ? -7.530 -13.371 3.433 1.00 86.50 386 ALA A C 1
ATOM 2972 O O . ALA A 1 386 ? -6.517 -12.675 3.505 1.00 86.50 386 ALA A O 1
ATOM 2973 N N . CYS A 1 387 ? -8.651 -13.078 4.084 1.00 93.19 387 CYS A N 1
ATOM 2974 C CA . CYS A 1 387 ? -8.781 -11.974 5.024 1.00 93.19 387 CYS A CA 1
ATOM 2975 C C . CYS A 1 387 ? -8.902 -12.525 6.443 1.00 93.19 387 CYS A C 1
ATOM 2977 O O . CYS A 1 387 ? -9.764 -13.362 6.736 1.00 93.19 387 CYS A O 1
ATOM 2979 N N . GLU A 1 388 ? -8.044 -12.064 7.348 1.00 94.62 388 GLU A N 1
ATOM 2980 C CA . GLU A 1 388 ? -8.005 -12.541 8.729 1.00 94.62 388 GLU A CA 1
ATOM 2981 C C . GLU A 1 388 ? -7.743 -11.391 9.683 1.00 94.62 388 GLU A C 1
ATOM 2983 O O . GLU A 1 388 ? -6.972 -10.484 9.385 1.00 94.62 388 GLU A O 1
ATOM 2988 N N . ILE A 1 389 ? -8.385 -11.440 10.844 1.00 96.00 389 ILE A N 1
ATOM 2989 C CA . ILE A 1 389 ? -8.143 -10.495 11.922 1.00 96.00 389 ILE A CA 1
ATOM 2990 C C . ILE A 1 389 ? -7.936 -11.312 13.188 1.00 96.00 389 ILE A C 1
ATOM 2992 O O . ILE A 1 389 ? -8.769 -12.157 13.528 1.00 96.00 389 ILE A O 1
ATOM 2996 N N . PHE A 1 390 ? -6.823 -11.065 13.863 1.00 94.56 390 PHE A N 1
ATOM 2997 C CA . PHE A 1 390 ? -6.471 -11.702 15.123 1.00 94.56 390 PHE A CA 1
ATOM 2998 C C . PHE A 1 390 ? -6.415 -10.646 16.215 1.00 94.56 390 PHE A C 1
ATOM 3000 O O . PHE A 1 390 ? -5.727 -9.639 16.064 1.00 94.56 390 PHE A O 1
ATOM 3007 N N . GLN A 1 391 ? -7.130 -10.888 17.307 1.00 93.62 391 GLN A N 1
ATOM 3008 C CA . GLN A 1 391 ? -6.949 -10.183 18.564 1.00 93.62 391 GLN A CA 1
ATOM 3009 C C . GLN A 1 391 ? -5.822 -10.869 19.328 1.00 93.62 391 GLN A C 1
ATOM 3011 O O . GLN A 1 391 ? -5.914 -12.061 19.637 1.00 93.62 391 GLN A O 1
ATOM 3016 N N . LEU A 1 392 ? -4.768 -10.117 19.619 1.00 90.31 392 LEU A N 1
ATOM 3017 C CA . LEU A 1 392 ? -3.635 -10.618 20.372 1.00 90.31 392 LEU A CA 1
ATOM 3018 C C . LEU A 1 392 ? -3.951 -10.657 21.867 1.00 90.31 392 LEU A C 1
ATOM 3020 O O . LEU A 1 392 ? -4.651 -9.786 22.388 1.00 90.31 392 LEU A O 1
ATOM 3024 N N . SER A 1 393 ? -3.414 -11.653 22.568 1.00 85.62 393 SER A N 1
ATOM 3025 C CA . SER A 1 393 ? -3.481 -11.684 24.029 1.00 85.62 393 SER A CA 1
ATOM 3026 C C . SER A 1 393 ? -2.645 -10.557 24.651 1.00 85.62 393 SER A C 1
ATOM 3028 O O . SER A 1 393 ? -1.752 -9.984 24.017 1.00 85.62 393 SER A O 1
ATOM 3030 N N . ALA A 1 394 ? -2.953 -10.208 25.903 1.00 80.69 394 ALA A N 1
ATOM 3031 C CA . ALA A 1 394 ? -2.195 -9.198 26.631 1.00 80.69 394 ALA A CA 1
ATOM 3032 C C . ALA A 1 394 ? -0.713 -9.606 26.745 1.00 80.69 394 ALA A C 1
ATOM 3034 O O . ALA A 1 394 ? -0.410 -10.786 26.950 1.00 80.69 394 ALA A O 1
ATOM 3035 N N . PRO A 1 395 ? 0.233 -8.659 26.627 1.00 76.38 395 PRO A N 1
ATOM 3036 C CA . PRO A 1 395 ? 1.641 -8.970 26.721 1.00 76.38 395 PRO A CA 1
ATOM 3037 C C . PRO A 1 395 ? 1.960 -9.441 28.140 1.00 76.38 395 PRO A C 1
ATOM 3039 O O . PRO A 1 395 ? 1.511 -8.868 29.131 1.00 76.38 395 PRO A O 1
ATOM 3042 N N . THR A 1 396 ? 2.782 -10.479 28.238 1.00 67.44 396 THR A N 1
ATOM 3043 C CA . THR A 1 396 ? 3.249 -11.016 29.522 1.00 67.44 396 THR A CA 1
ATOM 3044 C C . THR A 1 396 ? 4.317 -10.135 30.176 1.00 67.44 396 THR A C 1
ATOM 3046 O O . THR A 1 396 ? 4.614 -10.303 31.357 1.00 67.44 396 THR A O 1
ATOM 3049 N N . THR A 1 397 ? 4.880 -9.177 29.431 1.00 63.16 397 THR A N 1
ATOM 3050 C CA . THR A 1 397 ? 5.843 -8.178 29.905 1.00 63.16 397 THR A CA 1
ATOM 3051 C C . THR A 1 397 ? 5.505 -6.798 29.341 1.00 63.16 397 THR A C 1
ATOM 3053 O O . THR A 1 397 ? 5.113 -6.659 28.186 1.00 63.16 397 THR A O 1
ATOM 3056 N N . SER A 1 398 ? 5.703 -5.745 30.137 1.00 60.16 398 SER A N 1
ATOM 3057 C CA . SER A 1 398 ? 5.636 -4.357 29.648 1.00 60.16 398 SER A CA 1
ATOM 3058 C C . SER A 1 398 ? 6.854 -3.970 28.800 1.00 60.16 398 SER A C 1
ATOM 3060 O O . SER A 1 398 ? 6.849 -2.934 28.140 1.00 60.16 398 SER A O 1
ATOM 3062 N N . GLU A 1 399 ? 7.909 -4.785 28.837 1.00 53.34 399 GLU A N 1
ATOM 3063 C CA . GLU A 1 399 ? 9.159 -4.573 28.117 1.00 53.34 399 GLU A CA 1
ATOM 3064 C C . GLU A 1 399 ? 9.312 -5.587 26.981 1.00 53.34 399 GLU A C 1
ATOM 3066 O O . GLU A 1 399 ? 9.221 -6.798 27.195 1.00 53.34 399 GLU A O 1
ATOM 3071 N N . GLY A 1 400 ? 9.627 -5.083 25.787 1.00 59.50 400 GLY A N 1
ATOM 3072 C CA . GLY A 1 400 ? 10.152 -5.886 24.686 1.00 59.50 400 GLY A CA 1
ATOM 3073 C C . GLY A 1 400 ? 9.117 -6.564 23.786 1.00 59.50 400 GLY A C 1
ATOM 3074 O O . GLY A 1 400 ? 7.915 -6.553 24.021 1.00 59.50 400 GLY A O 1
ATOM 3075 N N . ILE A 1 401 ? 9.627 -7.133 22.697 1.00 68.00 401 ILE A N 1
ATOM 3076 C CA . ILE A 1 401 ? 8.852 -7.771 21.633 1.00 68.00 401 ILE A CA 1
ATOM 3077 C C . ILE A 1 401 ? 8.745 -9.267 21.957 1.00 68.00 401 ILE A C 1
ATOM 3079 O O . ILE A 1 401 ? 9.770 -9.948 22.070 1.00 68.00 401 ILE A O 1
ATOM 3083 N N . ALA A 1 402 ? 7.525 -9.785 22.113 1.00 67.75 402 ALA A N 1
ATOM 3084 C CA . ALA A 1 402 ? 7.281 -11.121 22.665 1.00 67.75 402 ALA A CA 1
ATOM 3085 C C . ALA A 1 402 ? 6.246 -11.927 21.867 1.00 67.75 402 ALA A C 1
ATOM 3087 O O . ALA A 1 402 ? 5.401 -11.357 21.176 1.00 67.75 402 ALA A O 1
ATOM 3088 N N . LYS A 1 403 ? 6.326 -13.258 21.996 1.00 76.56 403 LYS A N 1
ATOM 3089 C CA . LYS A 1 403 ? 5.306 -14.203 21.516 1.00 76.56 403 LYS A CA 1
ATOM 3090 C C . LYS A 1 403 ? 4.084 -14.160 22.420 1.00 76.56 403 LYS A C 1
ATOM 3092 O O . LYS A 1 403 ? 4.226 -13.920 23.621 1.00 76.56 403 LYS A O 1
ATOM 3097 N N . ARG A 1 404 ? 2.912 -14.437 21.859 1.00 77.81 404 ARG A N 1
ATOM 3098 C CA . ARG A 1 404 ? 1.640 -14.303 22.566 1.00 77.81 404 ARG A CA 1
ATOM 3099 C C . ARG A 1 404 ? 0.765 -15.508 22.280 1.00 77.81 404 ARG A C 1
ATOM 3101 O O . ARG A 1 404 ? 0.170 -15.552 21.217 1.00 77.81 404 ARG A O 1
ATOM 3108 N N . PRO A 1 405 ? 0.724 -16.512 23.167 1.00 68.44 405 PRO A N 1
ATOM 3109 C CA . PRO A 1 405 ? -0.198 -17.620 22.994 1.00 68.44 405 PRO A CA 1
ATOM 3110 C C . PRO A 1 405 ? -1.634 -17.190 23.319 1.00 68.44 405 PRO A C 1
ATOM 3112 O O . PRO A 1 405 ? -1.849 -16.289 24.136 1.00 68.44 405 PRO A O 1
ATOM 3115 N N . GLY A 1 406 ? -2.613 -17.876 22.728 1.00 67.81 406 GLY A N 1
ATOM 3116 C CA . GLY A 1 406 ? -4.028 -17.711 23.084 1.00 67.81 406 GLY A CA 1
ATOM 3117 C C . GLY A 1 406 ? -4.704 -16.523 22.405 1.00 67.81 406 GLY A C 1
ATOM 3118 O O . GLY A 1 406 ? -5.549 -15.861 23.008 1.00 67.81 406 GLY A O 1
ATOM 3119 N N . ASN A 1 407 ? -4.322 -16.238 21.162 1.00 84.19 407 ASN A N 1
ATOM 3120 C CA . ASN A 1 407 ? -4.964 -15.197 20.370 1.00 84.19 407 ASN A CA 1
ATOM 3121 C C . ASN A 1 407 ? -6.323 -15.681 19.857 1.00 84.19 407 ASN A C 1
ATOM 3123 O O . ASN A 1 407 ? -6.534 -16.870 19.607 1.00 84.19 407 ASN A O 1
ATOM 3127 N N . ALA A 1 408 ? -7.248 -14.748 19.658 1.00 87.81 408 ALA A N 1
ATOM 3128 C CA . ALA A 1 408 ? -8.580 -15.050 19.154 1.00 87.81 408 ALA A CA 1
ATOM 3129 C C . ALA A 1 408 ? -8.744 -14.524 17.730 1.00 87.81 408 ALA A C 1
ATOM 3131 O O . ALA A 1 408 ? -8.316 -13.417 17.404 1.00 87.81 408 ALA A O 1
ATOM 3132 N N . ARG A 1 409 ? -9.408 -15.294 16.865 1.00 91.12 409 ARG A N 1
ATOM 3133 C CA . ARG A 1 409 ? -9.814 -14.791 15.551 1.00 91.12 409 ARG A CA 1
ATOM 3134 C C . ARG A 1 409 ? -11.057 -13.921 15.715 1.00 91.12 409 ARG A C 1
ATOM 3136 O O . ARG A 1 409 ? -12.054 -14.367 16.278 1.00 91.12 409 ARG A O 1
ATOM 3143 N N . VAL A 1 410 ? -11.012 -12.703 15.191 1.00 92.00 410 VAL A N 1
ATOM 3144 C CA . VAL A 1 410 ? -12.171 -11.807 15.160 1.00 92.00 410 VAL A CA 1
ATOM 3145 C C . VAL A 1 410 ? -13.118 -12.271 14.055 1.00 92.00 410 VAL A C 1
ATOM 3147 O O . VAL A 1 410 ? -12.695 -12.590 12.939 1.00 92.00 410 VAL A O 1
ATOM 3150 N N . ALA A 1 411 ? -14.409 -12.337 14.375 1.00 90.31 411 ALA A N 1
ATOM 3151 C CA . ALA A 1 411 ? -15.433 -12.709 13.411 1.00 90.31 411 ALA A CA 1
ATOM 3152 C C . ALA A 1 411 ? -15.535 -11.660 12.292 1.00 90.31 411 ALA A C 1
ATOM 3154 O O . ALA A 1 411 ? -15.502 -10.457 12.539 1.00 90.31 411 ALA A O 1
ATOM 3155 N N . GLN A 1 412 ? -15.687 -12.134 11.057 1.00 92.56 412 GLN A N 1
ATOM 3156 C CA . GLN A 1 412 ? -15.830 -11.300 9.866 1.00 92.56 412 GLN A CA 1
ATOM 3157 C C . GLN A 1 412 ? -17.088 -11.724 9.108 1.00 92.56 412 GLN A C 1
ATOM 3159 O O . GLN A 1 412 ? -17.396 -12.914 9.028 1.00 92.56 412 GLN A O 1
ATOM 3164 N N . THR A 1 413 ? -17.803 -10.762 8.533 1.00 92.00 413 THR A N 1
ATOM 3165 C CA . THR A 1 413 ? -19.020 -10.998 7.747 1.00 92.00 413 THR A CA 1
ATOM 3166 C C . THR A 1 413 ? -18.762 -10.649 6.290 1.00 92.00 413 THR A C 1
ATOM 3168 O O . THR A 1 413 ? -18.301 -9.551 6.001 1.00 92.00 413 THR A O 1
ATOM 3171 N N . ALA A 1 414 ? -19.067 -11.549 5.355 1.00 92.44 414 ALA A N 1
ATOM 3172 C CA . ALA A 1 414 ? -19.043 -11.210 3.934 1.00 92.44 414 ALA A CA 1
ATOM 3173 C C . ALA A 1 414 ? -20.219 -10.272 3.613 1.00 92.44 414 ALA A C 1
ATOM 3175 O O . ALA A 1 414 ? -21.376 -10.640 3.822 1.00 92.44 414 ALA A O 1
ATOM 3176 N N . VAL A 1 415 ? -19.928 -9.069 3.117 1.00 90.94 415 VAL A N 1
ATOM 3177 C CA . VAL A 1 415 ? -20.937 -8.031 2.830 1.00 90.94 415 VAL A CA 1
ATOM 3178 C C . VAL A 1 415 ? -21.134 -7.774 1.338 1.00 90.94 415 VAL A C 1
ATOM 3180 O O . VAL A 1 415 ? -22.174 -7.248 0.950 1.00 90.94 415 VAL A O 1
ATOM 3183 N N . ALA A 1 416 ? -20.185 -8.180 0.491 1.00 89.81 416 ALA A N 1
ATOM 3184 C CA . ALA A 1 416 ? -20.333 -8.132 -0.961 1.00 89.81 416 ALA A CA 1
ATOM 3185 C C . ALA A 1 416 ? -19.519 -9.234 -1.649 1.00 89.81 416 ALA A C 1
ATOM 3187 O O . ALA A 1 416 ? -18.385 -9.508 -1.262 1.00 89.81 416 ALA A O 1
ATOM 3188 N N . ASN A 1 417 ? -20.085 -9.815 -2.709 1.00 90.69 417 ASN A N 1
ATOM 3189 C CA . ASN A 1 417 ? -19.395 -10.716 -3.633 1.00 90.69 417 ASN A CA 1
ATOM 3190 C C . ASN A 1 417 ? -19.308 -10.014 -4.989 1.00 90.69 417 ASN A C 1
ATOM 3192 O O . ASN A 1 417 ? -20.312 -9.904 -5.692 1.00 90.69 417 ASN A O 1
ATOM 3196 N N . LEU A 1 418 ? -18.128 -9.499 -5.327 1.00 87.75 418 LEU A N 1
ATOM 3197 C CA . LEU A 1 418 ? -17.930 -8.614 -6.481 1.00 87.75 418 LEU A CA 1
ATOM 3198 C C . LEU A 1 418 ? -17.558 -9.398 -7.742 1.00 87.75 418 LEU A C 1
ATOM 3200 O O . LEU A 1 418 ? -17.943 -9.031 -8.848 1.00 87.75 418 LEU A O 1
ATOM 3204 N N . ALA A 1 419 ? -16.810 -10.484 -7.561 1.00 85.12 419 ALA A N 1
ATOM 3205 C CA . ALA A 1 419 ? -16.372 -11.405 -8.602 1.00 85.12 419 ALA A CA 1
ATOM 3206 C C . ALA A 1 419 ? -15.970 -12.751 -7.959 1.00 85.12 419 ALA A C 1
ATOM 3208 O O . ALA A 1 419 ? -15.887 -12.840 -6.729 1.00 85.12 419 ALA A O 1
ATOM 3209 N N . PRO A 1 420 ? -15.707 -13.815 -8.742 1.00 83.69 420 PRO A N 1
ATOM 3210 C CA . PRO A 1 420 ? -15.141 -15.051 -8.205 1.00 83.69 420 PRO A CA 1
ATOM 3211 C C . PRO A 1 420 ? -13.854 -14.784 -7.414 1.00 83.69 420 PRO A C 1
ATOM 3213 O O . PRO A 1 420 ? -12.932 -14.160 -7.929 1.00 83.69 420 PRO A O 1
ATOM 3216 N N . ASN A 1 421 ? -13.801 -15.264 -6.168 1.00 84.00 421 ASN A N 1
ATOM 3217 C CA . ASN A 1 421 ? -12.713 -15.026 -5.205 1.00 84.00 421 ASN A CA 1
ATOM 3218 C C . ASN A 1 421 ? -12.484 -13.550 -4.818 1.00 84.00 421 ASN A C 1
ATOM 3220 O O . ASN A 1 421 ? -11.512 -13.254 -4.130 1.00 84.00 421 ASN A O 1
ATOM 3224 N N . THR A 1 422 ? -13.386 -12.638 -5.197 1.00 90.12 422 THR A N 1
ATOM 3225 C CA . THR A 1 422 ? -13.345 -11.230 -4.792 1.00 90.12 422 THR A CA 1
ATOM 3226 C C . THR A 1 422 ? -14.513 -10.923 -3.859 1.00 90.12 422 THR A C 1
ATOM 3228 O O . THR A 1 422 ? -15.642 -10.685 -4.302 1.00 90.12 422 THR A O 1
ATOM 3231 N N . ILE A 1 423 ? -14.235 -10.947 -2.557 1.00 92.44 423 ILE A N 1
ATOM 3232 C CA . ILE A 1 423 ? -15.228 -10.857 -1.483 1.00 92.44 423 ILE A CA 1
ATOM 3233 C C . ILE A 1 423 ? -14.836 -9.720 -0.548 1.00 92.44 423 ILE A C 1
ATOM 3235 O O . ILE A 1 423 ? -13.699 -9.644 -0.090 1.00 92.44 423 ILE A O 1
ATOM 3239 N N . LEU A 1 424 ? -15.784 -8.844 -0.237 1.00 94.38 424 LEU A N 1
ATOM 3240 C CA . LEU A 1 424 ? -15.592 -7.825 0.783 1.00 94.38 424 LEU A CA 1
ATOM 3241 C C . LEU A 1 424 ? -16.056 -8.357 2.135 1.00 94.38 424 LEU A C 1
ATOM 3243 O O . LEU A 1 424 ? -17.234 -8.681 2.304 1.00 94.38 424 LEU A O 1
ATOM 3247 N N . PHE A 1 425 ? -15.138 -8.406 3.094 1.00 94.81 425 PHE A N 1
ATOM 3248 C CA . PHE A 1 425 ? -15.431 -8.724 4.483 1.00 94.81 425 PHE A CA 1
ATOM 3249 C C . PHE A 1 425 ? -15.552 -7.459 5.323 1.00 94.81 425 PHE A C 1
ATOM 3251 O O . PHE A 1 425 ? -14.868 -6.468 5.082 1.00 94.81 425 PHE A O 1
ATOM 3258 N N . ASP A 1 426 ? -16.414 -7.520 6.325 1.00 93.38 426 ASP A N 1
ATOM 3259 C CA . ASP A 1 426 ? -16.658 -6.472 7.302 1.00 93.38 426 ASP A CA 1
ATOM 3260 C C . ASP A 1 426 ? -16.438 -7.019 8.711 1.00 93.38 426 ASP A C 1
ATOM 3262 O O . ASP A 1 426 ? -16.869 -8.132 9.036 1.00 93.38 426 ASP A O 1
ATOM 3266 N N . ALA A 1 427 ? -15.758 -6.240 9.541 1.00 93.12 427 ALA A N 1
ATOM 3267 C CA . ALA A 1 427 ? -15.418 -6.599 10.905 1.00 93.12 427 ALA A CA 1
ATOM 3268 C C . ALA A 1 427 ? -15.455 -5.372 11.807 1.00 93.12 427 ALA A C 1
ATOM 3270 O O . ALA A 1 427 ? -15.079 -4.273 11.398 1.00 93.12 427 ALA A O 1
ATOM 3271 N N . TYR A 1 428 ? -15.852 -5.595 13.054 1.00 91.62 428 TYR A N 1
ATOM 3272 C CA . TYR A 1 428 ? -15.924 -4.575 14.090 1.00 91.62 428 TYR A CA 1
ATOM 3273 C C . TYR A 1 428 ? -15.202 -5.084 15.327 1.00 91.62 428 TYR A C 1
ATOM 3275 O O . TYR A 1 428 ? -15.392 -6.236 15.720 1.00 91.62 428 TYR A O 1
ATOM 3283 N N . PHE A 1 429 ? -14.392 -4.231 15.938 1.00 90.62 429 PHE A N 1
ATOM 3284 C CA . PHE A 1 429 ? -13.732 -4.537 17.198 1.00 90.62 429 PHE A CA 1
ATOM 3285 C C . PHE A 1 429 ? -13.405 -3.259 17.965 1.00 90.62 429 PHE A C 1
ATOM 3287 O O . PHE A 1 429 ? -13.234 -2.181 17.386 1.00 90.62 429 PHE A O 1
ATOM 3294 N N . ASP A 1 430 ? -13.308 -3.407 19.281 1.00 89.06 430 ASP A N 1
ATOM 3295 C CA . ASP A 1 430 ? -12.965 -2.311 20.170 1.00 89.06 430 ASP A CA 1
ATOM 3296 C C . ASP A 1 430 ? -11.452 -2.268 20.392 1.00 89.06 430 ASP A C 1
ATOM 3298 O O . ASP A 1 430 ? -10.799 -3.296 20.596 1.00 89.06 430 ASP A O 1
ATOM 3302 N N . VAL A 1 431 ? -10.891 -1.065 20.363 1.00 86.94 431 VAL A N 1
ATOM 3303 C CA . VAL A 1 431 ? -9.481 -0.793 20.627 1.00 86.94 431 VAL A CA 1
ATOM 3304 C C . VAL A 1 431 ? -9.336 0.051 21.878 1.00 86.94 431 VAL A C 1
ATOM 3306 O O . VAL A 1 431 ? -10.148 0.935 22.166 1.00 86.94 431 VAL A O 1
ATOM 3309 N N . HIS A 1 432 ? -8.250 -0.181 22.608 1.00 80.25 432 HIS A N 1
ATOM 3310 C CA . HIS A 1 432 ? -7.876 0.701 23.696 1.00 80.25 432 HIS A CA 1
ATOM 3311 C C . HIS A 1 432 ? -6.825 1.720 23.232 1.00 80.25 432 HIS A C 1
ATOM 3313 O O . HIS A 1 432 ? -5.715 1.323 22.866 1.00 80.25 432 HIS A O 1
ATOM 3319 N N . PRO A 1 433 ? -7.097 3.031 23.336 1.00 62.00 433 PRO A N 1
ATOM 3320 C CA . PRO A 1 433 ? -6.263 4.105 22.774 1.00 62.00 433 PRO A CA 1
ATOM 3321 C C . PRO A 1 433 ? -4.898 4.304 23.466 1.00 62.00 433 PRO A C 1
ATOM 3323 O O . PRO A 1 433 ? -4.168 5.226 23.133 1.00 62.00 433 PRO A O 1
ATOM 3326 N N . LEU A 1 434 ? -4.553 3.465 24.450 1.00 60.38 434 LEU A N 1
ATOM 3327 C CA . LEU A 1 434 ? -3.276 3.498 25.187 1.00 60.38 434 LEU A CA 1
ATOM 3328 C C . LEU A 1 434 ? -2.535 2.151 25.159 1.00 60.38 434 LEU A C 1
ATOM 3330 O O . LEU A 1 434 ? -1.644 1.930 25.974 1.00 60.38 434 LEU A O 1
ATOM 3334 N N . GLY A 1 435 ? -2.949 1.201 24.312 1.00 55.44 435 GLY A N 1
ATOM 3335 C CA . GLY A 1 435 ? -2.349 -0.140 24.327 1.00 55.44 435 GLY A CA 1
ATOM 3336 C C . GLY A 1 435 ? -2.679 -0.969 25.578 1.00 55.44 435 GLY A C 1
ATOM 3337 O O . GLY A 1 435 ? -2.106 -2.037 25.766 1.00 55.44 435 GLY A O 1
ATOM 3338 N N . GLN A 1 436 ? -3.567 -0.489 26.458 1.00 56.19 436 GLN A N 1
ATOM 3339 C CA . GLN A 1 436 ? -4.015 -1.237 27.634 1.00 56.19 436 GLN A CA 1
ATOM 3340 C C . GLN A 1 436 ? -5.072 -2.247 27.194 1.00 56.19 436 GLN A C 1
ATOM 3342 O O . GLN A 1 436 ? -6.104 -1.871 26.658 1.00 56.19 436 GLN A O 1
ATOM 3347 N N . TYR A 1 437 ? -4.825 -3.534 27.392 1.00 48.94 437 TYR A N 1
ATOM 3348 C CA . TYR A 1 437 ? -5.790 -4.560 27.008 1.00 48.94 437 TYR A CA 1
ATOM 3349 C C . TYR A 1 437 ? -7.037 -4.408 27.883 1.00 48.94 437 TYR A C 1
ATOM 3351 O O . TYR A 1 437 ? -6.886 -4.178 29.087 1.00 48.94 437 TYR A O 1
ATOM 3359 N N . PRO A 1 438 ? -8.256 -4.515 27.324 1.00 43.47 438 PRO A N 1
ATOM 3360 C CA . PRO A 1 438 ? -9.435 -4.667 28.162 1.00 43.47 438 PRO A CA 1
ATOM 3361 C C . PRO A 1 438 ? -9.224 -5.871 29.089 1.00 43.47 438 PRO A C 1
ATOM 3363 O O . PRO A 1 438 ? -8.653 -6.880 28.666 1.00 43.47 438 PRO A O 1
ATOM 3366 N N . GLU A 1 439 ? -9.663 -5.769 30.349 1.00 37.28 439 GLU A N 1
ATOM 3367 C CA . GLU A 1 439 ? -9.801 -6.953 31.199 1.00 37.28 439 GLU A CA 1
ATOM 3368 C C . GLU A 1 439 ? -10.668 -7.947 30.426 1.00 37.28 439 GLU A C 1
ATOM 3370 O O . GLU A 1 439 ? -11.825 -7.656 30.112 1.00 37.28 439 GLU A O 1
ATOM 3375 N N . ILE A 1 440 ? -10.080 -9.078 30.031 1.00 39.09 440 ILE A N 1
ATOM 3376 C CA . ILE A 1 440 ? -10.822 -10.162 29.396 1.00 39.09 440 ILE A CA 1
ATOM 3377 C C . ILE A 1 440 ? -11.846 -10.589 30.453 1.00 39.09 440 ILE A C 1
ATOM 3379 O O . ILE A 1 440 ? -11.422 -11.009 31.532 1.00 39.09 440 ILE A O 1
ATOM 3383 N N . PRO A 1 441 ? -13.165 -10.449 30.218 1.00 36.47 441 PRO A N 1
ATOM 3384 C CA . PRO A 1 441 ? -14.140 -11.031 31.126 1.00 36.47 441 PRO A CA 1
ATOM 3385 C C . PRO A 1 441 ? -13.812 -12.516 31.198 1.00 36.47 441 PRO A C 1
ATOM 3387 O O . PRO A 1 441 ? -13.668 -13.115 30.131 1.00 36.47 441 PRO A O 1
ATOM 3390 N N . ASP A 1 442 ? -13.657 -13.075 32.404 1.00 33.53 442 ASP A N 1
ATOM 3391 C CA . ASP A 1 442 ? -13.418 -14.508 32.599 1.00 33.53 442 ASP A CA 1
ATOM 3392 C C . ASP A 1 442 ? -14.336 -15.282 31.651 1.00 33.53 442 ASP A C 1
ATOM 3394 O O . ASP A 1 442 ? -15.560 -15.292 31.817 1.00 33.53 442 ASP A O 1
ATOM 3398 N N . ILE A 1 443 ? -13.753 -15.849 30.592 1.00 32.97 443 ILE A N 1
ATOM 3399 C CA . ILE A 1 443 ? -14.491 -16.687 29.660 1.00 32.97 443 ILE A CA 1
ATOM 3400 C C . ILE A 1 443 ? -14.872 -17.895 30.511 1.00 32.97 443 ILE A C 1
ATOM 3402 O O . ILE A 1 443 ? -13.964 -18.577 30.989 1.00 32.97 443 ILE A O 1
ATOM 3406 N N . PRO A 1 444 ? -16.167 -18.151 30.776 1.00 34.06 444 PRO A N 1
ATOM 3407 C CA . PRO A 1 444 ? -16.532 -19.333 31.531 1.00 34.06 444 PRO A CA 1
ATOM 3408 C C . PRO A 1 444 ? -15.995 -20.533 30.761 1.00 34.06 444 PRO A C 1
ATOM 3410 O O . PRO A 1 444 ? -16.247 -20.632 29.557 1.00 34.06 444 PRO A O 1
ATOM 3413 N N . ASP A 1 445 ? -15.226 -21.382 31.450 1.00 32.53 445 ASP A N 1
ATOM 3414 C CA . ASP A 1 445 ? -14.638 -22.599 30.897 1.00 32.53 445 ASP A CA 1
ATOM 3415 C C . ASP A 1 445 ? -15.660 -23.277 29.982 1.00 32.53 445 ASP A C 1
ATOM 3417 O O . ASP A 1 445 ? -16.698 -23.776 30.433 1.00 32.53 445 ASP A O 1
ATOM 3421 N N . LEU A 1 446 ? -15.401 -23.243 28.671 1.00 32.75 446 LEU A N 1
ATOM 3422 C CA . LEU A 1 446 ? -16.212 -24.000 27.733 1.00 32.75 446 LEU A CA 1
ATOM 3423 C C . LEU A 1 446 ? -16.053 -25.476 28.115 1.00 32.75 446 LEU A C 1
ATOM 3425 O O . LEU A 1 446 ? -14.916 -25.930 28.285 1.00 32.75 446 LEU A O 1
ATOM 3429 N N . PRO A 1 447 ? -17.155 -26.232 28.266 1.00 33.03 447 PRO A N 1
ATOM 3430 C CA . PRO A 1 447 ? -17.064 -27.638 28.599 1.00 33.03 447 PRO A CA 1
ATOM 3431 C C . PRO A 1 447 ? -16.198 -28.337 27.554 1.00 33.03 447 PRO A C 1
ATOM 3433 O O . PRO A 1 447 ? -16.481 -28.298 26.355 1.00 33.03 447 PRO A O 1
ATOM 3436 N N . THR A 1 448 ? -15.126 -28.960 28.030 1.00 36.59 448 THR A N 1
ATOM 3437 C CA . THR A 1 448 ? -14.223 -29.811 27.262 1.00 36.59 448 THR A CA 1
ATOM 3438 C C . THR A 1 448 ? -14.930 -31.117 26.914 1.00 36.59 448 THR A C 1
ATOM 3440 O O . THR A 1 448 ? -14.553 -32.194 27.370 1.00 36.59 448 THR A O 1
ATOM 3443 N N . GLU A 1 449 ? -15.984 -31.046 26.102 1.00 36.94 449 GLU A N 1
ATOM 3444 C CA . GLU A 1 449 ? -16.467 -32.244 25.433 1.00 36.94 449 GLU A CA 1
ATOM 3445 C C . GLU A 1 449 ? -15.519 -32.573 24.272 1.00 36.94 449 GLU A C 1
ATOM 3447 O O . GLU A 1 449 ? -15.265 -31.724 23.411 1.00 36.94 449 GLU A O 1
ATOM 3452 N N . PRO A 1 450 ? -14.943 -33.786 24.243 1.00 33.03 450 PRO A N 1
ATOM 3453 C CA . PRO A 1 450 ? -14.085 -34.198 23.150 1.00 33.03 450 PRO A CA 1
ATOM 3454 C C . PRO A 1 450 ? -14.901 -34.224 21.855 1.00 33.03 450 PRO A C 1
ATOM 3456 O O . PRO A 1 450 ? -15.957 -34.853 21.780 1.00 33.03 450 PRO A O 1
ATOM 3459 N N . LEU A 1 451 ? -14.385 -33.549 20.825 1.00 33.88 451 LEU A N 1
ATOM 3460 C CA . LEU A 1 451 ? -14.924 -33.613 19.469 1.00 33.88 451 LEU A CA 1
ATOM 3461 C C . LEU A 1 451 ? -15.101 -35.085 19.047 1.00 33.88 451 LEU A C 1
ATOM 3463 O O . LEU A 1 451 ? -14.190 -35.893 19.268 1.00 33.88 451 LEU A O 1
ATOM 3467 N N . PRO A 1 452 ? -16.237 -35.457 18.428 1.00 32.59 452 PRO A N 1
ATOM 3468 C CA . PRO A 1 452 ? -16.437 -36.810 17.939 1.00 32.59 452 PRO A CA 1
ATOM 3469 C C . PRO A 1 452 ? -15.350 -37.158 16.915 1.00 32.59 452 PRO A C 1
ATOM 3471 O O . PRO A 1 452 ? -15.090 -36.412 15.971 1.00 32.59 452 PRO A O 1
ATOM 3474 N N . SER A 1 453 ? -14.699 -38.298 17.149 1.00 34.31 453 SER A N 1
ATOM 3475 C CA . SER A 1 453 ? -13.617 -38.833 16.322 1.00 34.31 453 SER A CA 1
ATOM 3476 C C . SER A 1 453 ? -14.037 -38.923 14.845 1.00 34.31 453 SER A C 1
ATOM 3478 O O . SER A 1 453 ? -15.176 -39.316 14.566 1.00 34.31 453 SER A O 1
ATOM 3480 N N . PRO A 1 454 ? -13.159 -38.573 13.885 1.00 35.34 454 PRO A N 1
ATOM 3481 C CA . PRO A 1 454 ? -13.489 -38.661 12.472 1.00 35.34 454 PRO A CA 1
ATOM 3482 C C . PRO A 1 454 ? -13.765 -40.114 12.070 1.00 35.34 454 PRO A C 1
ATOM 3484 O O . PRO A 1 454 ? -13.023 -41.033 12.413 1.00 35.34 454 PRO A O 1
ATOM 3487 N N . PHE A 1 455 ? -14.860 -40.283 11.330 1.00 30.38 455 PHE A N 1
ATOM 3488 C CA . PHE A 1 455 ? -15.302 -41.506 10.667 1.00 30.38 455 PHE A CA 1
ATOM 3489 C C . PHE A 1 455 ? -14.135 -42.379 10.172 1.00 30.38 455 PHE A C 1
ATOM 3491 O O . PHE A 1 455 ? -13.361 -41.976 9.304 1.00 30.38 455 PHE A O 1
ATOM 3498 N N . VAL A 1 456 ? -14.073 -43.613 10.674 1.00 35.00 456 VAL A N 1
ATOM 3499 C CA . VAL A 1 456 ? -13.300 -44.702 10.069 1.00 35.00 456 VAL A CA 1
ATOM 3500 C C . VAL A 1 456 ? -14.087 -45.203 8.852 1.00 35.00 456 VAL A C 1
ATOM 3502 O O . VAL A 1 456 ? -15.238 -45.613 9.021 1.00 35.00 456 VAL A O 1
ATOM 3505 N N . PRO A 1 457 ? -13.525 -45.206 7.630 1.00 33.78 457 PRO A N 1
ATOM 3506 C CA . PRO A 1 457 ? -14.161 -45.881 6.514 1.00 33.78 457 PRO A CA 1
ATOM 3507 C C . PRO A 1 457 ? -14.045 -47.392 6.732 1.00 33.78 457 PRO A C 1
ATOM 3509 O O . PRO A 1 457 ? -12.949 -47.946 6.815 1.00 33.78 457 PRO A O 1
ATOM 3512 N N . THR A 1 458 ? -15.186 -48.067 6.837 1.00 33.19 458 THR A N 1
ATOM 3513 C CA . THR A 1 458 ? -15.260 -49.525 6.807 1.00 33.19 458 THR A CA 1
ATOM 3514 C C . THR A 1 458 ? -14.855 -50.021 5.421 1.00 33.19 458 THR A C 1
ATOM 3516 O O . THR A 1 458 ? -15.590 -49.885 4.444 1.00 33.19 458 THR A O 1
ATOM 3519 N N . ALA A 1 459 ? -13.672 -50.626 5.342 1.00 34.75 459 ALA A N 1
ATOM 3520 C CA . ALA A 1 459 ? -13.346 -51.550 4.270 1.00 34.75 459 ALA A CA 1
ATOM 3521 C C . ALA A 1 459 ? -14.263 -52.779 4.394 1.00 34.75 459 ALA A C 1
ATOM 3523 O O . ALA A 1 459 ? -14.328 -53.419 5.442 1.00 34.75 459 ALA A O 1
ATOM 3524 N N . SER A 1 460 ? -14.993 -53.076 3.325 1.00 37.84 460 SER A N 1
ATOM 3525 C CA . SER A 1 460 ? -15.475 -54.423 3.002 1.00 37.84 460 SER A CA 1
ATOM 3526 C C . SER A 1 460 ? -14.438 -55.005 2.027 1.00 37.84 460 SER A C 1
ATOM 3528 O O . SER A 1 460 ? -13.985 -54.282 1.141 1.00 37.84 460 SER A O 1
ATOM 3530 N N . ALA A 1 461 ? -13.939 -56.232 2.161 1.00 33.88 461 ALA A N 1
ATOM 3531 C CA . ALA A 1 461 ? -14.479 -57.439 2.787 1.00 33.88 461 ALA A CA 1
ATOM 3532 C C . ALA A 1 461 ? -13.495 -58.125 3.750 1.00 33.88 461 ALA A C 1
ATOM 3534 O O . ALA A 1 461 ? -12.271 -57.899 3.604 1.00 33.88 461 ALA A O 1
#

Foldseek 3Di:
DDDDDDDDDDDDDDDDDDDDDDDPDDDDDPPPPFAQQQPPFDDDDDDDDDDDDDDDPDDPDPPPDPDPADDDPDDDPQPDAFWKEKEWFKFAALVPDPVQAADPPHQLLRSLLVLQVVLLVLLLVSCCLVQPFDPDDGQEYEYAAFANSLEDALLNQDDPVSLVVNQSSSSVNVSVSVQVSQVVAACVGRNKYKYQHYKYKGKDQDPPPDDPDDDDPPDDDDLLNFGEIEMWIWTKMWINPFDAAPSRTTKIKIDTAFADDLVVQVADDFDWDDYPNFIWTFHQRSNGTHTYGRTHPDFMWIAHNSRIHFAGEQCRNAQAREAEAEAVSQVVPQDPVCPVVCVRHPDSLHQEYEYREAPHDDDLAPRWAQQLHQKYWYWYNHDLTDTWMKGFDHDPDNDGTDGTPDIDTFDWDFRDDSDRSTTIIMGMDTHDSRSDDPPDDPPPPDPPDDDPDDDDDDDDD

Sequence (461 aa):
MTHESEADPDQTHARGTRRRSLLKAGLALPLGTSALLAACGGGGSSSGFSPTPVAVAPPPSPAVVPTPPVDPPPPRPVEKAVKNVRVLNLQTPSTAPLPDQRLKDEAIETYTRRALQAKFNLLSDALAQGLPKKSAPTDLCFFVVPEFFWNVNWDAVRNEEEIKAFSTTCVIEVQKHVRALIALFPQDQYGKLALLPGTSQVLMKQLVEPPAAPAPQGGPVKDEDLPPYEALNYVLVIDNFSKANPDGSRPIAMWPKRNVSWIDFDTDGGTQVLKDGRAYWKVLLGHLDILVLMESTTTAAYYADGKQYTGFDNDPLGGVPFGVDVCLDYMASYTEKQYLRMSQIEDTNYIIDFLLAAGMTADPETHKYLPSVQYIVRNDGYYVGACEIFQLSAPTTSEGIAKRPGNARVAQTAVANLAPNTILFDAYFDVHPLGQYPEIPDIPDLPTEPLPSPFVPTASA

Radius of gyration: 25.93 Å; chains: 1; bounding box: 65×89×72 Å